Protein AF-0000000079404584 (afdb_homodimer)

Radius of gyration: 26.54 Å; Cα contacts (8 Å, |Δi|>4): 895; chains: 2; bounding box: 99×71×77 Å

Solvent-accessible surface area (backbone atoms only — not comparable to full-atom values): 25120 Å² total; per-residue (Å²): 112,71,68,56,49,53,52,46,50,52,48,43,52,50,45,48,49,45,48,58,60,36,59,77,76,47,52,65,82,64,33,48,66,31,25,34,40,34,31,28,26,47,46,71,70,29,32,52,49,47,40,54,44,8,59,41,24,14,26,39,31,34,26,26,72,48,56,71,42,36,53,52,45,41,53,51,20,49,73,50,40,23,73,43,72,47,70,48,73,42,55,46,71,40,88,64,37,30,47,53,52,42,52,50,38,36,68,74,61,72,42,37,35,33,43,36,45,53,46,72,58,90,69,73,84,39,66,83,80,61,56,52,66,57,42,51,49,41,35,31,28,47,32,50,29,52,47,35,35,46,46,60,38,44,65,41,21,50,72,58,48,13,36,40,36,37,58,44,49,38,55,33,79,42,58,42,65,26,30,24,63,59,19,13,30,41,16,19,44,50,20,24,50,50,7,46,40,49,40,34,54,76,67,66,44,59,47,46,68,45,80,43,68,39,58,86,62,76,40,73,74,54,44,66,62,52,57,68,72,66,59,79,77,63,78,76,72,77,68,75,78,70,74,82,68,128,113,71,68,58,50,54,52,46,49,54,47,45,52,49,44,47,50,45,48,57,58,35,62,78,74,48,50,65,82,64,33,48,66,30,26,34,41,35,32,27,24,47,45,71,69,28,31,52,49,47,42,53,45,8,59,41,23,14,25,40,31,35,25,26,72,49,55,71,42,36,52,52,46,43,53,52,20,50,74,50,41,22,74,42,71,47,72,47,72,43,54,47,70,42,87,64,38,28,46,54,53,42,52,49,40,35,68,73,61,72,41,35,34,33,43,36,43,53,47,72,57,92,69,73,83,40,66,83,81,62,57,51,67,58,42,52,48,40,36,32,29,47,31,51,29,52,47,35,35,46,47,60,38,44,66,41,21,48,73,59,47,14,35,39,37,38,59,44,49,39,55,31,79,40,59,43,66,28,30,24,62,59,19,13,30,40,16,19,45,50,20,25,48,51,7,46,41,49,40,34,54,76,66,67,45,58,48,46,67,44,76,42,67,40,59,85,63,75,40,73,75,54,44,65,63,52,56,69,72,63,59,78,81,60,79,74,67,78,68,78,77,72,73,82,66,126

InterPro domains:
  IPR002347 Short-chain dehydrogenase/reductase SDR [PF00106] (36-222)
  IPR002347 Short-chain dehydrogenase/reductase SDR [PR00081] (35-52)
  IPR002347 Short-chain dehydrogenase/reductase SDR [PR00081] (156-172)
  IPR002347 Short-chain dehydrogenase/reductase SDR [PR00081] (182-201)
  IPR020904 Short-chain dehydrogenase/reductase, conserved site [PS00061] (169-197)
  IPR036291 NAD(P)-binding domain superfamily [SSF51735] (28-221)
  IPR051253 11-beta-hydroxysteroid dehydrogenase [PTHR44279] (1-229)

Organism: Sphenodon punctatus (NCBI:txid8508)

Foldseek 3Di:
DVVVVLVVVLCVLLVVLCCVQCVVVPDLQVLAQAQEEFEPCLDDPNLVVLLVSLLSAHAYEYEEADPVSQVVSQVNSVVNHHVHYHYDYDDLLDLCGLLVSLVVSCVVSVFHAEYAADDFDDDWQAADPVPVVVLVSRLSRLPSSLVSNCVNRVVRNLVNLHEYEYEAECCLVPVDGRQNSVNVNRVNVVVVQVVVQVVCVVVVRSYYYHYRYRYPRVDVVNVVNVVPPPPDPPDPPPPPPPPPDD/DVVVVLVVVLCVLLVVLCCVVCVVPPDLQVLAQAQEEFEPCLDDPNLVVLLVSLLSAHAYEYEEADPVSQVVSQVNSVVNHHVHYHYDYDDLLDLCGLLVSLVVSCVVSVFHAEYAADDFDDDWQAADPVPVVVLVSRLSRLASSLVSNCVNRVVRNLVNLHEYEYEAECCLVPVDGRQNSVNVNRVNVVVVQVVVQVVCVVVVRSYYYHYRYRYPRVDVVNVVVVVVVPPDPPDPPPPPPPPPDD

Nearest PDB structures (foldseek):
  2bel-assembly1_A  TM=9.617E-01  e=1.724E-25  Homo sapiens
  3frj-assembly1_A  TM=9.766E-01  e=6.777E-25  Homo sapiens
  6nj7-assembly1_C-2  TM=9.777E-01  e=3.588E-24  Homo sapiens
  2i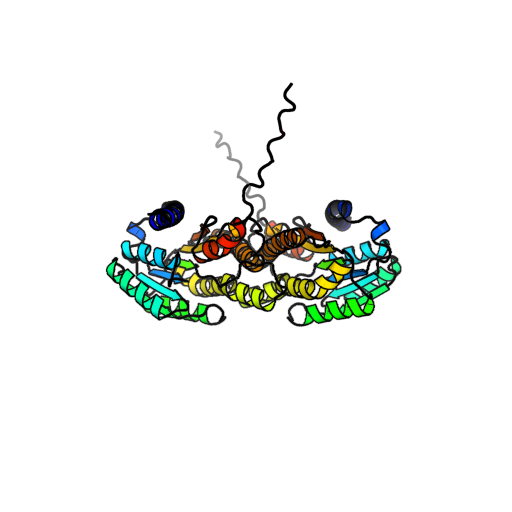lt-assembly1_A  TM=9.743E-01  e=4.041E-24  Homo sapiens
  3qqp-assembly1_B  TM=9.513E-01  e=1.469E-24  Homo sapiens

Sequence (492 aa):
MMLLGKVLCVLGVLAGLLAFFWRDTWNPESLSGARVLLTGASAGIGEEMAYHYSTFGAELVLTARREAALQRVKEKCMELGAKRVFYFMADMASPEEPQKVVQFALQKLGGLDYLVLNHIGWSPFEMWDRDVAHVQWLMQVNFLSYLGLVSAALPALEESKGSLVVVSSLVGRIATPFAAPYTATKFALEGFFASLRQELVMQQKEVSVTVCILGLIDTESALKKTRCVHGSIRRGACGRNRSYKSMMLLGKVLCVLGVLAGLLAFFWRDTWNPESLSGARVLLTGASAGIGEEMAYHYSTFGAELVLTARREAALQRVKEKCMELGAKRVFYFMADMASPEEPQKVVQFALQKLGGLDYLVLNHIGWSPFEMWDRDVAHVQWLMQVNFLSYLGLVSAALPALEESKGSLVVVSSLVGRIATPFAAPYTATKFALEGFFASLRQELVMQQKEVSVTVCILGLIDTESALKKTRCVHGSIRRGACGRNRSYKS

Structure (mmCIF, N/CA/C/O backbone):
data_AF-0000000079404584-model_v1
#
loop_
_entity.id
_entity.type
_entity.pdbx_description
1 polymer 'Hydroxysteroid 11-beta-dehydrogenase 1-like protein'
#
loop_
_atom_site.group_PDB
_atom_site.id
_atom_site.type_symbol
_atom_site.label_atom_id
_atom_site.label_alt_id
_atom_site.label_comp_id
_atom_site.label_asym_id
_atom_site.label_entity_id
_atom_site.label_seq_id
_atom_site.pdbx_PDB_ins_code
_atom_site.Cartn_x
_atom_site.Cartn_y
_atom_site.Cartn_z
_atom_site.occupancy
_atom_site.B_iso_or_equiv
_atom_site.auth_seq_id
_atom_site.auth_comp_id
_atom_site.auth_asym_id
_atom_site.auth_atom_id
_atom_site.pdbx_PDB_model_num
ATOM 1 N N . MET A 1 1 ? 27.562 29.453 -8.438 1 35.34 1 MET A N 1
ATOM 2 C CA . MET A 1 1 ? 26.578 30.078 -9.32 1 35.34 1 MET A CA 1
ATOM 3 C C . MET A 1 1 ? 25.625 29.031 -9.891 1 35.34 1 MET A C 1
ATOM 5 O O . MET A 1 1 ? 24.453 29.328 -10.164 1 35.34 1 MET A O 1
ATOM 9 N N . MET A 1 2 ? 26.156 27.781 -10.195 1 37.12 2 MET A N 1
ATOM 10 C CA . MET A 1 2 ? 25.375 26.703 -10.781 1 37.12 2 MET A CA 1
ATOM 11 C C . MET A 1 2 ? 24.5 26.031 -9.734 1 37.12 2 MET A C 1
ATOM 13 O O . MET A 1 2 ? 23.438 25.484 -10.055 1 37.12 2 MET A O 1
ATOM 17 N N . LEU A 1 3 ? 24.953 26.031 -8.461 1 37.81 3 LEU A N 1
ATOM 18 C CA . LEU A 1 3 ? 24.188 25.516 -7.332 1 37.81 3 LEU A CA 1
ATOM 19 C C . LEU A 1 3 ? 23 26.422 -7.023 1 37.81 3 LEU A C 1
ATOM 21 O O . LEU A 1 3 ? 21.922 25.938 -6.695 1 37.81 3 LEU A O 1
ATOM 25 N N . LEU A 1 4 ? 23.234 27.719 -7.234 1 41.5 4 LEU A N 1
ATOM 26 C CA . LEU A 1 4 ? 22.203 28.719 -7.012 1 41.5 4 LEU A CA 1
ATOM 27 C C . LEU A 1 4 ? 21.094 28.594 -8.047 1 41.5 4 LEU A C 1
ATOM 29 O O . LEU A 1 4 ? 19.906 28.734 -7.711 1 41.5 4 LEU A O 1
ATOM 33 N N . GLY A 1 5 ? 21.375 28.281 -9.258 1 38.84 5 GLY A N 1
ATOM 34 C CA . GLY A 1 5 ? 20.391 28.172 -10.312 1 38.84 5 GLY A CA 1
ATOM 35 C C . GLY A 1 5 ? 19.484 26.969 -10.164 1 38.84 5 GLY A C 1
ATOM 36 O O . GLY A 1 5 ? 18.281 27.047 -10.406 1 38.84 5 GLY A O 1
ATOM 37 N N . LYS A 1 6 ? 20.141 25.938 -9.797 1 39.97 6 LYS A N 1
ATOM 38 C CA . LYS A 1 6 ? 19.391 24.688 -9.68 1 39.97 6 LYS A CA 1
ATOM 39 C C . LYS A 1 6 ? 18.484 24.703 -8.453 1 39.97 6 LYS A C 1
ATOM 41 O O . LYS A 1 6 ? 17.375 24.188 -8.492 1 39.97 6 LYS A O 1
ATOM 46 N N . VAL A 1 7 ? 18.906 25.375 -7.402 1 40.5 7 VAL A N 1
ATOM 47 C CA . VAL A 1 7 ? 18.062 25.641 -6.238 1 40.5 7 VAL A CA 1
ATOM 48 C C . VAL A 1 7 ? 16.938 26.594 -6.625 1 40.5 7 VAL A C 1
ATOM 50 O O . VAL A 1 7 ? 15.797 26.422 -6.172 1 40.5 7 VAL A O 1
ATOM 53 N N . LEU A 1 8 ? 17.188 27.422 -7.527 1 43.78 8 LEU A N 1
ATOM 54 C CA . LEU A 1 8 ? 16.156 28.359 -7.973 1 43.78 8 LEU A CA 1
ATOM 55 C C . LEU A 1 8 ? 15.125 27.672 -8.844 1 43.78 8 LEU A C 1
ATOM 57 O O . LEU A 1 8 ? 13.93 27.969 -8.758 1 43.78 8 LEU A O 1
ATOM 61 N N . CYS A 1 9 ? 15.531 26.688 -9.594 1 41.84 9 CYS A N 1
ATOM 62 C CA . CYS A 1 9 ? 14.555 26.016 -10.438 1 41.84 9 CYS A CA 1
ATOM 63 C C . CYS A 1 9 ? 13.703 25.047 -9.617 1 41.84 9 CYS A C 1
ATOM 65 O O . CYS A 1 9 ? 12.492 24.953 -9.828 1 41.84 9 CYS A O 1
ATOM 67 N N . VAL A 1 10 ? 14.25 24.438 -8.594 1 43.06 10 VAL A N 1
ATOM 68 C CA . VAL A 1 10 ? 13.469 23.594 -7.695 1 43.06 10 VAL A CA 1
ATOM 69 C C . VAL A 1 10 ? 12.508 24.469 -6.887 1 43.06 10 VAL A C 1
ATOM 71 O O . VAL A 1 10 ? 11.328 24.125 -6.734 1 43.06 10 VAL A O 1
ATOM 74 N N . LEU A 1 11 ? 12.977 25.547 -6.457 1 44.84 11 LEU A N 1
ATOM 75 C CA . LEU A 1 11 ? 12.125 26.5 -5.766 1 44.84 11 LEU A CA 1
ATOM 76 C C . LEU A 1 11 ? 11.055 27.062 -6.703 1 44.84 11 LEU A C 1
ATOM 78 O O . LEU A 1 11 ? 9.914 27.281 -6.285 1 44.84 11 LEU A O 1
ATOM 82 N N . GLY A 1 12 ? 11.461 27.234 -7.883 1 43.75 12 GLY A N 1
ATOM 83 C CA . GLY A 1 12 ? 10.477 27.734 -8.82 1 43.75 12 GLY A CA 1
ATOM 84 C C . GLY A 1 12 ? 9.383 26.734 -9.141 1 43.75 12 GLY A C 1
ATOM 85 O O . GLY A 1 12 ? 8.203 27.078 -9.172 1 43.75 12 GLY A O 1
ATOM 86 N N . VAL A 1 13 ? 9.742 25.484 -9.398 1 44.66 13 VAL A N 1
ATOM 87 C CA . VAL A 1 13 ? 8.727 24.484 -9.719 1 44.66 13 VAL A CA 1
ATOM 88 C C . VAL A 1 13 ? 7.926 24.141 -8.461 1 44.66 13 VAL A C 1
ATOM 90 O O . VAL A 1 13 ? 6.699 24.047 -8.508 1 44.66 13 VAL A O 1
ATOM 93 N N . LEU A 1 14 ? 8.562 24.047 -7.309 1 46.06 14 LEU A N 1
ATOM 94 C CA . LEU A 1 14 ? 7.816 23.906 -6.066 1 46.06 14 LEU A CA 1
ATOM 95 C C . LEU A 1 14 ? 6.926 25.125 -5.832 1 46.06 14 LEU A C 1
ATOM 97 O O . LEU A 1 14 ? 5.766 24.984 -5.43 1 46.06 14 LEU A O 1
ATOM 101 N N . ALA A 1 15 ? 7.578 26.281 -6.051 1 47.34 15 ALA A N 1
ATOM 102 C CA . ALA A 1 15 ? 6.781 27.5 -5.926 1 47.34 15 ALA A CA 1
ATOM 103 C C . ALA A 1 15 ? 5.637 27.516 -6.934 1 47.34 15 ALA A C 1
ATOM 105 O O . ALA A 1 15 ? 4.516 27.906 -6.602 1 47.34 15 ALA A O 1
ATOM 106 N N . GLY A 1 16 ? 5.914 27.156 -8.109 1 44.56 16 GLY A N 1
ATOM 107 C CA . GLY A 1 16 ? 4.836 27.109 -9.078 1 44.56 16 GLY A CA 1
ATOM 108 C C . GLY A 1 16 ? 3.766 26.078 -8.734 1 44.56 16 GLY A C 1
ATOM 109 O O . GLY A 1 16 ? 2.572 26.375 -8.82 1 44.56 16 GLY A O 1
ATOM 110 N N . LEU A 1 17 ? 4.141 24.984 -8.359 1 45.19 17 LEU A N 1
ATOM 111 C CA . LEU A 1 17 ? 3.182 23.938 -7.996 1 45.19 17 LEU A CA 1
ATOM 112 C C . LEU A 1 17 ? 2.451 24.297 -6.707 1 45.19 17 LEU A C 1
ATOM 114 O O . LEU A 1 17 ? 1.234 24.141 -6.609 1 45.19 17 LEU A O 1
ATOM 118 N N . LEU A 1 18 ? 3.195 24.797 -5.723 1 47.62 18 LEU A N 1
ATOM 119 C CA . LEU A 1 18 ? 2.514 25.312 -4.543 1 47.62 18 LEU A CA 1
ATOM 120 C C . LEU A 1 18 ? 1.601 26.469 -4.91 1 47.62 18 LEU A C 1
ATOM 122 O O . LEU A 1 18 ? 0.478 26.578 -4.406 1 47.62 18 LEU A O 1
ATOM 126 N N . ALA A 1 19 ? 2.193 27.328 -5.734 1 46.19 19 ALA A N 1
ATOM 127 C CA . ALA A 1 19 ? 1.362 28.453 -6.184 1 46.19 19 ALA A CA 1
ATOM 128 C C . ALA A 1 19 ? 0.114 27.953 -6.902 1 46.19 19 ALA A C 1
ATOM 130 O O . ALA A 1 19 ? -0.976 28.5 -6.727 1 46.19 19 ALA A O 1
ATOM 131 N N . PHE A 1 20 ? 0.273 27.094 -7.766 1 43.19 20 PHE A N 1
ATOM 132 C CA . PHE A 1 20 ? -0.913 26.594 -8.453 1 43.19 20 PHE A CA 1
ATOM 133 C C . PHE A 1 20 ? -1.888 25.969 -7.465 1 43.19 20 PHE A C 1
ATOM 135 O O . PHE A 1 20 ? -3.094 26.203 -7.535 1 43.19 20 PHE A O 1
ATOM 142 N N . PHE A 1 21 ? -1.445 25.078 -6.668 1 46.62 21 PHE A N 1
ATOM 143 C CA . PHE A 1 21 ? -2.312 24.328 -5.762 1 46.62 21 PHE A CA 1
ATOM 144 C C . PHE A 1 21 ? -2.834 25.234 -4.652 1 46.62 21 PHE A C 1
ATOM 146 O O . PHE A 1 21 ? -3.98 25.109 -4.219 1 46.62 21 PHE A O 1
ATOM 153 N N . TRP A 1 22 ? -1.929 26.141 -4.121 1 43.59 22 TRP A N 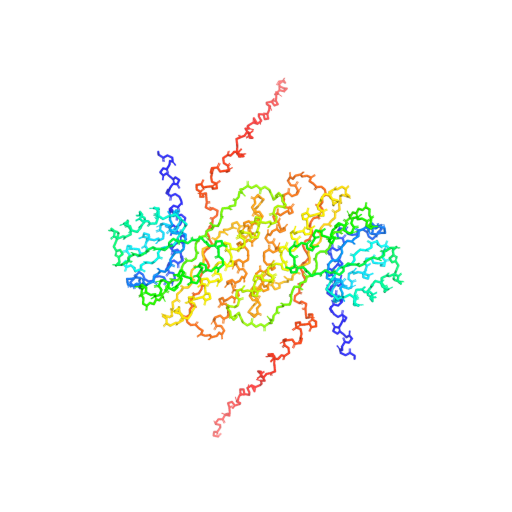1
ATOM 154 C CA . TRP A 1 22 ? -2.352 27.094 -3.113 1 43.59 22 TRP A CA 1
ATOM 155 C C . TRP A 1 22 ? -3.346 28.094 -3.699 1 43.59 22 TRP A C 1
ATOM 157 O O . TRP A 1 22 ? -4.211 28.609 -2.986 1 43.59 22 TRP A O 1
ATOM 167 N N . ARG A 1 23 ? -3.234 28.438 -4.863 1 42.69 23 ARG A N 1
ATOM 168 C CA . ARG A 1 23 ? -4.148 29.438 -5.41 1 42.69 23 ARG A CA 1
ATOM 169 C C . ARG A 1 23 ? -5.602 29.047 -5.164 1 42.69 23 ARG A C 1
ATOM 171 O O . ARG A 1 23 ? -6.449 29.906 -4.91 1 42.69 23 ARG A O 1
ATOM 178 N N . ASP A 1 24 ? -5.844 27.797 -5.398 1 43.72 24 ASP A N 1
ATOM 179 C CA . ASP A 1 24 ? -7.285 27.562 -5.336 1 43.72 24 ASP A CA 1
ATOM 180 C C . ASP A 1 24 ? -7.77 27.5 -3.889 1 43.72 24 ASP A C 1
ATOM 182 O O . ASP A 1 24 ? -8.93 27.781 -3.602 1 43.72 24 ASP A O 1
ATOM 186 N N . THR A 1 25 ? -6.961 26.953 -2.936 1 47.62 25 THR A N 1
ATOM 187 C CA . THR A 1 25 ? -7.531 26.781 -1.607 1 47.62 25 THR A CA 1
ATOM 188 C C . THR A 1 25 ? -6.969 27.797 -0.626 1 47.62 25 THR A C 1
ATOM 190 O O . THR A 1 25 ? -7.438 27.906 0.507 1 47.62 25 THR A O 1
ATOM 193 N N . TRP A 1 26 ? -5.844 28.547 -1.08 1 51.25 26 TRP A N 1
ATOM 194 C CA . TRP A 1 26 ? -5.184 29.297 -0.012 1 51.25 26 TRP A CA 1
ATOM 195 C C . TRP A 1 26 ? -5.414 30.797 -0.166 1 51.25 26 TRP A C 1
ATOM 197 O O . TRP A 1 26 ? -5.023 31.391 -1.173 1 51.25 26 TRP A O 1
ATOM 207 N N . ASN A 1 27 ? -6.418 31.25 0.305 1 53.44 27 ASN A N 1
ATOM 208 C CA . ASN A 1 27 ? -6.48 32.688 0.517 1 53.44 27 ASN A CA 1
ATOM 209 C C . ASN A 1 27 ? -5.488 33.156 1.582 1 53.44 27 ASN A C 1
ATOM 211 O O . ASN A 1 27 ? -5.609 32.781 2.75 1 53.44 27 ASN A O 1
ATOM 215 N N . PRO A 1 28 ? -4.383 33.719 1.125 1 54.69 28 PRO A N 1
ATOM 216 C CA . PRO A 1 28 ? -3.379 34.188 2.09 1 54.69 28 PRO A CA 1
ATOM 217 C C . PRO A 1 28 ? -4 34.75 3.361 1 54.69 28 PRO A C 1
ATOM 219 O O . PRO A 1 28 ? -3.502 34.5 4.461 1 54.69 28 PRO A O 1
ATOM 222 N N . GLU A 1 29 ? -4.98 35.594 3.186 1 61.06 29 GLU A N 1
ATOM 223 C CA . GLU A 1 29 ? -5.613 36.188 4.367 1 61.06 29 GLU A CA 1
ATOM 224 C C . GLU A 1 29 ? -6.199 35.094 5.27 1 61.06 29 GLU A C 1
ATOM 226 O O . GLU A 1 29 ? -6.316 35.281 6.48 1 61.06 29 GLU A O 1
ATOM 231 N N . SER A 1 30 ? -6.352 33.906 4.703 1 69.88 30 SER A N 1
ATOM 232 C CA . SER A 1 30 ? -6.984 32.812 5.441 1 69.88 30 SER A CA 1
ATOM 233 C C . SER A 1 30 ? -5.957 32 6.223 1 69.88 30 SER A C 1
ATOM 235 O O . SER A 1 30 ? -6.309 31.281 7.148 1 69.88 30 SER A O 1
ATOM 237 N N . LEU A 1 31 ? -4.688 32.406 6.098 1 81.38 31 LEU A N 1
ATOM 238 C CA . LEU A 1 31 ? -3.693 31.562 6.746 1 81.38 31 LEU A CA 1
ATOM 239 C C . LEU A 1 31 ? -3.225 32.188 8.055 1 81.38 31 LEU A C 1
ATOM 241 O O . LEU A 1 31 ? -2.633 31.5 8.898 1 81.38 31 LEU A O 1
ATOM 245 N N . SER A 1 32 ? -3.553 33.531 8.18 1 90.06 32 SER A N 1
ATOM 246 C CA . SER A 1 32 ? -3.186 34.125 9.453 1 90.06 32 SER A CA 1
ATOM 247 C C . SER A 1 32 ? -3.955 33.5 10.609 1 90.06 32 SER A C 1
ATOM 249 O O . SER A 1 32 ? -5.188 33.469 10.602 1 90.06 32 SER A O 1
ATOM 251 N N . GLY A 1 33 ? -3.201 32.906 11.531 1 94.19 33 GLY A N 1
ATOM 252 C CA . GLY A 1 33 ? -3.814 32.25 12.672 1 94.19 33 GLY A CA 1
ATOM 253 C C . GLY A 1 33 ? -4.281 30.828 12.367 1 94.19 33 GLY A C 1
ATOM 254 O O . GLY A 1 33 ? -4.824 30.156 13.242 1 94.19 33 GLY A O 1
ATOM 255 N N . ALA A 1 34 ? -4.043 30.5 11.125 1 95.44 34 ALA A N 1
ATOM 256 C CA . ALA A 1 34 ? -4.43 29.141 10.773 1 95.44 34 ALA A CA 1
ATOM 257 C C . ALA A 1 34 ? -3.609 28.125 11.555 1 95.44 34 ALA A C 1
ATOM 259 O O . ALA A 1 34 ? -2.398 28.281 11.719 1 95.44 34 ALA A O 1
ATOM 260 N N . ARG A 1 35 ? -4.25 27.141 12.133 1 98.25 35 ARG A N 1
ATOM 261 C CA . ARG A 1 35 ? -3.619 26.062 12.891 1 98.25 35 ARG A CA 1
ATOM 262 C C . ARG A 1 35 ? -3.219 24.906 11.977 1 98.25 35 ARG A C 1
ATOM 264 O O . ARG A 1 35 ? -4.078 24.234 11.406 1 98.25 35 ARG A O 1
ATOM 271 N N . VAL A 1 36 ? -1.868 24.641 11.828 1 97.69 36 VAL A N 1
ATOM 272 C CA . VAL A 1 36 ? -1.341 23.719 10.82 1 97.69 36 VAL A CA 1
ATOM 273 C C . VAL A 1 36 ? -0.487 22.641 11.484 1 97.69 36 VAL A C 1
ATOM 275 O O . VAL A 1 36 ? 0.414 22.953 12.266 1 97.69 36 VAL A O 1
ATOM 278 N N . LEU A 1 37 ? -0.79 21.422 11.297 1 98.81 37 LEU A N 1
ATOM 279 C CA . LEU A 1 37 ? 0.109 20.312 11.594 1 98.81 37 LEU A CA 1
ATOM 280 C C . LEU A 1 37 ? 0.84 19.859 10.328 1 98.81 37 LEU A C 1
ATOM 282 O O . LEU A 1 37 ? 0.208 19.453 9.352 1 98.81 37 LEU A O 1
ATOM 286 N N . LEU A 1 38 ? 2.148 19.969 10.312 1 98.38 38 LEU A N 1
ATOM 287 C CA . LEU A 1 38 ? 2.988 19.656 9.164 1 98.38 38 LEU A CA 1
ATOM 288 C C . LEU A 1 38 ? 3.961 18.531 9.492 1 98.38 38 LEU A C 1
ATOM 290 O O . LEU A 1 38 ? 4.785 18.672 10.398 1 98.38 38 LEU A O 1
ATOM 294 N N . THR A 1 39 ? 3.857 17.406 8.75 1 98.44 39 THR A N 1
ATOM 295 C CA . THR A 1 39 ? 4.781 16.297 8.961 1 98.44 39 THR A CA 1
ATOM 296 C C . THR A 1 39 ? 5.977 16.406 8.016 1 98.44 39 THR A C 1
ATOM 298 O O . THR A 1 39 ? 5.887 17.031 6.957 1 98.44 39 THR A O 1
ATOM 301 N N . GLY A 1 40 ? 7.086 15.773 8.438 1 96.94 40 GLY A N 1
ATOM 302 C CA . GLY A 1 40 ? 8.297 15.852 7.637 1 96.94 40 GLY A CA 1
ATOM 303 C C . GLY A 1 40 ? 8.867 17.25 7.543 1 96.94 40 GLY A C 1
ATOM 304 O O . GLY A 1 40 ? 9.32 17.672 6.477 1 96.94 40 GLY A O 1
ATOM 305 N N . ALA A 1 41 ? 8.836 17.938 8.594 1 96.88 41 ALA A N 1
ATOM 306 C CA . ALA A 1 41 ? 9.086 19.391 8.562 1 96.88 41 ALA A CA 1
ATOM 307 C C . ALA A 1 41 ? 10.555 19.703 8.797 1 96.88 41 ALA A C 1
ATOM 309 O O . ALA A 1 41 ? 10.961 20.859 8.805 1 96.88 41 ALA A O 1
ATOM 310 N N . SER A 1 42 ? 11.406 18.703 8.938 1 94.88 42 SER A N 1
ATOM 311 C CA . SER A 1 42 ? 12.773 18.938 9.391 1 94.88 42 SER A CA 1
ATOM 312 C C . SER A 1 42 ? 13.688 19.281 8.219 1 94.88 42 SER A C 1
ATOM 314 O O . SER A 1 42 ? 14.82 19.719 8.422 1 94.88 42 SER A O 1
ATOM 316 N N . ALA A 1 43 ? 13.25 19 6.996 1 89.31 43 ALA A N 1
ATOM 317 C CA . ALA A 1 43 ? 14.109 19.25 5.844 1 89.31 43 ALA A CA 1
ATOM 318 C C . ALA A 1 43 ? 13.289 19.328 4.555 1 89.31 43 ALA A C 1
ATOM 320 O O . ALA A 1 43 ? 12.086 19.078 4.562 1 89.31 43 ALA A O 1
ATOM 321 N N . GLY A 1 44 ? 13.945 19.844 3.549 1 86.44 44 GLY A N 1
ATOM 322 C CA . GLY A 1 44 ? 13.406 19.766 2.201 1 86.44 44 GLY A CA 1
ATOM 323 C C . GLY A 1 44 ? 12.117 20.547 2.025 1 86.44 44 GLY A C 1
ATOM 324 O O . GLY A 1 44 ? 12.047 21.719 2.414 1 86.44 44 GLY A O 1
ATOM 325 N N . ILE A 1 45 ? 11.211 19.906 1.385 1 81.81 45 ILE A N 1
ATOM 326 C CA . ILE A 1 45 ? 9.938 20.516 1.029 1 81.81 45 ILE A CA 1
ATOM 327 C C . ILE A 1 45 ? 9.164 20.875 2.297 1 81.81 45 ILE A C 1
ATOM 329 O O . ILE A 1 45 ? 8.555 21.938 2.385 1 81.81 45 ILE A O 1
ATOM 333 N N . GLY A 1 46 ? 9.219 20 3.262 1 90.62 46 GLY A N 1
ATOM 334 C CA . GLY A 1 46 ? 8.531 20.25 4.516 1 90.62 46 GLY A CA 1
ATOM 335 C C . GLY A 1 46 ? 9.023 21.484 5.23 1 90.62 46 GLY A C 1
ATOM 336 O O . GLY A 1 46 ? 8.227 22.281 5.742 1 90.62 46 GLY A O 1
ATOM 337 N N . GLU A 1 47 ? 10.281 21.625 5.207 1 94.5 47 GLU A N 1
ATOM 338 C CA . GLU A 1 47 ? 10.898 22.812 5.805 1 94.5 47 GLU A CA 1
ATOM 339 C C . GLU A 1 47 ? 10.453 24.078 5.098 1 94.5 47 GLU A C 1
ATOM 341 O O . GLU A 1 47 ? 10.062 25.062 5.746 1 94.5 47 GLU A O 1
ATOM 346 N N . GLU A 1 48 ? 10.453 24.031 3.857 1 88.25 48 GLU A N 1
ATOM 347 C CA . GLU A 1 48 ? 10.062 25.203 3.061 1 88.25 48 GLU A CA 1
ATOM 348 C C . GLU A 1 48 ? 8.586 25.516 3.254 1 88.25 48 GLU A C 1
ATOM 350 O O . GLU A 1 48 ? 8.203 26.688 3.301 1 88.25 48 GLU A O 1
ATOM 355 N N . MET A 1 49 ? 7.793 24.531 3.373 1 89.81 49 MET A N 1
ATOM 356 C CA . MET A 1 49 ? 6.371 24.75 3.623 1 89.81 49 MET A CA 1
ATOM 357 C C . MET A 1 49 ? 6.148 25.391 4.988 1 89.81 49 MET A C 1
ATOM 359 O O . MET A 1 49 ? 5.316 26.281 5.129 1 89.81 49 MET A O 1
ATOM 363 N N . ALA A 1 50 ? 6.906 24.938 5.906 1 96.5 50 ALA A N 1
ATOM 364 C CA . ALA A 1 50 ? 6.816 25.547 7.234 1 96.5 50 ALA A CA 1
ATOM 365 C C . ALA A 1 50 ? 7.121 27.031 7.184 1 96.5 50 ALA A C 1
ATOM 367 O O . ALA A 1 50 ? 6.398 27.844 7.777 1 96.5 50 ALA A O 1
ATOM 368 N N . TYR A 1 51 ? 8.125 27.375 6.457 1 94.5 51 TYR A N 1
ATOM 369 C CA . TYR A 1 51 ? 8.5 28.781 6.316 1 94.5 51 TYR A CA 1
ATOM 370 C C . TYR A 1 51 ? 7.406 29.578 5.617 1 94.5 51 TYR A C 1
ATOM 372 O O . TYR A 1 51 ? 7.059 30.672 6.047 1 94.5 51 TYR A O 1
ATOM 380 N N . HIS A 1 52 ? 6.895 28.953 4.66 1 89.12 52 HIS A N 1
ATOM 381 C CA . HIS A 1 52 ? 5.848 29.609 3.895 1 89.12 52 HIS A CA 1
ATOM 382 C C . HIS A 1 52 ? 4.621 29.875 4.762 1 89.12 52 HIS A C 1
ATOM 384 O O . HIS A 1 52 ? 4.102 31 4.781 1 89.12 52 HIS A O 1
ATOM 390 N N . TYR A 1 53 ? 4.145 28.938 5.492 1 92.62 53 TYR A N 1
ATOM 391 C CA . TYR A 1 53 ? 3.018 29.109 6.402 1 92.62 53 TYR A CA 1
ATOM 392 C C . TYR A 1 53 ? 3.32 30.188 7.441 1 92.62 53 TYR A C 1
ATOM 394 O O . TYR A 1 53 ? 2.438 30.969 7.812 1 92.62 53 TYR A O 1
ATOM 402 N N . SER A 1 54 ? 4.543 30.219 7.832 1 96.06 54 SER A N 1
ATOM 403 C CA . SER A 1 54 ? 4.965 31.156 8.859 1 96.06 54 SER A CA 1
ATOM 404 C C . SER A 1 54 ? 4.863 32.594 8.367 1 96.06 54 SER A C 1
ATOM 406 O O . SER A 1 54 ? 4.438 33.5 9.109 1 96.06 54 SER A O 1
ATOM 408 N N . THR A 1 55 ? 5.203 32.781 7.125 1 92.56 55 THR A N 1
ATOM 409 C CA . THR A 1 55 ? 5.188 34.125 6.559 1 92.56 55 THR A CA 1
ATOM 410 C C . THR A 1 55 ? 3.768 34.688 6.543 1 92.56 55 THR A C 1
ATOM 412 O O . THR A 1 55 ? 3.578 35.906 6.488 1 92.56 55 THR A O 1
ATOM 415 N N . PHE A 1 56 ? 2.826 33.875 6.652 1 90.12 56 PHE A N 1
ATOM 416 C CA . PHE A 1 56 ? 1.433 34.312 6.613 1 90.12 56 PHE A CA 1
ATOM 417 C C . PHE A 1 56 ? 0.839 34.344 8.016 1 90.12 56 PHE A C 1
ATOM 419 O O . PHE A 1 56 ? -0.362 34.562 8.18 1 90.12 56 PHE A O 1
ATOM 426 N N . GLY A 1 57 ? 1.652 34.062 8.977 1 95.75 57 GLY A N 1
ATOM 427 C CA . GLY A 1 57 ? 1.225 34.188 10.359 1 95.75 57 GLY A CA 1
ATOM 428 C C . GLY A 1 57 ? 0.49 32.969 10.875 1 95.75 57 GLY A C 1
ATOM 429 O O . GLY A 1 57 ? -0.405 33.094 11.719 1 95.75 57 GLY A O 1
ATOM 430 N N . ALA A 1 58 ? 0.8 31.812 10.438 1 95.88 58 ALA A N 1
ATOM 431 C CA . ALA A 1 58 ? 0.154 30.562 10.859 1 95.88 58 ALA A CA 1
ATOM 432 C C . ALA A 1 58 ? 0.66 30.125 12.227 1 95.88 58 ALA A C 1
ATOM 434 O O . ALA A 1 58 ? 1.679 30.625 12.711 1 95.88 58 ALA A O 1
ATOM 435 N N . GLU A 1 59 ? -0.145 29.328 12.906 1 98.44 59 GLU A N 1
ATOM 436 C CA . GLU A 1 59 ? 0.249 28.562 14.078 1 98.44 59 GLU A CA 1
ATOM 437 C C . GLU A 1 59 ? 0.629 27.125 13.703 1 98.44 59 GLU A C 1
ATOM 439 O O . GLU A 1 59 ? -0.161 26.422 13.078 1 98.44 59 GLU A O 1
ATOM 444 N N . LEU A 1 60 ? 1.845 26.734 14.141 1 98.62 60 LEU A N 1
ATOM 445 C CA . LEU A 1 60 ? 2.379 25.516 13.531 1 98.62 60 LEU A CA 1
ATOM 446 C C . LEU A 1 60 ? 2.717 24.484 14.602 1 98.62 60 LEU A C 1
ATOM 448 O O . LEU A 1 60 ? 3.221 24.828 15.672 1 98.62 60 LEU A O 1
ATOM 452 N N . VAL A 1 61 ? 2.438 23.25 14.336 1 98.88 61 VAL A N 1
ATOM 453 C CA . VAL A 1 61 ? 3.082 22.094 14.953 1 98.88 61 VAL A CA 1
ATOM 454 C C . VAL A 1 61 ? 3.871 21.328 13.898 1 98.88 61 VAL A C 1
ATOM 456 O O . VAL A 1 61 ? 3.314 20.906 12.883 1 98.88 61 VAL A O 1
ATOM 459 N N . LEU A 1 62 ? 5.164 21.219 14.125 1 98.81 62 LEU A N 1
ATOM 460 C CA . LEU A 1 62 ? 6.086 20.547 13.219 1 98.81 62 LEU A CA 1
ATOM 461 C C . LEU A 1 62 ? 6.488 19.172 13.766 1 98.81 62 LEU A C 1
ATOM 463 O O . LEU A 1 62 ? 6.75 19.031 14.961 1 98.81 62 LEU A O 1
ATOM 467 N N . THR A 1 63 ? 6.504 18.141 12.859 1 98.69 63 THR A N 1
ATOM 468 C CA . THR A 1 63 ? 6.953 16.844 13.336 1 98.69 63 THR A CA 1
ATOM 469 C C . THR A 1 63 ? 7.883 16.188 12.32 1 98.69 63 THR A C 1
ATOM 471 O O . THR A 1 63 ? 7.719 16.359 11.117 1 98.69 63 THR A O 1
ATOM 474 N N . ALA A 1 64 ? 8.852 15.516 12.758 1 98 64 ALA A N 1
ATOM 475 C CA . ALA A 1 64 ? 9.844 14.711 12.047 1 98 64 ALA A CA 1
ATOM 476 C C . ALA A 1 64 ? 10.656 13.859 13.023 1 98 64 ALA A C 1
ATOM 478 O O . ALA A 1 64 ? 10.32 13.773 14.211 1 98 64 ALA A O 1
ATOM 479 N N . ARG A 1 65 ? 11.68 13.227 12.492 1 96.06 65 ARG A N 1
ATOM 480 C CA . ARG A 1 65 ? 12.438 12.305 13.32 1 96.06 65 ARG A CA 1
ATOM 481 C C . ARG A 1 65 ? 13.625 13.008 13.984 1 96.06 65 ARG A C 1
ATOM 483 O O . ARG A 1 65 ? 14.164 12.523 14.977 1 96.06 65 ARG A O 1
ATOM 490 N N . ARG A 1 66 ? 14.094 14.117 13.445 1 94.94 66 ARG A N 1
ATOM 491 C CA . ARG A 1 66 ? 15.305 14.766 13.93 1 94.94 66 ARG A CA 1
ATOM 492 C C . ARG A 1 66 ? 14.977 16 14.758 1 94.94 66 ARG A C 1
ATOM 494 O O . ARG A 1 66 ? 14.648 17.062 14.211 1 94.94 66 ARG A O 1
ATOM 501 N N . GLU A 1 67 ? 15.242 15.898 16.031 1 96.12 67 GLU A N 1
ATOM 502 C CA . GLU A 1 67 ? 14.82 16.953 16.953 1 96.12 67 GLU A CA 1
ATOM 503 C C . GLU A 1 67 ? 15.617 18.234 16.734 1 96.12 67 GLU A C 1
ATOM 505 O O . GLU A 1 67 ? 15.047 19.328 16.688 1 96.12 67 GLU A O 1
ATOM 510 N N . ALA A 1 68 ? 16.875 18.094 16.547 1 97.56 68 ALA A N 1
ATOM 511 C CA . ALA A 1 68 ? 17.719 19.266 16.359 1 97.56 68 ALA A CA 1
ATOM 512 C C . ALA A 1 68 ? 17.297 20.047 15.117 1 97.56 68 ALA A C 1
ATOM 514 O O . ALA A 1 68 ? 17.266 21.281 15.133 1 97.56 68 ALA A O 1
ATOM 515 N N . ALA A 1 69 ? 17 19.359 14.086 1 97.44 69 ALA A N 1
ATOM 516 C CA . ALA A 1 69 ? 16.547 19.984 12.852 1 97.44 69 ALA A CA 1
ATOM 517 C C . ALA A 1 69 ? 15.195 20.672 13.047 1 97.44 69 ALA A C 1
ATOM 519 O O . ALA A 1 69 ? 14.969 21.781 12.547 1 97.44 69 ALA A O 1
ATOM 520 N N . LEU A 1 70 ? 14.352 20.031 13.836 1 98.31 70 LEU A N 1
ATOM 521 C CA . LEU A 1 70 ? 13.039 20.609 14.117 1 98.31 70 LEU A CA 1
ATOM 522 C C . LEU A 1 70 ? 13.18 21.922 14.898 1 98.31 70 LEU A C 1
ATOM 524 O O . LEU A 1 70 ? 12.461 22.891 14.625 1 98.31 70 LEU A O 1
ATOM 528 N N . GLN A 1 71 ? 14.055 21.922 15.805 1 98.06 71 GLN A N 1
ATOM 529 C CA . GLN A 1 71 ? 14.289 23.125 16.609 1 98.06 71 GLN A CA 1
ATOM 530 C C . GLN A 1 71 ? 14.781 24.281 15.742 1 98.06 71 GLN A C 1
ATOM 532 O O . GLN A 1 71 ? 14.344 25.406 15.906 1 98.06 71 GLN A O 1
ATOM 537 N N . ARG A 1 72 ? 15.656 23.953 14.844 1 98.31 72 ARG A N 1
ATOM 538 C CA . ARG A 1 72 ? 16.156 24.969 13.914 1 98.31 72 ARG A CA 1
ATOM 539 C C . ARG A 1 72 ? 15.023 25.516 13.055 1 98.31 72 ARG A C 1
ATOM 541 O O . ARG A 1 72 ? 14.922 26.734 12.875 1 98.31 72 ARG A O 1
ATOM 548 N N . VAL A 1 73 ? 14.219 24.656 12.531 1 98.25 73 VAL A N 1
ATOM 549 C CA . VAL A 1 73 ? 13.109 25.078 11.68 1 98.25 73 VAL A CA 1
ATOM 550 C C . VAL A 1 73 ? 12.117 25.906 12.5 1 98.25 73 VAL A C 1
ATOM 552 O O . VAL A 1 73 ? 11.609 26.922 12.023 1 98.25 73 VAL A O 1
ATOM 555 N N . LYS A 1 74 ? 11.883 25.484 13.727 1 98.56 74 LYS A N 1
ATOM 556 C CA . LYS A 1 74 ? 10.984 26.234 14.609 1 98.56 74 LYS A CA 1
ATOM 557 C C . LYS A 1 74 ? 11.469 27.672 14.805 1 98.56 74 LYS A C 1
ATOM 559 O O . LYS A 1 74 ? 10.68 28.609 14.695 1 98.56 74 LYS A O 1
ATOM 564 N N . GLU A 1 75 ? 12.703 27.844 15.078 1 98.44 75 GLU A N 1
ATOM 565 C CA . GLU A 1 75 ? 13.266 29.156 15.32 1 98.44 75 GLU A CA 1
ATOM 566 C C . GLU A 1 75 ? 13.141 30.047 14.086 1 98.44 75 GLU A C 1
ATOM 568 O O . GLU A 1 75 ? 12.75 31.219 14.195 1 98.44 75 GLU A O 1
ATOM 573 N N . LYS A 1 76 ? 13.461 29.438 12.961 1 98.44 76 LYS A N 1
ATOM 574 C CA . LYS A 1 76 ? 13.359 30.203 11.719 1 98.44 76 LYS A CA 1
ATOM 575 C C . LYS A 1 76 ? 11.906 30.562 11.422 1 98.44 76 LYS A C 1
ATOM 577 O O . LYS A 1 76 ? 11.625 31.672 10.938 1 98.44 76 LYS A O 1
ATOM 582 N N . CYS A 1 77 ? 11 29.656 11.703 1 98.25 77 CYS A N 1
ATOM 583 C CA . CYS A 1 77 ? 9.586 29.953 11.516 1 98.25 77 CYS A CA 1
ATOM 584 C C . CYS A 1 77 ? 9.141 31.125 12.375 1 98.25 77 CYS A C 1
ATOM 586 O O . CYS A 1 77 ? 8.398 32 11.906 1 98.25 77 CYS A O 1
ATOM 588 N N . MET A 1 78 ? 9.594 31.188 13.609 1 98.25 78 MET A N 1
ATOM 589 C CA . MET A 1 78 ? 9.266 32.281 14.508 1 98.25 78 MET A CA 1
ATOM 590 C C . MET A 1 78 ? 9.797 33.625 13.969 1 98.25 78 MET A C 1
ATOM 592 O O . MET A 1 78 ? 9.109 34.625 14.016 1 98.25 78 MET A O 1
ATOM 596 N N . GLU A 1 79 ? 10.938 33.562 13.414 1 98.25 79 GLU A N 1
ATOM 597 C CA . GLU A 1 79 ? 11.555 34.75 12.828 1 98.25 79 GLU A CA 1
ATOM 598 C C . GLU A 1 79 ? 10.758 35.25 11.625 1 98.25 79 GLU A C 1
ATOM 600 O O . GLU A 1 79 ? 10.688 36.438 11.375 1 98.25 79 GLU A O 1
ATOM 605 N N . LEU A 1 80 ? 10.164 34.312 10.898 1 96.5 80 LEU A N 1
ATOM 606 C CA . LEU A 1 80 ? 9.5 34.625 9.641 1 96.5 80 LEU A CA 1
ATOM 607 C C . LEU A 1 80 ? 8.094 35.156 9.883 1 96.5 80 LEU A C 1
ATOM 609 O O . LEU A 1 80 ? 7.461 35.719 8.977 1 96.5 80 LEU A O 1
ATOM 613 N N . GLY A 1 81 ? 7.543 34.938 11.156 1 96.75 81 GLY A N 1
ATOM 614 C CA . GLY A 1 81 ? 6.289 35.594 11.445 1 96.75 81 GLY A CA 1
ATOM 615 C C . GLY A 1 81 ? 5.211 34.656 11.953 1 96.75 81 GLY A C 1
ATOM 616 O O . GLY A 1 81 ? 4.055 35.062 12.109 1 96.75 81 GLY A O 1
ATOM 617 N N . ALA A 1 82 ? 5.562 33.406 12.18 1 97.44 82 ALA A N 1
ATOM 618 C CA . ALA A 1 82 ? 4.578 32.5 12.766 1 97.44 82 ALA A CA 1
ATOM 619 C C . ALA A 1 82 ? 4.102 33 14.125 1 97.44 82 ALA A C 1
ATOM 621 O O . ALA A 1 82 ? 4.891 33.562 14.898 1 97.44 82 ALA A O 1
ATOM 622 N N . LYS A 1 83 ? 2.816 32.844 14.398 1 97.44 83 LYS A N 1
ATOM 623 C CA . LYS A 1 83 ? 2.268 33.312 15.672 1 97.44 83 LYS A CA 1
ATOM 624 C C . LYS A 1 83 ? 2.736 32.406 16.812 1 97.44 83 LYS 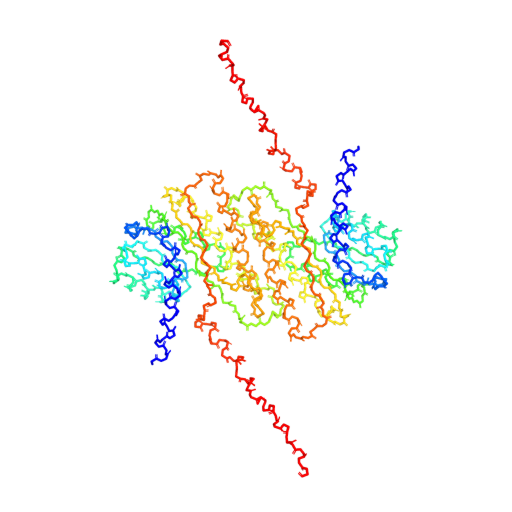A C 1
ATOM 626 O O . LYS A 1 83 ? 3.08 32.875 17.891 1 97.44 83 LYS A O 1
ATOM 631 N N . ARG A 1 84 ? 2.686 31.062 16.609 1 97.75 84 ARG A N 1
ATOM 632 C CA . ARG A 1 84 ? 3.17 30.016 17.5 1 97.75 84 ARG A CA 1
ATOM 633 C C . ARG A 1 84 ? 3.732 28.844 16.719 1 97.75 84 ARG A C 1
ATOM 635 O O . ARG A 1 84 ? 3.189 28.453 15.68 1 97.75 84 ARG A O 1
ATOM 642 N N . VAL A 1 85 ? 4.84 28.297 17.266 1 98.69 85 VAL A N 1
ATOM 643 C CA . VAL A 1 85 ? 5.418 27.109 16.641 1 98.69 85 VAL A CA 1
ATOM 644 C C . VAL A 1 85 ? 5.824 26.109 17.719 1 98.69 85 VAL A C 1
ATOM 646 O O . VAL A 1 85 ? 6.535 26.453 18.672 1 98.69 85 VAL A O 1
ATOM 649 N N . PHE A 1 86 ? 5.352 24.938 17.609 1 98.75 86 PHE A N 1
ATOM 650 C CA . PHE A 1 86 ? 5.75 23.797 18.422 1 98.75 86 PHE A CA 1
ATOM 651 C C . PHE A 1 86 ? 6.309 22.672 17.562 1 98.75 86 PHE A C 1
ATOM 653 O O . PHE A 1 86 ? 6.121 22.672 16.344 1 98.75 86 PHE A O 1
ATOM 660 N N . TYR A 1 87 ? 7.055 21.828 18.156 1 98.56 87 TYR A N 1
ATOM 661 C CA . TYR A 1 87 ? 7.504 20.641 17.438 1 98.56 87 TYR A CA 1
ATOM 662 C C . TYR A 1 87 ? 7.312 19.391 18.266 1 98.56 87 TYR A C 1
ATOM 664 O O . TYR A 1 87 ? 7.258 19.469 19.5 1 98.56 87 TYR A O 1
ATOM 672 N N . PHE A 1 88 ? 7.098 18.297 17.625 1 98.31 88 PHE A N 1
ATOM 673 C CA . PHE A 1 88 ? 6.949 16.969 18.219 1 98.31 88 PHE A CA 1
ATOM 674 C C . PHE A 1 88 ? 7.785 15.945 17.484 1 98.31 88 PHE A C 1
ATOM 676 O O . PHE A 1 88 ? 7.527 15.656 16.312 1 98.31 88 PHE A O 1
ATOM 683 N N . MET A 1 89 ? 8.844 15.469 18.125 1 98.06 89 MET A N 1
ATOM 684 C CA . MET A 1 89 ? 9.672 14.43 17.516 1 98.06 89 MET A CA 1
ATOM 685 C C . MET A 1 89 ? 8.93 13.102 17.469 1 98.06 89 MET A C 1
ATOM 687 O O . MET A 1 89 ? 8.453 12.609 18.484 1 98.06 89 MET A O 1
ATOM 691 N N . ALA A 1 90 ? 8.828 12.539 16.234 1 97.62 90 ALA A N 1
ATOM 692 C CA . ALA A 1 90 ? 8.094 11.281 16.078 1 97.62 90 ALA A CA 1
ATOM 693 C C . ALA A 1 90 ? 8.672 10.438 14.945 1 97.62 90 ALA A C 1
ATOM 695 O O . ALA A 1 90 ? 9.07 10.977 13.906 1 97.62 90 ALA A O 1
ATOM 696 N N . ASP A 1 91 ? 8.695 9.156 15.203 1 97.25 91 ASP A N 1
ATOM 697 C CA . ASP A 1 91 ? 9 8.164 14.172 1 97.25 91 ASP A CA 1
ATOM 698 C C . ASP A 1 91 ? 7.723 7.516 13.641 1 97.25 91 ASP A C 1
ATOM 700 O O . ASP A 1 91 ? 7.098 6.707 14.336 1 97.25 91 ASP A O 1
ATOM 704 N N . MET A 1 92 ? 7.422 7.793 12.398 1 97.12 92 MET A N 1
ATOM 705 C CA . MET A 1 92 ? 6.16 7.371 11.805 1 97.12 92 MET A CA 1
ATOM 706 C C . MET A 1 92 ? 6.184 5.883 11.469 1 97.12 92 MET A C 1
ATOM 708 O O . MET A 1 92 ? 5.176 5.324 11.031 1 97.12 92 MET A O 1
ATOM 712 N N . ALA A 1 93 ? 7.32 5.262 11.703 1 96.38 93 ALA A N 1
ATOM 713 C CA . ALA A 1 93 ? 7.375 3.803 11.602 1 96.38 93 ALA A CA 1
ATOM 714 C C . ALA A 1 93 ? 6.598 3.146 12.742 1 96.38 93 ALA A C 1
ATOM 716 O O . ALA A 1 93 ? 6.176 1.991 12.625 1 96.38 93 ALA A O 1
ATOM 717 N N . SER A 1 94 ? 6.48 3.902 13.797 1 96.44 94 SER A N 1
ATOM 718 C CA . SER A 1 94 ? 5.703 3.414 14.938 1 96.44 94 SER A CA 1
ATOM 719 C C . SER A 1 94 ? 4.211 3.654 14.727 1 96.44 94 SER A C 1
ATOM 721 O O . SER A 1 94 ? 3.781 4.793 14.523 1 96.44 94 SER A O 1
ATOM 723 N N . PRO A 1 95 ? 3.357 2.582 14.883 1 95.06 95 PRO A N 1
ATOM 724 C CA . PRO A 1 95 ? 1.927 2.723 14.602 1 95.06 95 PRO A CA 1
ATOM 725 C C . PRO A 1 95 ? 1.215 3.623 15.609 1 95.06 95 PRO A C 1
ATOM 727 O O . PRO A 1 95 ? 0.121 4.121 15.336 1 95.06 95 PRO A O 1
ATOM 730 N N . GLU A 1 96 ? 1.818 3.912 16.734 1 96.56 96 GLU A N 1
ATOM 731 C CA . GLU A 1 96 ? 1.153 4.684 17.781 1 96.56 96 GLU A CA 1
ATOM 732 C C . GLU A 1 96 ? 1.465 6.172 17.656 1 96.56 96 GLU A C 1
ATOM 734 O O . GLU A 1 96 ? 0.761 7.012 18.219 1 96.56 96 GLU A O 1
ATOM 739 N N . GLU A 1 97 ? 2.453 6.539 16.938 1 97.75 97 GLU A N 1
ATOM 740 C CA . GLU A 1 97 ? 2.967 7.902 16.922 1 97.75 97 GLU A CA 1
ATOM 741 C C . GLU A 1 97 ? 1.981 8.859 16.266 1 97.75 97 GLU A C 1
ATOM 743 O O . GLU A 1 97 ? 1.798 9.992 16.734 1 97.75 97 GLU A O 1
ATOM 748 N N . PRO A 1 98 ? 1.31 8.445 15.203 1 98.38 98 PRO A N 1
ATOM 749 C CA . PRO A 1 98 ? 0.388 9.383 14.562 1 98.38 98 PRO A CA 1
ATOM 750 C C . PRO A 1 98 ? -0.66 9.93 15.523 1 98.38 98 PRO A C 1
ATOM 752 O O . PRO A 1 98 ? -0.912 11.141 15.547 1 98.38 98 PRO A O 1
ATOM 755 N N . GLN A 1 99 ? -1.188 9.07 16.328 1 98.06 99 GLN A N 1
ATOM 756 C CA . GLN A 1 99 ? -2.199 9.523 17.281 1 98.06 99 GLN A CA 1
ATOM 757 C C . GLN A 1 99 ? -1.606 10.492 18.297 1 98.06 99 GLN A C 1
ATOM 759 O O . GLN A 1 99 ? -2.225 11.508 18.625 1 98.06 99 GLN A O 1
ATOM 764 N N . LYS A 1 100 ? -0.453 10.234 18.766 1 98.56 100 LYS A N 1
ATOM 765 C CA . LYS A 1 100 ? 0.212 11.102 19.734 1 98.56 100 LYS A CA 1
ATOM 766 C C . LYS A 1 100 ? 0.493 12.477 19.156 1 98.56 100 LYS A C 1
ATOM 768 O O . LYS A 1 100 ? 0.302 13.5 19.812 1 98.56 100 LYS A O 1
ATOM 773 N N . VAL A 1 101 ? 0.896 12.477 17.922 1 98.75 101 VAL A N 1
ATOM 774 C CA . VAL A 1 101 ? 1.236 13.727 17.25 1 98.75 101 VAL A CA 1
ATOM 775 C C . VAL A 1 101 ? -0.01 14.594 17.109 1 98.75 101 VAL A C 1
ATOM 777 O O . VAL A 1 101 ? 0.029 15.797 17.391 1 98.75 101 VAL A O 1
ATOM 780 N N . VAL A 1 102 ? -1.107 13.984 16.672 1 98.81 102 VAL A N 1
ATOM 781 C CA . VAL A 1 102 ? -2.338 14.742 16.469 1 98.81 102 VAL A CA 1
ATOM 782 C C . VAL A 1 102 ? -2.871 15.25 17.797 1 98.81 102 VAL A C 1
ATOM 784 O O . VAL A 1 102 ? -3.299 16.406 17.906 1 98.81 102 VAL A O 1
ATOM 787 N N . GLN A 1 103 ? -2.807 14.414 18.812 1 98.69 103 GLN A N 1
ATOM 788 C CA . GLN A 1 103 ? -3.26 14.836 20.141 1 98.69 103 GLN A CA 1
ATOM 789 C C . GLN A 1 103 ? -2.443 16.016 20.656 1 98.69 103 GLN A C 1
ATOM 791 O O . GLN A 1 103 ? -3 16.969 21.203 1 98.69 103 GLN A O 1
ATOM 796 N N . PHE A 1 104 ? -1.218 15.953 20.469 1 98.81 104 PHE A N 1
ATOM 797 C CA . PHE A 1 104 ? -0.34 17.047 20.859 1 98.81 104 PHE A CA 1
ATOM 798 C C . PHE A 1 104 ? -0.712 18.328 20.125 1 98.81 104 PHE A C 1
ATOM 800 O O . PHE A 1 104 ? -0.81 19.406 20.734 1 98.81 104 PHE A O 1
ATOM 807 N N . ALA A 1 105 ? -0.884 18.203 18.812 1 98.81 105 ALA A N 1
ATOM 808 C CA . ALA A 1 105 ? -1.237 19.359 18 1 98.81 105 ALA A CA 1
ATOM 809 C C . ALA A 1 105 ? -2.547 19.984 18.469 1 98.81 105 ALA A C 1
ATOM 811 O O . ALA A 1 105 ? -2.652 21.219 18.594 1 98.81 105 ALA A O 1
ATOM 812 N N . LEU A 1 106 ? -3.506 19.172 18.781 1 98.75 106 LEU A N 1
ATOM 813 C CA . LEU A 1 106 ? -4.809 19.656 19.219 1 98.75 106 LEU A CA 1
ATOM 814 C C . LEU A 1 106 ? -4.695 20.328 20.594 1 98.75 106 LEU A C 1
ATOM 816 O O . LEU A 1 106 ? -5.336 21.359 20.828 1 98.75 106 LEU A O 1
ATOM 820 N N . GLN A 1 107 ? -3.916 19.734 21.391 1 98.56 107 GLN A N 1
ATOM 821 C CA . GLN A 1 107 ? -3.715 20.312 22.719 1 98.56 107 GLN A CA 1
ATOM 822 C C . GLN A 1 107 ? -3.037 21.672 22.641 1 98.56 107 GLN A C 1
ATOM 824 O O . GLN A 1 107 ? -3.426 22.609 23.328 1 98.56 107 GLN A O 1
ATOM 829 N N . LYS A 1 108 ? -2.086 21.828 21.812 1 98.69 108 LYS A N 1
ATOM 830 C CA . LYS A 1 108 ? -1.284 23.047 21.75 1 98.69 108 LYS A CA 1
ATOM 831 C C . LYS A 1 108 ? -2.004 24.125 20.953 1 98.69 108 LYS A C 1
ATOM 833 O O . LYS A 1 108 ? -1.938 25.312 21.312 1 98.69 108 LYS A O 1
ATOM 838 N N . LEU A 1 109 ? -2.67 23.719 19.906 1 98.44 109 LEU A N 1
ATOM 839 C CA . LEU A 1 109 ? -3.236 24.703 18.984 1 98.44 109 LEU A CA 1
ATOM 840 C C . LEU A 1 109 ? -4.703 24.969 19.297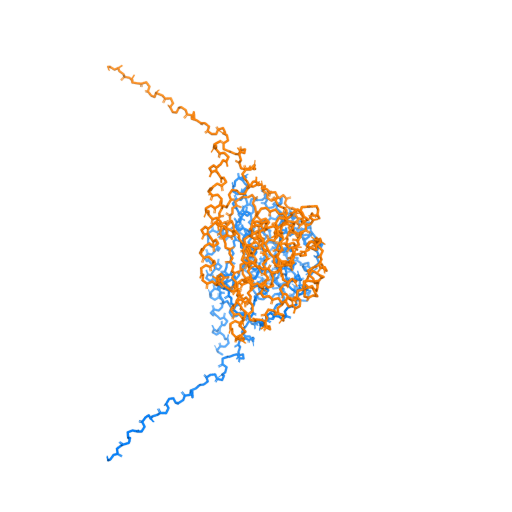 1 98.44 109 LEU A C 1
ATOM 842 O O . LEU A 1 109 ? -5.273 25.953 18.844 1 98.44 109 LEU A O 1
ATOM 846 N N . GLY A 1 110 ? -5.379 24.094 19.984 1 97.94 110 GLY A N 1
ATOM 847 C CA . GLY A 1 110 ? -6.785 24.234 20.328 1 97.94 110 GLY A CA 1
ATOM 848 C C . GLY A 1 110 ? -7.711 23.844 19.188 1 97.94 110 GLY A C 1
ATOM 849 O O . GLY A 1 110 ? -8.906 24.141 19.219 1 97.94 110 GLY A O 1
ATOM 850 N N . GLY A 1 111 ? -7.215 23.328 18.234 1 98.06 111 GLY A N 1
ATOM 851 C CA . GLY A 1 111 ? -7.902 22.906 17.031 1 98.06 111 GLY A CA 1
ATOM 852 C C . GLY A 1 111 ? -6.969 22.703 15.852 1 98.06 111 GLY A C 1
ATOM 853 O O . GLY A 1 111 ? -5.746 22.766 16 1 98.06 111 GLY A O 1
ATOM 854 N N . LEU A 1 112 ? -7.574 22.359 14.68 1 98.38 112 LEU A N 1
ATOM 855 C CA . LEU A 1 112 ? -6.773 22.094 13.484 1 98.38 112 LEU A CA 1
ATOM 856 C C . LEU A 1 112 ? -7.504 22.547 12.227 1 98.38 112 LEU A C 1
ATOM 858 O O . LEU A 1 112 ? -8.664 22.203 12.016 1 98.38 112 LEU A O 1
ATOM 862 N N . ASP A 1 113 ? 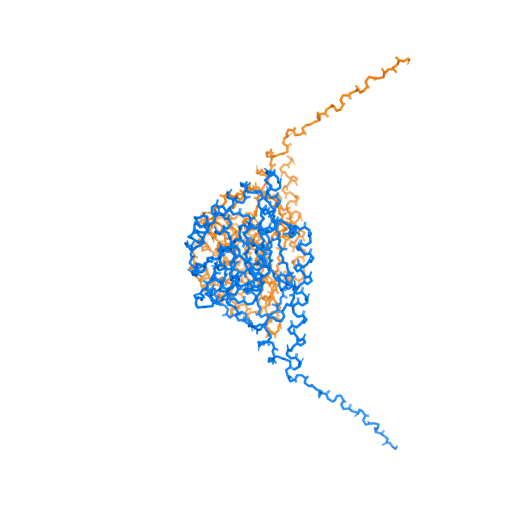-6.773 23.344 11.453 1 96.5 113 ASP A N 1
ATOM 863 C CA . ASP A 1 113 ? -7.344 23.828 10.203 1 96.5 113 ASP A CA 1
ATOM 864 C C . ASP A 1 113 ? -6.703 23.141 8.992 1 96.5 113 ASP A C 1
ATOM 866 O O . ASP A 1 113 ? -7.352 22.969 7.961 1 96.5 113 ASP A O 1
ATOM 870 N N . TYR A 1 114 ? -5.398 22.797 9.133 1 95.5 114 TYR A N 1
ATOM 871 C CA . TYR A 1 114 ? -4.664 22.141 8.055 1 95.5 114 TYR A CA 1
ATOM 872 C C . TYR A 1 114 ? -3.857 20.953 8.586 1 95.5 114 TYR A C 1
ATOM 874 O O . TYR A 1 114 ? -3.127 21.094 9.57 1 95.5 114 TYR A O 1
ATOM 882 N N . LEU A 1 115 ? -4.035 19.859 8 1 98.12 115 LEU A N 1
ATOM 883 C CA . LEU A 1 115 ? -3.135 18.719 8.125 1 98.12 115 LEU A CA 1
ATOM 884 C C . LEU A 1 115 ? -2.346 18.5 6.84 1 98.12 115 LEU A C 1
ATOM 886 O O . LEU A 1 115 ? -2.93 18.219 5.789 1 98.12 115 LEU A O 1
ATOM 890 N N . VAL A 1 116 ? -1.035 18.719 6.906 1 95.19 116 VAL A N 1
ATOM 891 C CA . VAL A 1 116 ? -0.168 18.578 5.742 1 95.19 116 VAL A CA 1
ATOM 892 C C . VAL A 1 116 ? 0.714 17.344 5.898 1 95.19 116 VAL A C 1
ATOM 894 O O . VAL A 1 116 ? 1.624 17.328 6.73 1 95.19 116 VAL A O 1
ATOM 897 N N . LEU A 1 117 ? 0.453 16.359 5.137 1 96.94 117 LEU A N 1
ATOM 898 C CA . LEU A 1 117 ? 1.184 15.094 5.148 1 96.94 117 LEU A CA 1
ATOM 899 C C . LEU A 1 117 ? 2.297 15.102 4.105 1 96.94 117 LEU A C 1
ATOM 901 O O . LEU A 1 117 ? 2.025 15.117 2.902 1 96.94 117 LEU A O 1
ATOM 905 N N . ASN A 1 118 ? 3.545 15.047 4.582 1 92.31 118 ASN A N 1
ATOM 906 C CA . ASN A 1 118 ? 4.656 15.266 3.664 1 92.31 118 ASN A CA 1
ATOM 907 C C . ASN A 1 118 ? 5.832 14.344 3.973 1 92.31 118 ASN A C 1
ATOM 909 O O . ASN A 1 118 ? 6.727 14.172 3.143 1 92.31 118 ASN A O 1
ATOM 913 N N . HIS A 1 119 ? 5.805 13.68 5.105 1 94.62 119 HIS A N 1
ATOM 914 C CA . HIS A 1 119 ? 6.953 12.867 5.488 1 94.62 119 HIS A CA 1
ATOM 915 C C . HIS A 1 119 ? 7.086 11.641 4.594 1 94.62 119 HIS A C 1
ATOM 917 O O . HIS A 1 119 ? 6.086 11.141 4.066 1 94.62 119 HIS A O 1
ATOM 923 N N . ILE A 1 120 ? 8.312 11.172 4.43 1 89.5 120 ILE A N 1
ATOM 924 C CA . ILE A 1 120 ? 8.555 9.969 3.646 1 89.5 120 ILE A CA 1
ATOM 925 C C . ILE A 1 120 ? 9.688 9.164 4.281 1 89.5 120 ILE A C 1
ATOM 927 O O . ILE A 1 120 ? 10.609 9.727 4.867 1 89.5 120 ILE A O 1
ATOM 931 N N . GLY A 1 121 ? 9.547 7.883 4.133 1 90.06 121 GLY A N 1
ATOM 932 C CA . GLY A 1 121 ? 10.641 7.012 4.52 1 90.06 121 GLY A CA 1
ATOM 933 C C . GLY A 1 121 ? 11.719 6.898 3.459 1 90.06 121 GLY A C 1
ATOM 934 O O . GLY A 1 121 ? 11.438 7.008 2.264 1 90.06 121 GLY A O 1
ATOM 935 N N . TRP A 1 122 ? 12.891 6.598 3.961 1 81.62 122 TRP A N 1
ATOM 936 C CA . TRP A 1 122 ? 14.016 6.438 3.039 1 81.62 122 TRP A CA 1
ATOM 937 C C . TRP A 1 122 ? 13.859 5.168 2.209 1 81.62 122 TRP A C 1
ATOM 939 O O . TRP A 1 122 ? 13.508 4.109 2.738 1 81.62 122 TRP A O 1
ATOM 949 N N . SER A 1 123 ? 14.008 5.293 0.947 1 79.56 123 SER A N 1
ATOM 950 C CA . SER A 1 123 ? 14.047 4.16 0.025 1 79.56 123 SER A CA 1
ATOM 951 C C . SER A 1 123 ? 15.172 4.32 -0.991 1 79.56 123 SER A C 1
ATOM 953 O O . SER A 1 123 ? 15.273 5.352 -1.662 1 79.56 123 SER A O 1
ATOM 955 N N . PRO A 1 124 ? 16.016 3.312 -1.046 1 76 124 PRO A N 1
ATOM 956 C CA . PRO A 1 124 ? 17.109 3.418 -2.018 1 76 124 PRO A CA 1
ATOM 957 C C . PRO A 1 124 ? 16.609 3.354 -3.463 1 76 124 PRO A C 1
ATOM 959 O O . PRO A 1 124 ? 15.602 2.711 -3.748 1 76 124 PRO A O 1
ATOM 962 N N . PHE A 1 125 ? 17.344 4.074 -4.293 1 78.19 125 PHE A N 1
ATOM 963 C CA . PHE A 1 125 ? 17.094 3.969 -5.727 1 78.19 125 PHE A CA 1
ATOM 964 C C . PHE A 1 125 ? 17.797 2.742 -6.305 1 78.19 125 PHE A C 1
ATOM 966 O O . PHE A 1 125 ? 18.922 2.836 -6.801 1 78.19 125 PHE A O 1
ATOM 973 N N . GLU A 1 126 ? 17.219 1.666 -6.137 1 85 126 GLU A N 1
ATOM 974 C CA . GLU A 1 126 ? 17.75 0.384 -6.586 1 85 126 GLU A CA 1
ATOM 975 C C . GLU A 1 126 ? 16.625 -0.575 -6.969 1 85 126 GLU A C 1
ATOM 977 O O . GLU A 1 126 ? 15.477 -0.37 -6.59 1 85 126 GLU A O 1
ATOM 982 N N . MET A 1 127 ? 17.047 -1.501 -7.785 1 87.5 127 MET A N 1
ATOM 983 C CA . MET A 1 127 ? 16.094 -2.564 -8.102 1 87.5 127 MET A CA 1
ATOM 984 C C . MET A 1 127 ? 15.695 -3.324 -6.84 1 87.5 127 MET A C 1
ATOM 986 O O . MET A 1 127 ? 16.5 -3.473 -5.918 1 87.5 127 MET A O 1
ATOM 990 N N . TRP A 1 128 ? 14.492 -3.764 -6.891 1 91.75 128 TRP A N 1
ATOM 991 C CA . TRP A 1 128 ? 13.977 -4.449 -5.711 1 91.75 128 TRP A CA 1
ATOM 992 C C . TRP A 1 128 ? 14.781 -5.719 -5.426 1 91.75 128 TRP A C 1
ATOM 994 O O . TRP A 1 128 ? 14.945 -6.562 -6.309 1 91.75 128 TRP A O 1
ATOM 1004 N N . ASP A 1 129 ? 15.258 -5.84 -4.219 1 90.75 129 ASP A N 1
ATOM 1005 C CA . ASP A 1 129 ? 16.109 -6.957 -3.848 1 90.75 129 ASP A CA 1
ATOM 1006 C C . ASP A 1 129 ? 15.32 -8.039 -3.107 1 90.75 129 ASP A C 1
ATOM 1008 O O . ASP A 1 129 ? 15.891 -8.82 -2.344 1 90.75 129 ASP A O 1
ATOM 1012 N N . ARG A 1 130 ? 14.023 -7.977 -3.221 1 91 130 ARG A N 1
ATOM 1013 C CA . ARG A 1 130 ? 13.141 -9 -2.662 1 91 130 ARG A CA 1
ATOM 1014 C C . ARG A 1 130 ? 13.008 -8.836 -1.15 1 91 130 ARG A C 1
ATOM 1016 O O . ARG A 1 130 ? 12.68 -9.797 -0.446 1 91 130 ARG A O 1
ATOM 1023 N N . ASP A 1 131 ? 13.375 -7.641 -0.661 1 93.31 131 ASP A N 1
ATOM 1024 C CA . ASP A 1 131 ? 13.242 -7.344 0.762 1 93.31 131 ASP A CA 1
ATOM 1025 C C . ASP A 1 131 ? 11.812 -6.914 1.103 1 93.31 131 ASP A C 1
ATOM 1027 O O . ASP A 1 131 ? 11.5 -5.723 1.076 1 93.31 131 ASP A O 1
ATOM 1031 N N . VAL A 1 132 ? 11.039 -7.867 1.571 1 95.69 132 VAL A N 1
ATOM 1032 C CA . VAL A 1 132 ? 9.633 -7.613 1.878 1 95.69 132 VAL A CA 1
ATOM 1033 C C . VAL A 1 132 ? 9.531 -6.773 3.148 1 95.69 132 VAL A C 1
ATOM 1035 O O . VAL A 1 132 ? 8.641 -5.93 3.27 1 95.69 132 VAL A O 1
ATOM 1038 N N . ALA A 1 133 ? 10.383 -7.004 4.027 1 95 133 ALA A N 1
ATOM 1039 C CA . ALA A 1 133 ? 10.359 -6.289 5.301 1 95 133 ALA A CA 1
ATOM 1040 C C . ALA A 1 133 ? 10.547 -4.789 5.09 1 95 133 ALA A C 1
ATOM 1042 O O . ALA A 1 133 ? 9.898 -3.977 5.746 1 95 133 ALA A O 1
ATOM 1043 N N . HIS A 1 134 ? 11.391 -4.48 4.199 1 94.62 134 HIS A N 1
ATOM 1044 C CA . HIS A 1 134 ? 11.609 -3.066 3.91 1 94.62 134 HIS A CA 1
ATOM 1045 C C . HIS A 1 134 ? 10.359 -2.438 3.293 1 94.62 134 HIS A C 1
ATOM 1047 O O . HIS A 1 134 ? 10.016 -1.295 3.607 1 94.62 134 HIS A O 1
ATOM 1053 N N . VAL A 1 135 ? 9.75 -3.123 2.373 1 96.25 135 VAL A N 1
ATOM 1054 C CA . VAL A 1 135 ? 8.531 -2.615 1.753 1 96.25 135 VAL A CA 1
ATOM 1055 C C . VAL A 1 135 ? 7.457 -2.416 2.818 1 96.25 135 VAL A C 1
ATOM 1057 O O . VAL A 1 135 ? 6.727 -1.42 2.795 1 96.25 135 VAL A O 1
ATOM 1060 N N . GLN A 1 136 ? 7.379 -3.377 3.678 1 96.81 136 GLN A N 1
ATOM 1061 C CA . GLN A 1 136 ? 6.434 -3.266 4.781 1 96.81 136 GLN A CA 1
ATOM 1062 C C . GLN A 1 136 ? 6.703 -2.014 5.613 1 96.81 136 GLN A C 1
ATOM 1064 O O . GLN A 1 136 ? 5.773 -1.289 5.973 1 96.81 136 GLN A O 1
ATOM 1069 N N . TRP A 1 137 ? 7.902 -1.808 5.98 1 96.25 137 TRP A N 1
ATOM 1070 C CA . TRP A 1 137 ? 8.305 -0.622 6.73 1 96.25 137 TRP A CA 1
ATOM 1071 C C . TRP A 1 137 ? 7.938 0.651 5.977 1 96.25 137 TRP A C 1
ATOM 1073 O O . TRP A 1 137 ? 7.383 1.587 6.559 1 96.25 137 TRP A O 1
ATOM 1083 N N . LEU A 1 138 ? 8.234 0.666 4.691 1 95.31 138 LEU A N 1
ATOM 1084 C CA . LEU A 1 138 ? 7.941 1.837 3.871 1 95.31 138 LEU A CA 1
ATOM 1085 C C . LEU A 1 138 ? 6.438 2.096 3.809 1 95.31 138 LEU A C 1
ATOM 1087 O O . LEU A 1 138 ? 6 3.246 3.842 1 95.31 138 LEU A O 1
ATOM 1091 N N . MET A 1 139 ? 5.684 1.044 3.672 1 96.62 139 MET A N 1
ATOM 1092 C CA . MET A 1 139 ? 4.23 1.164 3.654 1 96.62 139 MET A CA 1
ATOM 1093 C C . MET A 1 139 ? 3.715 1.729 4.977 1 96.62 139 MET A C 1
ATOM 1095 O O . MET A 1 139 ? 2.756 2.502 4.992 1 96.62 139 MET A O 1
ATOM 1099 N N . GLN A 1 140 ? 4.328 1.331 6.047 1 97.56 140 GLN A N 1
ATOM 1100 C CA . GLN A 1 140 ? 3.957 1.875 7.348 1 97.56 140 GLN A CA 1
ATOM 1101 C C . GLN A 1 140 ? 4.23 3.375 7.414 1 97.56 140 GLN A C 1
ATOM 1103 O O . GLN A 1 140 ? 3.367 4.148 7.836 1 97.56 140 GLN A O 1
ATOM 1108 N N . VAL A 1 141 ? 5.348 3.764 6.988 1 97.44 141 VAL A N 1
ATOM 1109 C CA . VAL A 1 141 ? 5.781 5.152 7.125 1 97.44 141 VAL A CA 1
ATOM 1110 C C . VAL A 1 141 ? 5.031 6.023 6.121 1 97.44 141 VAL A C 1
ATOM 1112 O O . VAL A 1 141 ? 4.414 7.023 6.5 1 97.44 141 VAL A O 1
ATOM 1115 N N . ASN A 1 142 ? 4.965 5.625 4.875 1 95.31 142 ASN A N 1
ATOM 1116 C CA . ASN A 1 142 ? 4.523 6.488 3.781 1 95.31 142 ASN A CA 1
ATOM 1117 C C . ASN A 1 142 ? 3.008 6.449 3.613 1 95.31 142 ASN A C 1
ATOM 1119 O O . ASN A 1 142 ? 2.428 7.336 2.982 1 95.31 142 ASN A O 1
ATOM 1123 N N . PHE A 1 143 ? 2.422 5.426 4.094 1 97.06 143 PHE A N 1
ATOM 1124 C CA . PHE A 1 143 ? 1.008 5.266 3.775 1 97.06 143 PHE A CA 1
ATOM 1125 C C . PHE A 1 143 ? 0.182 5.09 5.043 1 97.06 143 PHE A C 1
ATOM 1127 O O . PHE A 1 143 ? -0.62 5.961 5.395 1 97.06 143 PHE A O 1
ATOM 1134 N N . LEU A 1 144 ? 0.429 4.066 5.863 1 98.31 144 LEU A N 1
ATOM 1135 C CA . LEU A 1 144 ? -0.4 3.773 7.023 1 98.31 144 LEU A CA 1
ATOM 1136 C C . LEU A 1 144 ? -0.309 4.895 8.055 1 98.31 144 LEU A C 1
ATOM 1138 O O . LEU A 1 144 ? -1.289 5.195 8.742 1 98.31 144 LEU A O 1
ATOM 1142 N N . SER A 1 145 ? 0.858 5.445 8.211 1 98.44 145 SER A N 1
ATOM 1143 C CA . SER A 1 145 ? 0.99 6.562 9.141 1 98.44 145 SER A CA 1
ATOM 1144 C C . SER A 1 145 ? 0.105 7.734 8.727 1 98.44 145 SER A C 1
ATOM 1146 O O . SER A 1 145 ? -0.443 8.438 9.578 1 98.44 145 SER A O 1
ATOM 1148 N N . TYR A 1 146 ? -0.011 7.988 7.375 1 98.19 146 TYR A N 1
ATOM 1149 C CA . TYR A 1 146 ? -0.917 9.023 6.883 1 98.19 146 TYR A CA 1
ATOM 1150 C C . TYR A 1 146 ? -2.348 8.75 7.328 1 98.19 146 TYR A C 1
ATOM 1152 O O . TYR A 1 146 ? -3.049 9.656 7.781 1 98.19 146 TYR A O 1
ATOM 1160 N N . LEU A 1 147 ? -2.711 7.484 7.223 1 98.19 147 LEU A N 1
ATOM 1161 C CA . LEU A 1 147 ? -4.066 7.113 7.609 1 98.19 147 LEU A CA 1
ATOM 1162 C C . LEU A 1 147 ? -4.285 7.336 9.102 1 98.19 147 LEU A C 1
ATOM 1164 O O . LEU A 1 147 ? -5.355 7.785 9.523 1 98.19 147 LEU A O 1
ATOM 1168 N N . GLY A 1 148 ? -3.281 7.008 9.898 1 98.44 148 GLY A N 1
ATOM 1169 C CA . GLY A 1 148 ? -3.375 7.254 11.328 1 98.44 148 GLY A CA 1
ATOM 1170 C C . GLY A 1 148 ? -3.547 8.719 11.672 1 98.44 148 GLY A C 1
ATOM 1171 O O . GLY A 1 148 ? -4.355 9.078 12.531 1 98.44 148 GLY A O 1
ATOM 1172 N N . LEU A 1 149 ? -2.787 9.516 11.008 1 98.75 149 LEU A N 1
ATOM 1173 C CA . LEU A 1 149 ? -2.879 10.961 11.219 1 98.75 149 LEU A CA 1
ATOM 1174 C C . LEU A 1 149 ? -4.258 11.477 10.82 1 98.75 149 LEU A C 1
ATOM 1176 O O . LEU A 1 149 ? -4.875 12.242 11.57 1 98.75 149 LEU A O 1
ATOM 1180 N N . VAL A 1 150 ? -4.723 11.031 9.672 1 98.31 150 VAL A N 1
ATOM 1181 C CA . VAL A 1 150 ? -6.012 11.484 9.156 1 98.31 150 VAL A CA 1
ATOM 1182 C C . VAL A 1 150 ? -7.129 11.016 10.086 1 98.31 150 VAL A C 1
ATOM 1184 O O . VAL A 1 150 ? -8.031 11.789 10.43 1 98.31 150 VAL A O 1
ATOM 1187 N N . SER A 1 151 ? -7.027 9.766 10.477 1 97.88 151 SER A N 1
ATOM 1188 C CA . SER A 1 151 ? -8.047 9.211 11.367 1 97.88 151 SER A CA 1
ATOM 1189 C C . SER A 1 151 ? -8.164 10.016 12.648 1 97.88 151 SER A C 1
ATOM 1191 O O . SER A 1 151 ? -9.273 10.297 13.109 1 97.88 151 SER A O 1
ATOM 1193 N N . ALA A 1 152 ? -7.082 10.414 13.188 1 98.38 152 ALA A N 1
ATOM 1194 C CA . ALA A 1 152 ? -7.059 11.148 14.453 1 98.38 152 ALA A CA 1
ATOM 1195 C C . ALA A 1 152 ? -7.449 12.609 14.242 1 98.38 152 ALA A C 1
ATOM 1197 O O . ALA A 1 152 ? -8.055 13.227 15.125 1 98.38 152 ALA A O 1
ATOM 1198 N N . ALA A 1 153 ? -7.188 13.141 13.102 1 98.62 153 ALA A N 1
ATOM 1199 C CA . ALA A 1 153 ? -7.301 14.586 12.891 1 98.62 153 ALA A CA 1
ATOM 1200 C C . ALA A 1 153 ? -8.648 14.945 12.273 1 98.62 153 ALA A C 1
ATOM 1202 O O . ALA A 1 153 ? -9.07 16.109 12.32 1 98.62 153 ALA A O 1
ATOM 1203 N N . LEU A 1 154 ? -9.328 13.977 11.68 1 97.56 154 LEU A N 1
ATOM 1204 C CA . LEU A 1 154 ? -10.484 14.242 10.828 1 97.56 154 LEU A CA 1
ATOM 1205 C C . LEU A 1 154 ? -11.578 14.961 11.609 1 97.56 154 LEU A C 1
ATOM 1207 O O . LEU A 1 154 ? -12.164 15.938 11.117 1 97.56 154 LEU A O 1
ATOM 1211 N N . PRO A 1 155 ? -11.867 14.594 12.867 1 97.31 155 PRO A N 1
ATOM 1212 C CA . PRO A 1 155 ? -12.906 15.328 13.602 1 97.31 155 PRO A CA 1
ATOM 1213 C C . PRO A 1 155 ? -12.586 16.812 13.758 1 97.31 155 PRO A C 1
ATOM 1215 O O . PRO A 1 155 ? -13.469 17.656 13.594 1 97.31 155 PRO A O 1
ATOM 1218 N N . ALA A 1 156 ? -11.391 17.125 14.039 1 98.25 156 ALA A N 1
ATOM 1219 C CA . ALA A 1 156 ? -10.992 18.516 14.195 1 98.25 156 ALA A CA 1
ATOM 1220 C C . ALA A 1 156 ? -11.055 19.266 12.859 1 98.25 156 ALA A C 1
ATOM 1222 O O . ALA A 1 156 ? -11.438 20.422 12.812 1 98.25 156 ALA A O 1
ATOM 1223 N N . LEU A 1 157 ? -10.68 18.562 11.789 1 97.12 157 LEU A N 1
ATOM 1224 C CA . LEU A 1 157 ? -10.75 19.172 10.461 1 97.12 157 LEU A CA 1
ATOM 1225 C C . LEU A 1 157 ? -12.203 19.422 10.062 1 97.12 157 LEU A C 1
ATOM 1227 O O . LEU A 1 157 ? -12.5 20.422 9.406 1 97.12 157 LEU A O 1
ATOM 1231 N N . GLU A 1 158 ? -13.031 18.5 10.43 1 95.81 158 GLU A N 1
ATOM 1232 C CA . GLU A 1 158 ? -14.453 18.688 10.148 1 95.81 158 GLU A CA 1
ATOM 1233 C C . GLU A 1 158 ? -15.008 19.891 10.891 1 95.81 158 GLU A C 1
ATOM 1235 O O . GLU A 1 158 ? -15.789 20.672 10.336 1 95.81 158 GLU A O 1
ATOM 1240 N N . GLU A 1 159 ? -14.625 20.031 12.117 1 96.88 159 GLU A N 1
ATOM 1241 C CA . GLU A 1 159 ? -15.086 21.141 12.938 1 96.88 159 GLU A CA 1
ATOM 1242 C C . GLU A 1 159 ? -14.648 22.484 12.359 1 96.88 159 GLU A C 1
ATOM 1244 O O . GLU A 1 159 ? -15.422 23.438 12.352 1 96.88 159 GLU A O 1
ATOM 1249 N N . SER A 1 160 ? -13.508 22.562 11.844 1 96.44 160 SER A N 1
ATOM 1250 C CA . SER A 1 160 ? -12.953 23.812 11.352 1 96.44 160 SER A CA 1
ATOM 1251 C C . SER A 1 160 ? -13.281 24.016 9.875 1 96.44 160 SER A C 1
ATOM 1253 O O . SER A 1 160 ? -12.984 25.078 9.312 1 96.44 160 SER A O 1
ATOM 1255 N N . LYS A 1 161 ? -13.875 23 9.297 1 94.44 161 LYS A N 1
ATOM 1256 C CA . LYS A 1 161 ? -14.008 23 7.844 1 94.44 161 LYS A CA 1
ATOM 1257 C C . LYS A 1 161 ? -12.648 23.188 7.168 1 94.44 161 LYS A C 1
ATOM 1259 O O . LYS A 1 161 ? -12.508 24.031 6.277 1 94.44 161 LYS A O 1
ATOM 1264 N N . GLY A 1 162 ? -11.75 22.391 7.676 1 94.94 162 GLY A N 1
ATOM 1265 C CA . GLY A 1 162 ? -10.352 22.547 7.316 1 94.94 162 GLY A CA 1
ATOM 1266 C C . GLY A 1 162 ? -9.953 21.75 6.086 1 94.94 162 GLY A C 1
ATOM 1267 O O . GLY A 1 162 ? -10.805 21.406 5.262 1 94.94 162 GLY A O 1
ATOM 1268 N N . SER A 1 163 ? -8.547 21.609 5.918 1 91.81 163 SER A N 1
ATOM 1269 C CA . SER A 1 163 ? -8.008 21 4.703 1 91.81 163 SER A CA 1
ATOM 1270 C C . SER A 1 163 ? -6.961 19.938 5.027 1 91.81 163 SER A C 1
ATOM 1272 O O . SER A 1 163 ? -6.145 20.125 5.93 1 91.81 163 SER A O 1
ATOM 1274 N N . LEU A 1 164 ? -7.129 18.875 4.324 1 95.12 164 LEU A N 1
ATOM 1275 C CA . LEU A 1 164 ? -6.129 17.812 4.293 1 95.12 164 LEU A CA 1
ATOM 1276 C C . LEU A 1 164 ? -5.277 17.906 3.031 1 95.12 164 LEU A C 1
ATOM 1278 O O . LEU A 1 164 ? -5.797 17.844 1.917 1 95.12 164 LEU A O 1
ATOM 1282 N N . VAL A 1 165 ? -3.961 18.156 3.225 1 90.5 165 VAL A N 1
ATOM 1283 C CA . VAL A 1 165 ? -3.031 18.25 2.104 1 90.5 165 VAL A CA 1
ATOM 1284 C C . VAL A 1 165 ? -2.078 17.062 2.117 1 90.5 165 VAL A C 1
ATOM 1286 O O . VAL A 1 165 ? -1.362 16.844 3.096 1 90.5 165 VAL A O 1
ATOM 1289 N N . VAL A 1 166 ? -2.117 16.266 1.037 1 91.75 166 VAL A N 1
ATOM 1290 C CA . VAL A 1 166 ? -1.252 15.109 0.886 1 91.75 166 VAL A CA 1
ATOM 1291 C C . VAL A 1 166 ? -0.209 15.375 -0.197 1 91.75 166 VAL A C 1
ATOM 1293 O O . VAL A 1 166 ? -0.556 15.602 -1.358 1 91.75 166 VAL A O 1
ATOM 1296 N N . VAL A 1 167 ? 1.04 15.391 0.223 1 85.62 167 VAL A N 1
ATOM 1297 C CA . VAL A 1 167 ? 2.119 15.617 -0.734 1 85.62 167 VAL A CA 1
ATOM 1298 C C . VAL A 1 167 ? 2.555 14.281 -1.34 1 85.62 167 VAL A C 1
ATOM 1300 O O . VAL A 1 167 ? 2.918 13.352 -0.616 1 85.62 167 VAL A O 1
ATOM 1303 N N . SER A 1 168 ? 2.395 14.125 -2.664 1 79.94 168 SER A N 1
ATOM 1304 C CA . SER A 1 168 ? 2.779 12.938 -3.422 1 79.94 168 SER A CA 1
ATOM 1305 C C . SER A 1 168 ? 3.721 13.297 -4.566 1 79.94 168 SER A C 1
ATOM 1307 O O . SER A 1 168 ? 4.148 14.445 -4.691 1 79.94 168 SER A O 1
ATOM 1309 N N . SER A 1 169 ? 4.449 12.391 -5.215 1 64.56 169 SER A N 1
ATOM 1310 C CA . SER A 1 169 ? 5.355 12.656 -6.324 1 64.56 169 SER A CA 1
ATOM 1311 C C . SER A 1 169 ? 4.934 11.898 -7.578 1 64.56 169 SER A C 1
ATOM 1313 O O . SER A 1 169 ? 4.16 10.945 -7.5 1 64.56 169 SER A O 1
ATOM 1315 N N . LEU A 1 170 ? 5.355 12.508 -8.789 1 51.03 170 LEU A N 1
ATOM 1316 C CA . LEU A 1 170 ? 5.047 11.93 -10.094 1 51.03 170 LEU A CA 1
ATOM 1317 C C . LEU A 1 170 ? 5.559 10.492 -10.18 1 51.03 170 LEU A C 1
ATOM 1319 O O . LEU A 1 170 ? 5.031 9.688 -10.953 1 51.03 170 LEU A O 1
ATOM 1323 N N . VAL A 1 171 ? 6.73 10.203 -9.617 1 48.72 171 VAL A N 1
ATOM 1324 C CA . VAL A 1 171 ? 7.129 8.812 -9.781 1 48.72 171 VAL A CA 1
ATOM 1325 C C . VAL A 1 171 ? 5.965 7.895 -9.406 1 48.72 171 VAL A C 1
ATOM 1327 O O . VAL A 1 171 ? 5.953 6.715 -9.773 1 48.72 171 VAL A O 1
ATOM 1330 N N . GLY A 1 172 ? 4.938 8.383 -8.844 1 44.97 172 GLY A N 1
ATOM 1331 C CA . GLY A 1 172 ? 3.773 7.586 -8.484 1 44.97 172 GLY A CA 1
ATOM 1332 C C . GLY A 1 172 ? 2.908 7.227 -9.68 1 44.97 172 GLY A C 1
ATOM 1333 O O . GLY A 1 172 ? 2.088 6.309 -9.609 1 44.97 172 GLY A O 1
ATOM 1334 N N . ARG A 1 173 ? 3.039 8.094 -10.789 1 49.06 173 ARG A N 1
ATOM 1335 C CA . ARG A 1 173 ? 2.164 7.855 -11.93 1 49.06 173 ARG A CA 1
ATOM 1336 C C . ARG A 1 173 ? 2.902 7.129 -13.047 1 49.06 173 ARG A C 1
ATOM 1338 O O . ARG A 1 173 ? 2.279 6.598 -13.969 1 49.06 173 ARG A O 1
ATOM 1345 N N . ILE A 1 174 ? 4.262 7.199 -12.93 1 47.88 174 ILE A N 1
ATOM 1346 C CA . ILE A 1 174 ? 5.043 6.465 -13.922 1 47.88 174 ILE A CA 1
ATOM 1347 C C . ILE A 1 174 ? 5.922 5.43 -13.211 1 47.88 174 ILE A C 1
ATOM 1349 O O . ILE A 1 174 ? 6.672 5.77 -12.297 1 47.88 174 ILE A O 1
ATOM 1353 N N . ALA A 1 175 ? 5.469 4.195 -13.305 1 54.47 175 ALA A N 1
ATOM 1354 C CA . ALA A 1 175 ? 6.32 3.129 -12.781 1 54.47 175 ALA A CA 1
ATOM 1355 C C . ALA A 1 175 ? 7.773 3.336 -13.195 1 54.47 175 ALA A C 1
ATOM 1357 O O . ALA A 1 175 ? 8.086 3.402 -14.391 1 54.47 175 ALA A O 1
ATOM 1358 N N . THR A 1 176 ? 8.609 4.016 -12.289 1 58.16 176 THR A N 1
ATOM 1359 C CA . THR A 1 176 ? 10.031 4.199 -12.578 1 58.16 176 THR A CA 1
ATOM 1360 C C . THR A 1 176 ? 10.844 3.018 -12.062 1 58.16 176 THR A C 1
ATOM 1362 O O . THR A 1 176 ? 10.672 2.59 -10.922 1 58.16 176 THR A O 1
ATOM 1365 N N . PRO A 1 177 ? 11.641 2.424 -13.023 1 66.75 177 PRO A N 1
ATOM 1366 C CA . PRO A 1 177 ? 12.578 1.416 -12.516 1 66.75 177 PRO A CA 1
ATOM 1367 C C . PRO A 1 177 ? 13.422 1.93 -11.352 1 66.75 177 PRO A C 1
ATOM 1369 O O . PRO A 1 177 ? 13.609 3.141 -11.203 1 66.75 177 PRO A O 1
ATOM 1372 N N . PHE A 1 178 ? 13.688 1.164 -10.219 1 71.94 178 PHE A N 1
ATOM 1373 C CA . PHE A 1 178 ? 14.602 1.39 -9.109 1 71.94 178 PHE A CA 1
ATOM 1374 C C . PHE A 1 178 ? 13.875 1.983 -7.91 1 71.94 178 PHE A C 1
ATOM 1376 O O . PHE A 1 178 ? 14.508 2.51 -6.992 1 71.94 178 PHE A O 1
ATOM 1383 N N . ALA A 1 179 ? 12.547 2.014 -8.094 1 81.19 179 ALA A N 1
ATOM 1384 C CA . ALA A 1 179 ? 11.82 2.561 -6.945 1 81.19 179 ALA A CA 1
ATOM 1385 C C . ALA A 1 179 ? 10.5 1.827 -6.73 1 81.19 179 ALA A C 1
ATOM 1387 O O . ALA A 1 179 ? 9.5 2.436 -6.336 1 81.19 179 ALA A O 1
ATOM 1388 N N . ALA A 1 180 ? 10.5 0.577 -6.934 1 88.44 180 ALA A N 1
ATOM 1389 C CA . ALA A 1 180 ? 9.258 -0.186 -6.902 1 88.44 180 ALA A CA 1
ATOM 1390 C C . ALA A 1 180 ? 8.57 -0.057 -5.551 1 88.44 180 ALA A C 1
ATOM 1392 O O . ALA A 1 180 ? 7.375 0.252 -5.48 1 88.44 180 ALA A O 1
ATOM 1393 N N . PRO A 1 181 ? 9.344 -0.229 -4.402 1 90.31 181 PRO A N 1
ATOM 1394 C CA . PRO A 1 181 ? 8.68 -0.079 -3.107 1 90.31 181 PRO A CA 1
ATOM 1395 C C . PRO A 1 181 ? 8.125 1.328 -2.887 1 90.31 181 PRO A C 1
ATOM 1397 O O . PRO A 1 181 ? 6.98 1.487 -2.459 1 90.31 181 PRO A O 1
ATOM 1400 N N . TYR A 1 182 ? 8.891 2.283 -3.25 1 88.31 182 TYR A N 1
ATOM 1401 C CA . TYR A 1 182 ? 8.469 3.672 -3.096 1 88.31 182 TYR A CA 1
ATOM 1402 C C . TYR A 1 182 ? 7.262 3.979 -3.975 1 88.31 182 TYR A C 1
ATOM 1404 O O . TYR A 1 182 ? 6.289 4.578 -3.514 1 88.31 182 TYR A O 1
ATOM 1412 N N . THR A 1 183 ? 7.293 3.562 -5.203 1 85.44 183 THR A N 1
ATOM 1413 C CA . THR A 1 183 ? 6.211 3.777 -6.156 1 85.44 183 THR A CA 1
ATOM 1414 C C . THR A 1 183 ? 4.914 3.146 -5.656 1 85.44 183 THR A C 1
ATOM 1416 O O . THR A 1 183 ? 3.842 3.748 -5.762 1 85.44 183 THR A O 1
ATOM 1419 N N . ALA A 1 184 ? 5.031 2.035 -5.094 1 91.44 184 ALA A N 1
ATOM 1420 C CA . ALA A 1 184 ? 3.857 1.353 -4.559 1 91.44 184 ALA A CA 1
ATOM 1421 C C . ALA A 1 184 ? 3.178 2.193 -3.48 1 91.44 184 ALA A C 1
ATOM 1423 O O . ALA A 1 184 ? 1.948 2.279 -3.436 1 91.44 184 ALA A O 1
ATOM 1424 N N . THR A 1 185 ? 3.928 2.805 -2.596 1 92.75 185 THR A N 1
ATOM 1425 C CA . THR A 1 185 ? 3.35 3.602 -1.519 1 92.75 185 THR A CA 1
ATOM 1426 C C . THR A 1 185 ? 2.643 4.832 -2.076 1 92.75 185 THR A C 1
ATOM 1428 O O . THR A 1 185 ? 1.572 5.211 -1.596 1 92.75 185 THR A O 1
ATOM 1431 N N . LYS A 1 186 ? 3.209 5.43 -3.062 1 86.31 186 LYS A N 1
ATOM 1432 C CA . LYS A 1 186 ? 2.607 6.621 -3.656 1 86.31 186 LYS A CA 1
ATOM 1433 C C . LYS A 1 186 ? 1.313 6.277 -4.387 1 86.31 186 LYS A C 1
ATOM 1435 O O . LYS A 1 186 ? 0.358 7.055 -4.371 1 86.31 186 LYS A O 1
ATOM 1440 N N . PHE A 1 187 ? 1.335 5.152 -5.055 1 86 187 PHE A N 1
ATOM 1441 C CA . PHE A 1 187 ? 0.112 4.691 -5.703 1 86 187 PHE A CA 1
ATOM 1442 C C . PHE A 1 187 ? -0.975 4.41 -4.672 1 86 187 PHE A C 1
ATOM 1444 O O . PHE A 1 187 ? -2.141 4.754 -4.883 1 86 187 PHE A O 1
ATOM 1451 N N . ALA A 1 188 ? -0.544 3.814 -3.627 1 92.06 188 ALA A N 1
ATOM 1452 C CA . ALA A 1 188 ? -1.503 3.553 -2.557 1 92.06 188 ALA A CA 1
ATOM 1453 C C . ALA A 1 188 ? -2.121 4.852 -2.045 1 92.06 188 ALA A C 1
ATOM 1455 O O . ALA A 1 188 ? -3.332 4.922 -1.82 1 92.06 188 ALA A O 1
ATOM 1456 N N . LEU A 1 189 ? -1.287 5.863 -1.885 1 91.12 189 LEU A N 1
ATOM 1457 C CA . LEU A 1 189 ? -1.768 7.168 -1.445 1 91.12 189 LEU A CA 1
ATOM 1458 C C . LEU A 1 189 ? -2.805 7.723 -2.418 1 91.12 189 LEU A C 1
ATOM 1460 O O . LEU A 1 189 ? -3.869 8.18 -2.002 1 91.12 189 LEU A O 1
ATOM 1464 N N . GLU A 1 190 ? -2.451 7.629 -3.645 1 84.25 190 GLU A N 1
ATOM 1465 C CA . GLU A 1 190 ? -3.342 8.164 -4.668 1 84.25 190 GLU A CA 1
ATOM 1466 C C . GLU A 1 190 ? -4.691 7.457 -4.656 1 84.25 190 GLU A C 1
ATOM 1468 O O . GLU A 1 190 ? -5.738 8.102 -4.66 1 84.25 190 GLU A O 1
ATOM 1473 N N . GLY A 1 191 ? -4.66 6.199 -4.637 1 85.88 191 GLY A N 1
ATOM 1474 C CA . GLY A 1 191 ? -5.898 5.434 -4.613 1 85.88 191 GLY A CA 1
ATOM 1475 C C . GLY A 1 191 ? -6.75 5.719 -3.391 1 85.88 191 GLY A C 1
ATOM 1476 O O . GLY A 1 191 ? -7.961 5.91 -3.504 1 85.88 191 GLY A O 1
ATOM 1477 N N . PHE A 1 192 ? -6.109 5.785 -2.254 1 92.88 192 PHE A N 1
ATOM 1478 C CA . PHE A 1 192 ? -6.852 5.977 -1.013 1 92.88 192 PHE A CA 1
ATOM 1479 C C . PHE A 1 192 ? -7.445 7.375 -0.947 1 92.88 192 PHE A C 1
ATOM 1481 O O . PHE A 1 192 ? -8.641 7.539 -0.693 1 92.88 192 PHE A O 1
ATOM 1488 N N . PHE A 1 193 ? -6.664 8.312 -1.181 1 90.62 193 PHE A N 1
ATOM 1489 C CA . PHE A 1 193 ? -7.102 9.68 -0.916 1 90.62 193 PHE A CA 1
ATOM 1490 C C . PHE A 1 193 ? -8.031 10.172 -2.016 1 90.62 193 PHE A C 1
ATOM 1492 O O . PHE A 1 193 ? -8.906 11.008 -1.771 1 90.62 193 PHE A O 1
ATOM 1499 N N . ALA A 1 194 ? -7.812 9.672 -3.189 1 84.06 194 ALA A N 1
ATOM 1500 C CA . ALA A 1 194 ? -8.82 9.945 -4.207 1 84.06 194 ALA A CA 1
ATOM 1501 C C . ALA A 1 194 ? -10.195 9.43 -3.77 1 84.06 194 ALA A C 1
ATOM 1503 O O . ALA A 1 194 ? -11.203 10.109 -3.934 1 84.06 194 ALA A O 1
ATOM 1504 N N . SER A 1 195 ? -10.219 8.25 -3.236 1 87.5 195 SER A N 1
ATOM 1505 C CA . SER A 1 195 ? -11.453 7.648 -2.748 1 87.5 195 SER A CA 1
ATOM 1506 C C . SER A 1 195 ? -11.992 8.398 -1.533 1 87.5 195 SER A C 1
ATOM 1508 O O . SER A 1 195 ? -13.195 8.664 -1.44 1 87.5 195 SER A O 1
ATOM 1510 N N . LEU A 1 196 ? -11.141 8.75 -0.633 1 91.44 196 LEU A N 1
ATOM 1511 C CA . LEU A 1 196 ? -11.547 9.469 0.568 1 91.44 196 LEU A CA 1
ATOM 1512 C C . LEU A 1 196 ? -12.18 10.812 0.21 1 91.44 196 LEU A C 1
ATOM 1514 O O . LEU A 1 196 ? -13.188 11.203 0.799 1 91.44 196 LEU A O 1
ATOM 1518 N N . ARG A 1 197 ? -11.555 11.516 -0.697 1 88 197 ARG A N 1
ATOM 1519 C CA . ARG A 1 197 ? -12.094 12.797 -1.149 1 88 197 ARG A CA 1
ATOM 1520 C C . ARG A 1 197 ? -13.539 12.641 -1.615 1 88 197 ARG A C 1
ATOM 1522 O O . ARG A 1 197 ? -14.406 13.43 -1.229 1 88 197 ARG A O 1
ATOM 1529 N N . GLN A 1 198 ? -13.742 11.602 -2.406 1 85.75 198 GLN A N 1
ATOM 1530 C CA . GLN A 1 198 ? -15.078 11.352 -2.92 1 85.75 198 GLN A CA 1
ATOM 1531 C C . GLN A 1 198 ? -16.047 11.016 -1.79 1 85.75 198 GLN A C 1
ATOM 1533 O O . GLN A 1 198 ? -17.203 11.469 -1.793 1 85.75 198 GLN A O 1
ATOM 1538 N N . GLU A 1 199 ? -15.633 10.305 -0.856 1 89.25 199 GLU A N 1
ATOM 1539 C CA . GLU A 1 199 ? -16.484 9.914 0.269 1 89.25 199 GLU A CA 1
ATOM 1540 C C . GLU A 1 199 ? -16.859 11.125 1.12 1 89.25 199 GLU A C 1
ATOM 1542 O O . GLU A 1 199 ? -18 11.242 1.566 1 89.25 199 GLU A O 1
ATOM 1547 N N . LEU A 1 200 ? -15.906 11.938 1.345 1 90.12 200 LEU A N 1
ATOM 1548 C CA . LEU A 1 200 ? -16.188 13.125 2.146 1 90.12 200 LEU A CA 1
ATOM 1549 C C . LEU A 1 200 ? -17.188 14.023 1.451 1 90.12 200 LEU A C 1
ATOM 1551 O O . LEU A 1 200 ? -18.078 14.586 2.1 1 90.12 200 LEU A O 1
ATOM 1555 N N . VAL A 1 201 ? -17.047 14.133 0.197 1 85.19 201 VAL A N 1
ATOM 1556 C CA . VAL A 1 201 ? -18 14.922 -0.585 1 85.19 201 VAL A CA 1
ATOM 1557 C C . VAL A 1 201 ? -19.391 14.305 -0.473 1 85.19 201 VAL A C 1
ATOM 1559 O O . VAL A 1 201 ? -20.375 15.008 -0.253 1 85.19 201 VAL A O 1
ATOM 1562 N N . MET A 1 202 ? -19.5 12.969 -0.581 1 87.56 202 MET A N 1
ATOM 1563 C CA . MET A 1 202 ? -20.766 12.258 -0.509 1 87.56 202 MET A CA 1
ATOM 1564 C C . MET A 1 202 ? -21.406 12.422 0.865 1 87.56 202 MET A C 1
ATOM 1566 O O . MET A 1 202 ? -22.641 12.43 0.985 1 87.56 202 MET A O 1
ATOM 1570 N N . GLN A 1 203 ? -20.562 12.641 1.855 1 91.31 203 GLN A N 1
ATOM 1571 C CA . GLN A 1 203 ? -21.062 12.805 3.221 1 91.31 203 GLN A CA 1
ATOM 1572 C C . GLN A 1 203 ? -21.312 14.281 3.533 1 91.31 203 GLN A C 1
ATOM 1574 O O . GLN A 1 203 ? -21.641 14.633 4.668 1 91.31 203 GLN A O 1
ATOM 1579 N N . GLN A 1 204 ? -21.031 15.117 2.549 1 90.94 204 GLN A N 1
ATOM 1580 C CA . GLN A 1 204 ? -21.219 16.562 2.682 1 90.94 204 GLN A CA 1
ATOM 1581 C C . GLN A 1 204 ? -20.375 17.125 3.814 1 90.94 204 GLN A C 1
ATOM 1583 O O . GLN A 1 204 ? -20.828 17.984 4.574 1 90.94 204 GLN A O 1
ATOM 1588 N N . LYS A 1 205 ? -19.297 16.438 3.977 1 89.62 205 LYS A N 1
ATOM 1589 C CA . LYS A 1 205 ? -18.328 17 4.914 1 89.62 205 LYS A CA 1
ATOM 1590 C C . LYS A 1 205 ? -17.547 18.141 4.281 1 89.62 205 LYS A C 1
ATOM 1592 O O . LYS A 1 205 ? -17.172 18.078 3.113 1 89.62 205 LYS A O 1
ATOM 1597 N N . GLU A 1 206 ? -17.422 19.234 5.047 1 90.38 206 GLU A N 1
ATOM 1598 C CA . GLU A 1 206 ? -16.75 20.406 4.527 1 90.38 206 GLU A CA 1
ATOM 1599 C C . GLU A 1 206 ? -15.25 20.359 4.809 1 90.38 206 GLU A C 1
ATOM 1601 O O . GLU A 1 206 ? -14.68 21.297 5.379 1 90.38 206 GLU A O 1
ATOM 1606 N N . VAL A 1 207 ? -14.656 19.25 4.613 1 92.56 207 VAL A N 1
ATOM 1607 C CA . VAL A 1 207 ? -13.203 19.078 4.664 1 92.56 207 VAL A CA 1
ATOM 1608 C C . VAL A 1 207 ? -12.648 18.922 3.25 1 92.56 207 VAL A C 1
ATOM 1610 O O . VAL A 1 207 ? -13.117 18.078 2.479 1 92.56 207 VAL A O 1
ATOM 1613 N N . SER A 1 208 ? -11.727 19.781 2.883 1 89.38 208 SER A N 1
ATOM 1614 C CA . SER A 1 208 ? -11.094 19.672 1.572 1 89.38 208 SER A CA 1
ATOM 1615 C C . SER A 1 208 ? -9.914 18.703 1.6 1 89.38 208 SER A C 1
ATOM 1617 O O . SER A 1 208 ? -9.156 18.672 2.568 1 89.38 208 SER A O 1
ATOM 1619 N N . VAL A 1 209 ? -9.883 17.859 0.602 1 91.06 209 VAL A N 1
ATOM 1620 C CA . VAL A 1 209 ? -8.75 16.953 0.429 1 91.06 209 VAL A CA 1
ATOM 1621 C C . VAL A 1 209 ? -8.016 17.297 -0.863 1 91.06 209 VAL A C 1
ATOM 1623 O O . VAL A 1 209 ? -8.594 17.25 -1.948 1 91.06 209 VAL A O 1
ATOM 1626 N N . THR A 1 210 ? -6.711 17.641 -0.68 1 82.75 210 THR A N 1
ATOM 1627 C CA . THR A 1 210 ? -5.887 17.969 -1.834 1 82.75 210 THR A CA 1
ATOM 1628 C C . THR A 1 210 ? -4.656 17.078 -1.899 1 82.75 210 THR A C 1
ATOM 1630 O O . THR A 1 210 ? -3.934 16.938 -0.91 1 82.75 210 THR A O 1
ATOM 1633 N N . VAL A 1 211 ? -4.523 16.422 -3 1 82.19 211 VAL A N 1
ATOM 1634 C CA . VAL A 1 211 ? -3.312 15.648 -3.264 1 82.19 211 VAL A CA 1
ATOM 1635 C C . VAL A 1 211 ? -2.371 16.453 -4.16 1 82.19 211 VAL A C 1
ATOM 1637 O O . VAL A 1 211 ? -2.721 16.781 -5.293 1 82.19 211 VAL A O 1
ATOM 1640 N N . CYS A 1 212 ? -1.177 16.781 -3.604 1 74.69 212 CYS A N 1
ATOM 1641 C CA . CYS A 1 212 ? -0.176 17.547 -4.336 1 74.69 212 CYS A CA 1
ATOM 1642 C C . CYS A 1 212 ? 0.863 16.625 -4.969 1 74.69 212 CYS A C 1
ATOM 1644 O O . CYS A 1 212 ? 1.581 15.922 -4.262 1 74.69 212 CYS A O 1
ATOM 1646 N N . ILE A 1 213 ? 0.879 16.531 -6.27 1 65.44 213 ILE A N 1
ATOM 1647 C CA . ILE A 1 213 ? 1.846 15.711 -6.98 1 65.44 213 ILE A CA 1
ATOM 1648 C C . ILE A 1 213 ? 3.047 16.562 -7.395 1 65.44 213 ILE A C 1
ATOM 1650 O O . ILE A 1 213 ? 2.91 17.484 -8.188 1 65.44 213 ILE A O 1
ATOM 1654 N N . LEU A 1 214 ? 4.18 16.266 -6.754 1 60.91 214 LEU A N 1
ATOM 1655 C CA . LEU A 1 214 ? 5.402 17 -7.051 1 60.91 214 LEU A CA 1
ATOM 1656 C C . LEU A 1 214 ? 6.121 16.406 -8.258 1 60.91 214 LEU A C 1
ATOM 1658 O O . LEU A 1 214 ? 6.148 15.18 -8.422 1 60.91 214 LEU A O 1
ATOM 1662 N N . GLY A 1 215 ? 6.059 17.031 -9.328 1 45.28 215 GLY A N 1
ATOM 1663 C CA . GLY A 1 215 ? 6.82 16.562 -10.469 1 45.28 215 GLY A CA 1
ATOM 1664 C C . GLY A 1 215 ? 8.227 16.109 -10.109 1 45.28 215 GLY A C 1
ATOM 1665 O O . GLY A 1 215 ? 8.664 16.281 -8.977 1 45.28 215 GLY A O 1
ATOM 1666 N N . LEU A 1 216 ? 8.914 15.109 -10.891 1 39.06 216 LEU A N 1
ATOM 1667 C CA . LEU A 1 216 ? 10.273 14.633 -10.672 1 39.06 216 LEU A CA 1
ATOM 1668 C C . LEU A 1 216 ? 11.141 15.734 -10.07 1 39.06 216 LEU A C 1
ATOM 1670 O O . LEU A 1 216 ? 11.312 16.797 -10.672 1 39.06 216 LEU A O 1
ATOM 1674 N N . ILE A 1 217 ? 10.969 15.844 -8.891 1 37.59 217 ILE A N 1
ATOM 1675 C CA . ILE A 1 217 ? 11.797 16.859 -8.234 1 37.59 217 ILE A CA 1
ATOM 1676 C C . ILE A 1 217 ? 13.18 16.281 -7.941 1 37.59 217 ILE A C 1
ATOM 1678 O O . ILE A 1 217 ? 13.297 15.133 -7.5 1 37.59 217 ILE A O 1
ATOM 1682 N N . ASP A 1 218 ? 14.312 16.562 -8.609 1 31.08 218 ASP A N 1
ATOM 1683 C CA . ASP A 1 218 ? 15.68 16.312 -8.164 1 31.08 218 ASP A CA 1
ATOM 1684 C C . ASP A 1 218 ? 15.836 16.625 -6.672 1 31.08 218 ASP A C 1
ATOM 1686 O O . ASP A 1 218 ? 16.078 17.766 -6.293 1 31.08 218 ASP A O 1
ATOM 1690 N N . THR A 1 219 ? 15.18 16.094 -5.883 1 37.5 219 THR A N 1
ATOM 1691 C CA . THR A 1 219 ? 15.508 16.406 -4.492 1 37.5 219 THR A CA 1
ATOM 1692 C C . THR A 1 219 ? 16.938 16.031 -4.172 1 37.5 219 THR A C 1
ATOM 1694 O O . THR A 1 219 ? 17.547 15.203 -4.867 1 37.5 219 THR A O 1
ATOM 1697 N N . GLU A 1 220 ? 17.672 16.625 -3.377 1 34.34 220 GLU A N 1
ATOM 1698 C CA . GLU A 1 220 ? 19.047 16.297 -2.977 1 34.34 220 GLU A CA 1
ATOM 1699 C C . GLU A 1 220 ? 19.219 14.781 -2.82 1 34.34 220 GLU A C 1
ATOM 1701 O O . GLU A 1 220 ? 20.25 14.227 -3.201 1 34.34 220 GLU A O 1
ATOM 1706 N N . SER A 1 221 ? 18.391 14.133 -2.291 1 35.94 221 SER A N 1
ATOM 1707 C CA . SER A 1 221 ? 18.562 12.695 -2.119 1 35.94 221 SER A CA 1
ATOM 1708 C C . SER A 1 221 ? 18.359 11.945 -3.436 1 35.94 221 SER A C 1
ATOM 1710 O O . SER A 1 221 ? 18.984 10.914 -3.678 1 35.94 221 SER A O 1
ATOM 1712 N N . ALA A 1 222 ? 17.531 12.32 -4.281 1 34.31 222 ALA A N 1
ATOM 1713 C CA . ALA A 1 222 ? 17.375 11.727 -5.609 1 34.31 222 ALA A CA 1
ATOM 1714 C C . ALA A 1 222 ? 18.5 12.172 -6.539 1 34.31 222 ALA A C 1
ATOM 1716 O O . ALA A 1 222 ? 18.969 11.383 -7.359 1 34.31 222 ALA A O 1
ATOM 1717 N N . LEU A 1 223 ? 18.969 13.391 -6.598 1 30.94 223 LEU A N 1
ATOM 1718 C CA . LEU A 1 223 ? 20.094 13.883 -7.391 1 30.94 223 LEU A CA 1
ATOM 1719 C C . LEU A 1 223 ? 21.391 13.188 -6.984 1 30.94 223 LEU A C 1
ATOM 1721 O O . LEU A 1 223 ? 22.25 12.922 -7.832 1 30.94 223 LEU A O 1
ATOM 1725 N N . LYS A 1 224 ? 21.688 13 -5.781 1 35.47 224 LYS A N 1
ATOM 1726 C CA . LYS A 1 224 ? 22.938 12.297 -5.461 1 35.47 224 LYS A CA 1
ATOM 1727 C C . LYS A 1 224 ? 22.922 10.875 -6.008 1 35.47 224 LYS A C 1
ATOM 1729 O O . LYS A 1 224 ? 23.969 10.32 -6.352 1 35.47 224 LYS A O 1
ATOM 1734 N N . LYS A 1 225 ? 21.781 10.297 -6.055 1 33 225 LYS A N 1
ATOM 1735 C CA . LYS A 1 225 ? 21.828 8.898 -6.477 1 33 225 LYS A CA 1
ATOM 1736 C C . LYS A 1 225 ? 21.719 8.781 -7.996 1 33 225 LYS A C 1
ATOM 1738 O O . LYS A 1 225 ? 22.188 7.805 -8.578 1 33 225 LYS A O 1
ATOM 1743 N N . THR A 1 226 ? 21.141 9.695 -8.695 1 29.98 226 THR A N 1
ATOM 1744 C CA . THR A 1 226 ? 21.125 9.594 -10.148 1 29.98 226 THR A CA 1
ATOM 1745 C C . THR A 1 226 ? 22.438 10.07 -10.75 1 29.98 226 THR A C 1
ATOM 1747 O O . THR A 1 226 ? 22.656 9.969 -11.961 1 29.98 226 THR A O 1
ATOM 1750 N N . ARG A 1 227 ? 23.312 10.789 -10.117 1 30.08 227 ARG A N 1
ATOM 1751 C CA . ARG A 1 227 ? 24.578 11.102 -10.781 1 30.08 227 ARG A CA 1
ATOM 1752 C C . ARG A 1 227 ? 25.266 9.836 -11.281 1 30.08 227 ARG A C 1
ATOM 1754 O O . ARG A 1 227 ? 26.062 9.883 -12.219 1 30.08 227 ARG A O 1
ATOM 1761 N N . CYS A 1 228 ? 25.125 8.719 -10.602 1 27.27 228 CYS A N 1
ATOM 1762 C CA . CYS A 1 228 ? 26.031 7.699 -11.109 1 27.27 228 CYS A CA 1
ATOM 1763 C C . CYS A 1 228 ? 25.547 7.141 -12.438 1 27.27 228 CYS A C 1
ATOM 1765 O O . CYS A 1 228 ? 26.297 6.445 -13.133 1 27.27 228 CYS A O 1
ATOM 1767 N N . VAL A 1 229 ? 24.328 7.238 -12.789 1 27.86 229 VAL A N 1
ATOM 1768 C CA . VAL A 1 229 ? 24.109 6.453 -14 1 27.86 229 VAL A CA 1
ATOM 1769 C C . VAL A 1 229 ? 24.391 7.309 -15.234 1 27.86 229 VAL A C 1
ATOM 1771 O O . VAL A 1 229 ? 24.406 6.809 -16.359 1 27.86 229 VAL A O 1
ATOM 1774 N N . HIS A 1 230 ? 24.484 8.625 -15.156 1 27.06 230 HIS A N 1
ATOM 1775 C CA . HIS A 1 230 ? 24.734 9.305 -16.422 1 27.06 230 HIS A CA 1
ATOM 1776 C C . HIS A 1 230 ? 26.188 9.172 -16.844 1 27.06 230 HIS A C 1
ATOM 1778 O O . HIS A 1 230 ? 26.578 9.648 -17.922 1 27.06 230 HIS A O 1
ATOM 1784 N N . GLY A 1 231 ? 27.203 8.781 -16.031 1 25.44 231 GLY A N 1
ATOM 1785 C CA . GLY A 1 231 ? 28.5 9.023 -16.641 1 25.44 231 GLY A CA 1
ATOM 1786 C C . GLY A 1 231 ? 28.688 8.289 -17.953 1 25.44 231 GLY A C 1
ATOM 1787 O O . GLY A 1 231 ? 29.203 8.859 -18.922 1 25.44 231 GLY A O 1
ATOM 1788 N N . SER A 1 232 ? 28.844 7.004 -18 1 25.3 232 SER A N 1
ATOM 1789 C CA . SER A 1 232 ? 29.703 6.414 -19.016 1 25.3 232 SER A CA 1
ATOM 1790 C C . SER A 1 232 ? 29 6.312 -20.359 1 25.3 232 SER A C 1
ATOM 1792 O O . SER A 1 232 ? 29.453 5.605 -21.266 1 25.3 232 SER A O 1
ATOM 1794 N N . ILE A 1 233 ? 27.75 6.641 -20.531 1 23.72 233 ILE A N 1
ATOM 1795 C CA . ILE A 1 233 ? 27.422 6.41 -21.938 1 23.72 233 ILE A CA 1
ATOM 1796 C C . ILE A 1 233 ? 28.031 7.52 -22.797 1 23.72 233 ILE A C 1
ATOM 1798 O O . ILE A 1 233 ? 27.484 8.625 -22.859 1 23.72 233 ILE A O 1
ATOM 1802 N N . ARG A 1 234 ? 29.266 7.965 -22.5 1 23.2 234 ARG A N 1
ATOM 1803 C CA . ARG A 1 234 ? 29.906 8.781 -23.531 1 23.2 234 ARG A CA 1
ATOM 1804 C C . ARG A 1 234 ? 29.609 8.234 -24.922 1 23.2 234 ARG A C 1
ATOM 1806 O O . ARG A 1 234 ? 29.203 7.078 -25.078 1 23.2 234 ARG A O 1
ATOM 1813 N N . ARG A 1 235 ? 30.328 8.836 -25.938 1 22.78 235 ARG A N 1
ATOM 1814 C CA . ARG A 1 235 ? 30.484 9.055 -27.375 1 22.78 235 ARG A CA 1
ATOM 1815 C C . ARG A 1 235 ? 30.875 7.766 -28.094 1 22.78 235 ARG A C 1
ATOM 1817 O O . ARG A 1 235 ? 32.031 7.305 -27.969 1 22.78 235 ARG A O 1
ATOM 1824 N N . GLY A 1 236 ? 30.344 6.613 -27.906 1 19.67 236 GLY A N 1
ATOM 1825 C CA . GLY A 1 236 ? 30.859 5.746 -28.953 1 19.67 236 GLY A CA 1
ATOM 1826 C C . GLY A 1 236 ? 30.781 6.367 -30.328 1 19.67 236 GLY A C 1
ATOM 1827 O O . GLY A 1 236 ? 29.766 6.969 -30.688 1 19.67 236 GLY A O 1
ATOM 1828 N N . ALA A 1 237 ? 31.922 6.988 -30.781 1 21.58 237 ALA A N 1
ATOM 1829 C CA . ALA A 1 237 ? 32.406 7.398 -32.094 1 21.58 237 ALA A CA 1
ATOM 1830 C C . ALA A 1 237 ? 31.922 6.445 -33.188 1 21.58 237 ALA A C 1
ATOM 1832 O O . ALA A 1 237 ? 32.219 5.246 -33.156 1 21.58 237 ALA A O 1
ATOM 1833 N N . CYS A 1 238 ? 30.594 6.555 -33.531 1 19.88 238 CYS A N 1
ATOM 1834 C CA . CYS A 1 238 ? 30.312 6.074 -34.875 1 19.88 238 CYS A CA 1
ATOM 1835 C C . CYS A 1 238 ? 31.438 6.453 -35.844 1 19.88 238 CYS A C 1
ATOM 1837 O O . CYS A 1 238 ? 31.812 7.629 -35.938 1 19.88 238 CYS A O 1
ATOM 1839 N N . GLY A 1 239 ? 32.531 5.645 -35.75 1 21.53 239 GLY A N 1
ATOM 1840 C CA . GLY A 1 239 ? 33.625 5.625 -36.719 1 21.53 239 GLY A CA 1
ATOM 1841 C C . GLY A 1 239 ? 33.188 6.027 -38.125 1 21.53 239 GLY A C 1
ATOM 1842 O O . GLY A 1 239 ? 32 5.883 -38.469 1 21.53 239 GLY A O 1
ATOM 1843 N N . ARG A 1 240 ? 33.719 7.215 -38.594 1 21.33 240 ARG A N 1
ATOM 1844 C CA . ARG A 1 240 ? 33.812 7.652 -39.969 1 21.33 240 ARG A CA 1
ATOM 1845 C C . ARG A 1 240 ? 34.031 6.465 -40.906 1 21.33 240 ARG A C 1
ATOM 1847 O O . ARG A 1 240 ? 34.844 5.586 -40.625 1 21.33 240 ARG A O 1
ATOM 1854 N N . ASN A 1 241 ? 32.844 5.938 -41.406 1 18.98 241 ASN A N 1
ATOM 1855 C CA . ASN A 1 241 ? 33 5.203 -42.656 1 18.98 241 ASN A CA 1
ATOM 1856 C C . ASN A 1 241 ? 34.031 5.859 -43.562 1 18.98 241 ASN A C 1
ATOM 1858 O O . ASN A 1 241 ? 33.875 7.027 -43.938 1 18.98 241 ASN A O 1
ATOM 1862 N N . ARG A 1 242 ? 35.375 5.68 -43.281 1 20.42 242 ARG A N 1
ATOM 1863 C CA . ARG A 1 242 ? 36.406 5.879 -44.281 1 20.42 242 ARG A CA 1
ATOM 1864 C C . ARG A 1 242 ? 35.938 5.352 -45.625 1 20.42 242 ARG A C 1
ATOM 1866 O O . ARG A 1 242 ? 35.375 4.262 -45.719 1 20.42 242 ARG A O 1
ATOM 1873 N N . SER A 1 243 ? 35.531 6.332 -46.5 1 21.84 243 SER A N 1
ATOM 1874 C CA . SER A 1 243 ? 35.594 6.184 -47.938 1 21.84 243 SER A CA 1
ATOM 1875 C C . SER A 1 243 ? 36.812 5.383 -48.375 1 21.84 243 SER A C 1
ATOM 1877 O O . SER A 1 243 ? 37.938 5.672 -47.969 1 21.84 243 SER A O 1
ATOM 1879 N N . TYR A 1 244 ? 36.75 4.07 -48.312 1 18.95 244 TYR A N 1
ATOM 1880 C CA . TYR A 1 244 ? 37.688 3.324 -49.156 1 18.95 244 TYR A CA 1
ATOM 1881 C C . TYR A 1 244 ? 37.812 3.971 -50.531 1 18.95 244 TYR A C 1
ATOM 1883 O O . TYR A 1 244 ? 36.906 3.877 -51.344 1 18.95 244 TYR A O 1
ATOM 1891 N N . LYS A 1 245 ? 38.188 5.316 -50.594 1 18.45 245 LYS A N 1
ATOM 1892 C CA . LYS A 1 245 ? 38.781 5.805 -51.844 1 18.45 245 LYS A CA 1
ATOM 1893 C C . LYS A 1 245 ? 39.938 4.887 -52.281 1 18.45 245 LYS A C 1
ATOM 1895 O O . LYS A 1 245 ? 40.75 4.461 -51.469 1 18.45 245 LYS A O 1
ATOM 1900 N N . SER A 1 246 ? 39.75 4.391 -53.531 1 19.02 246 SER A N 1
ATOM 1901 C CA . SER A 1 246 ? 40.688 4.551 -54.625 1 19.02 246 SER A CA 1
ATOM 1902 C C . SER A 1 246 ? 41.062 6.016 -54.812 1 19.02 246 SER A C 1
ATOM 1904 O O . SER A 1 246 ? 40.25 6.91 -54.594 1 19.02 246 SER A O 1
ATOM 1906 N N . MET B 1 1 ? -33.469 -18.359 -15.406 1 35.56 1 MET B N 1
ATOM 1907 C CA . MET B 1 1 ? -33.062 -17.844 -16.703 1 35.56 1 MET B CA 1
ATOM 1908 C C . MET B 1 1 ? -32.156 -16.609 -16.547 1 35.56 1 MET B C 1
ATOM 1910 O O . MET B 1 1 ? -31.297 -16.359 -17.375 1 35.56 1 MET B O 1
ATOM 1914 N N . MET B 1 2 ? -32.5 -15.75 -15.5 1 37.41 2 MET B N 1
ATOM 1915 C CA . MET B 1 2 ? -31.75 -14.516 -15.234 1 37.41 2 MET B CA 1
ATOM 1916 C C . MET B 1 2 ? -30.422 -14.812 -14.555 1 37.41 2 MET B C 1
ATOM 1918 O O . MET B 1 2 ? -29.469 -14.047 -14.695 1 37.41 2 MET B O 1
ATOM 1922 N N . LEU B 1 3 ? -30.344 -15.906 -13.766 1 37.88 3 LEU B N 1
ATOM 1923 C CA . LEU B 1 3 ? -29.125 -16.391 -13.133 1 37.88 3 LEU B CA 1
ATOM 1924 C C . LEU B 1 3 ? -28.156 -16.922 -14.172 1 37.88 3 LEU B C 1
ATOM 1926 O O . LEU B 1 3 ? -26.938 -16.719 -14.062 1 37.88 3 LEU B O 1
ATOM 1930 N N . LEU B 1 4 ? -28.719 -17.531 -15.219 1 41.47 4 LEU B N 1
ATOM 1931 C CA . LEU B 1 4 ? -27.922 -18.078 -16.312 1 41.47 4 LEU B CA 1
ATOM 1932 C C . LEU B 1 4 ? -27.281 -16.969 -17.125 1 41.47 4 LEU B C 1
ATOM 1934 O O . LEU B 1 4 ? -26.125 -17.094 -17.547 1 41.47 4 LEU B O 1
ATOM 1938 N N . GLY B 1 5 ? -27.906 -15.891 -17.328 1 39.22 5 GLY B N 1
ATOM 1939 C CA . GLY B 1 5 ? -27.391 -14.797 -18.125 1 39.22 5 GLY B CA 1
ATOM 1940 C C . GLY B 1 5 ? -26.266 -14.047 -17.453 1 39.22 5 GLY B C 1
ATOM 1941 O O . GLY B 1 5 ? -25.281 -13.664 -18.094 1 39.22 5 GLY B O 1
ATOM 1942 N N . LYS B 1 6 ? -26.469 -13.883 -16.203 1 40.53 6 LYS B N 1
ATOM 1943 C CA . LYS B 1 6 ? -25.469 -13.133 -15.43 1 40.53 6 LYS B CA 1
ATOM 1944 C C . LYS B 1 6 ? -24.203 -13.953 -15.234 1 40.53 6 LYS B C 1
ATOM 1946 O O . LYS B 1 6 ? -23.094 -13.406 -15.281 1 40.53 6 LYS B O 1
ATOM 1951 N N . VAL B 1 7 ? -24.297 -15.234 -15.094 1 40.66 7 VAL B N 1
ATOM 1952 C CA . VAL B 1 7 ? -23.188 -16.172 -15.109 1 40.66 7 VAL B CA 1
ATOM 1953 C C . VAL B 1 7 ? -22.531 -16.172 -16.484 1 40.66 7 VAL B C 1
ATOM 1955 O O . VAL B 1 7 ? -21.297 -16.234 -16.594 1 40.66 7 VAL B O 1
ATOM 1958 N N . LEU B 1 8 ? -23.281 -15.945 -17.453 1 43.81 8 LEU B N 1
ATOM 1959 C CA . LEU B 1 8 ? -22.734 -15.938 -18.812 1 43.81 8 LEU B CA 1
ATOM 1960 C C . LEU B 1 8 ? -21.969 -14.648 -19.078 1 43.81 8 LEU B C 1
ATOM 1962 O O . LEU B 1 8 ? -20.938 -14.672 -19.75 1 43.81 8 LEU B O 1
ATOM 1966 N N . CYS B 1 9 ? -22.375 -13.555 -18.484 1 41.97 9 CYS B N 1
ATOM 1967 C CA . CYS B 1 9 ? -21.656 -12.312 -18.734 1 41.97 9 CYS B CA 1
ATOM 1968 C C . CYS B 1 9 ? -20.375 -12.266 -17.922 1 41.97 9 CYS B C 1
ATOM 1970 O O . CYS B 1 9 ? -19.328 -11.82 -18.422 1 41.97 9 CYS B O 1
ATOM 1972 N N . VAL B 1 10 ? -20.328 -12.82 -16.719 1 43.44 10 VAL B N 1
ATOM 1973 C CA . VAL B 1 10 ? -19.094 -12.938 -15.961 1 43.44 10 VAL B CA 1
ATOM 1974 C C . VAL B 1 10 ? -18.141 -13.914 -16.672 1 43.44 10 VAL B C 1
ATOM 1976 O O . VAL B 1 10 ? -16.953 -13.641 -16.812 1 43.44 10 VAL B O 1
ATOM 1979 N N . LEU B 1 11 ? -18.688 -14.93 -17.141 1 45.06 11 LEU B N 1
ATOM 1980 C CA . LEU B 1 11 ? -17.906 -15.883 -17.922 1 45.06 11 LEU B CA 1
ATOM 1981 C C . LEU B 1 11 ? -17.406 -15.25 -19.219 1 45.06 11 LEU B C 1
ATOM 1983 O O . LEU B 1 11 ? -16.297 -15.516 -19.656 1 45.06 11 LEU B O 1
ATOM 1987 N N . GLY B 1 12 ? -18.25 -14.453 -19.75 1 44.12 12 GLY B N 1
ATOM 1988 C CA . GLY B 1 12 ? -17.812 -13.82 -20.984 1 44.12 12 GLY B CA 1
ATOM 1989 C C . GLY B 1 12 ? -16.719 -12.797 -20.766 1 44.12 12 GLY B C 1
ATOM 1990 O O . GLY B 1 12 ? -15.742 -12.758 -21.516 1 44.12 12 GLY B O 1
ATOM 1991 N N . VAL B 1 13 ? -16.828 -11.945 -19.766 1 44.84 13 VAL B N 1
ATOM 1992 C CA . VAL B 1 13 ? -15.797 -10.945 -19.531 1 44.84 13 VAL B CA 1
ATOM 1993 C C . VAL B 1 13 ? -14.539 -11.625 -18.984 1 44.84 13 VAL B C 1
ATOM 1995 O O . VAL B 1 13 ? -13.422 -11.32 -19.406 1 44.84 13 VAL B O 1
ATOM 1998 N N . LEU B 1 14 ? -14.68 -12.602 -18.109 1 46.38 14 LEU B N 1
ATOM 1999 C CA . LEU B 1 14 ? -13.523 -13.406 -17.703 1 46.38 14 LEU B CA 1
ATOM 2000 C C . LEU B 1 14 ? -12.93 -14.125 -18.922 1 46.38 14 LEU B C 1
ATOM 2002 O O . LEU B 1 14 ? -11.703 -14.18 -19.062 1 46.38 14 LEU B O 1
ATOM 2006 N N . ALA B 1 15 ? -13.883 -14.695 -19.688 1 47.31 15 ALA B N 1
ATOM 2007 C CA . ALA B 1 15 ? -13.406 -15.352 -20.891 1 47.31 15 ALA B CA 1
ATOM 2008 C C . ALA B 1 15 ? -12.719 -14.352 -21.828 1 47.31 15 ALA B C 1
ATOM 2010 O O . ALA B 1 15 ? -11.672 -14.648 -22.406 1 47.31 15 ALA B O 1
ATOM 2011 N N . GLY B 1 16 ? -13.289 -13.227 -21.984 1 44.75 16 GLY B N 1
ATOM 2012 C CA . GLY B 1 16 ? -12.625 -12.227 -22.797 1 44.75 16 GLY B CA 1
ATOM 2013 C C . GLY B 1 16 ? -11.297 -11.766 -22.219 1 44.75 16 GLY B C 1
ATOM 2014 O O . GLY B 1 16 ? -10.305 -11.656 -22.953 1 44.75 16 GLY B O 1
ATOM 2015 N N . LEU B 1 17 ? -11.25 -11.523 -21.016 1 46.09 17 LEU B N 1
ATOM 2016 C CA . LEU B 1 17 ? -10.023 -11.102 -20.359 1 46.09 17 LEU B CA 1
ATOM 2017 C C . LEU B 1 17 ? -8.992 -12.234 -20.359 1 46.09 17 LEU B C 1
ATOM 2019 O O . LEU B 1 17 ? -7.812 -12 -20.641 1 46.09 17 LEU B O 1
ATOM 2023 N N . LEU B 1 18 ? -9.461 -13.43 -20.016 1 47.53 18 LEU B N 1
ATOM 2024 C CA . LEU B 1 18 ? -8.555 -14.57 -20.141 1 47.53 18 LEU B CA 1
ATOM 2025 C C . LEU B 1 18 ? -8.109 -14.75 -21.594 1 47.53 18 LEU B C 1
ATOM 2027 O O . LEU B 1 18 ? -6.934 -15.023 -21.859 1 47.53 18 LEU B O 1
ATOM 2031 N N . ALA B 1 19 ? -9.117 -14.633 -22.438 1 46.16 19 ALA B N 1
ATOM 2032 C CA . ALA B 1 19 ? -8.758 -14.75 -23.844 1 46.16 19 ALA B CA 1
ATOM 2033 C C . ALA B 1 19 ? -7.742 -13.688 -24.25 1 46.16 19 ALA B C 1
ATOM 2035 O O . ALA B 1 19 ? -6.809 -13.961 -25 1 46.16 19 ALA B O 1
ATOM 2036 N N . PHE B 1 20 ? -7.977 -12.531 -23.906 1 43.38 20 PHE B N 1
ATOM 2037 C CA . PHE B 1 20 ? -7.008 -11.508 -24.266 1 43.38 20 PHE B CA 1
ATOM 2038 C C . PHE B 1 20 ? -5.652 -11.797 -23.641 1 43.38 20 PHE B C 1
ATOM 2040 O O . PHE B 1 20 ? -4.617 -11.688 -24.297 1 43.38 20 PHE B O 1
ATOM 2047 N N . PHE B 1 21 ? -5.605 -12 -22.375 1 47.03 21 PHE B N 1
ATOM 2048 C CA . PHE B 1 21 ? -4.359 -12.211 -21.641 1 47.03 21 PHE B CA 1
ATOM 2049 C C . PHE B 1 21 ? -3.695 -13.508 -22.078 1 47.03 21 PHE B C 1
ATOM 2051 O O . PHE B 1 21 ? -2.469 -13.586 -22.172 1 47.03 21 PHE B O 1
ATOM 2058 N N . TRP B 1 22 ? -4.527 -14.602 -22.203 1 43.59 22 TRP B N 1
ATOM 2059 C CA . TRP B 1 22 ? -4.008 -15.891 -22.641 1 43.59 22 TRP B CA 1
ATOM 2060 C C . TRP B 1 22 ? -3.504 -15.82 -24.078 1 43.59 22 TRP B C 1
ATOM 2062 O O . TRP B 1 22 ? -2.568 -16.531 -24.438 1 43.59 22 TRP B O 1
ATOM 2072 N N . ARG B 1 23 ? -4.09 -15.117 -24.859 1 42.59 23 ARG B N 1
ATOM 2073 C CA . ARG B 1 23 ? -3.643 -15.117 -26.25 1 42.59 23 ARG B CA 1
ATOM 2074 C C . ARG B 1 23 ? -2.158 -14.789 -26.344 1 42.59 23 ARG B C 1
ATOM 2076 O O . ARG B 1 23 ? -1.444 -15.344 -27.188 1 42.59 23 ARG B O 1
ATOM 2083 N N . ASP B 1 24 ? -1.763 -13.797 -25.594 1 43.78 24 ASP B N 1
ATOM 2084 C CA . ASP B 1 24 ? -0.394 -13.406 -25.922 1 43.78 24 ASP B CA 1
ATOM 2085 C C . ASP B 1 24 ? 0.615 -14.328 -25.234 1 43.78 24 ASP B C 1
ATOM 2087 O O . ASP B 1 24 ? 1.73 -14.508 -25.734 1 43.78 24 ASP B O 1
ATOM 2091 N N . THR B 1 25 ? 0.34 -14.859 -24 1 47.66 25 THR B N 1
ATOM 2092 C CA . THR B 1 25 ? 1.417 -15.578 -23.344 1 47.66 25 THR B CA 1
ATOM 2093 C C . THR B 1 25 ? 1.122 -17.078 -23.297 1 47.66 25 THR B C 1
ATOM 2095 O O . THR B 1 25 ? 1.985 -17.875 -22.938 1 47.66 25 THR B O 1
ATOM 2098 N N . TRP B 1 26 ? -0.212 -17.469 -23.641 1 50.94 26 TRP B N 1
ATOM 2099 C CA . TRP B 1 26 ? -0.487 -18.859 -23.297 1 50.94 26 TRP B CA 1
ATOM 2100 C C . TRP B 1 26 ? -0.63 -19.703 -24.547 1 50.94 26 TRP B C 1
ATOM 2102 O O . TRP B 1 26 ? -1.511 -19.469 -25.375 1 50.94 26 TRP B O 1
ATOM 2112 N N . ASN B 1 27 ? 0.376 -20.156 -25.016 1 53.59 27 ASN B N 1
ATOM 2113 C CA . ASN B 1 27 ? 0.25 -21.266 -25.953 1 53.59 27 ASN B CA 1
ATOM 2114 C C . ASN B 1 27 ? -0.292 -22.516 -25.266 1 53.59 27 ASN B C 1
ATOM 2116 O O . ASN B 1 27 ? 0.368 -23.094 -24.391 1 53.59 27 ASN B O 1
ATOM 2120 N N . PRO B 1 28 ? -1.57 -22.781 -25.516 1 54.69 28 PRO B N 1
ATOM 2121 C CA . PRO B 1 28 ? -2.162 -23.969 -24.891 1 54.69 28 PRO B CA 1
ATOM 2122 C C . PRO B 1 28 ? -1.193 -25.141 -24.812 1 54.69 28 PRO B C 1
ATOM 2124 O O . PRO B 1 28 ? -1.154 -25.859 -23.797 1 54.69 28 PRO B O 1
ATOM 2127 N N . GLU B 1 29 ? -0.526 -25.391 -25.891 1 61.28 29 GLU B N 1
ATOM 2128 C CA . GLU B 1 29 ? 0.417 -26.516 -25.875 1 61.28 29 GLU B CA 1
ATOM 2129 C C . GLU B 1 29 ? 1.494 -26.312 -24.812 1 61.28 29 GLU B C 1
ATOM 2131 O O . GLU B 1 29 ? 2.053 -27.281 -24.297 1 61.28 29 GLU B O 1
ATOM 2136 N N . SER B 1 30 ? 1.609 -25.078 -24.359 1 69.62 30 SER B N 1
ATOM 2137 C CA . SER B 1 30 ? 2.66 -24.75 -23.406 1 69.62 30 SER B CA 1
ATOM 2138 C C . SER B 1 30 ? 2.186 -24.953 -21.969 1 69.62 30 SER B C 1
ATOM 2140 O O . SER B 1 30 ? 3 -25.062 -21.047 1 69.62 30 SER B O 1
ATOM 2142 N N . LEU B 1 31 ? 0.926 -25.359 -21.828 1 81.38 31 LEU B N 1
ATOM 2143 C CA . LEU B 1 31 ? 0.435 -25.438 -20.453 1 81.38 31 LEU B CA 1
ATOM 2144 C C . LEU B 1 31 ? 0.418 -26.891 -19.969 1 81.38 31 LEU B C 1
ATOM 2146 O O . LEU B 1 31 ? 0.336 -27.141 -18.766 1 81.38 31 LEU B O 1
ATOM 2150 N N . SER B 1 32 ? 0.521 -27.812 -21 1 89.94 32 SER B N 1
ATOM 2151 C CA . SER B 1 32 ? 0.586 -29.203 -20.578 1 89.94 32 SER B CA 1
ATOM 2152 C C . SER B 1 32 ? 1.849 -29.469 -19.75 1 89.94 32 SER B C 1
ATOM 2154 O O . SER B 1 32 ? 2.961 -29.219 -20.234 1 89.94 32 SER B O 1
ATOM 2156 N N . GLY B 1 33 ? 1.635 -29.891 -18.516 1 94.19 33 GLY B N 1
ATOM 2157 C CA . GLY B 1 33 ? 2.758 -30.156 -17.625 1 94.19 33 GLY B CA 1
ATOM 2158 C C . GLY B 1 33 ? 3.314 -28.906 -16.969 1 94.19 33 GLY B C 1
ATOM 2159 O O . GLY B 1 33 ? 4.273 -28.984 -16.188 1 94.19 33 GLY B O 1
ATOM 2160 N N . ALA B 1 34 ? 2.668 -27.828 -17.344 1 95.44 34 ALA B N 1
ATOM 2161 C CA . ALA B 1 34 ? 3.127 -26.594 -16.719 1 95.44 34 ALA B CA 1
ATOM 2162 C C . ALA B 1 34 ? 2.887 -26.625 -15.211 1 95.44 34 ALA B C 1
ATOM 2164 O O . ALA B 1 34 ? 1.831 -27.078 -14.75 1 95.44 34 ALA B O 1
ATOM 2165 N N . ARG B 1 35 ? 3.873 -26.281 -14.438 1 98.25 35 ARG B N 1
ATOM 2166 C CA . ARG B 1 35 ? 3.803 -26.219 -12.977 1 98.25 35 ARG B CA 1
ATOM 2167 C C . ARG B 1 35 ? 3.291 -24.859 -12.508 1 98.25 35 ARG B C 1
ATOM 2169 O O . ARG B 1 35 ? 3.961 -23.844 -12.688 1 98.25 35 ARG B O 1
ATOM 2176 N N . VAL B 1 36 ? 2.064 -24.797 -11.859 1 97.69 36 VAL B N 1
ATOM 2177 C CA . VAL B 1 36 ? 1.357 -23.562 -11.57 1 97.69 36 VAL B CA 1
ATOM 2178 C C . VAL B 1 36 ? 1.05 -23.469 -10.078 1 97.69 36 VAL B C 1
ATOM 2180 O O . VAL B 1 36 ? 0.491 -24.406 -9.5 1 97.69 36 VAL B O 1
ATOM 2183 N N . LEU B 1 37 ? 1.473 -22.469 -9.438 1 98.81 37 LEU B N 1
ATOM 2184 C CA . LEU B 1 37 ? 0.986 -22.094 -8.109 1 98.81 37 LEU B CA 1
ATOM 2185 C C . LEU B 1 37 ? -0.088 -21.016 -8.211 1 98.81 37 LEU B C 1
ATOM 2187 O O . LEU B 1 37 ? 0.165 -19.938 -8.727 1 98.81 37 LEU B O 1
ATOM 2191 N N . LEU B 1 38 ? -1.287 -21.328 -7.773 1 98.38 38 LEU B N 1
ATOM 2192 C CA . LEU B 1 38 ? -2.441 -20.438 -7.871 1 98.38 38 LEU B CA 1
ATOM 2193 C C . LEU B 1 38 ? -2.982 -20.094 -6.484 1 98.38 38 LEU B C 1
ATOM 2195 O O . LEU B 1 38 ? -3.383 -20.984 -5.734 1 98.38 38 LEU B O 1
ATOM 2199 N N . THR B 1 39 ? -2.977 -18.797 -6.148 1 98.38 39 THR B N 1
ATOM 2200 C CA . THR B 1 39 ? -3.521 -18.359 -4.863 1 98.38 39 THR B CA 1
ATOM 2201 C C . THR B 1 39 ? -4.988 -17.969 -5.004 1 98.38 39 THR B C 1
ATOM 2203 O O . THR B 1 39 ? -5.441 -17.625 -6.094 1 98.38 39 THR B O 1
ATOM 2206 N N . GLY B 1 40 ? -5.699 -18.047 -3.861 1 96.94 40 GLY B N 1
ATOM 2207 C CA . GLY B 1 40 ? -7.121 -17.734 -3.889 1 96.94 40 GLY B CA 1
ATOM 2208 C C . GLY B 1 40 ? -7.93 -18.703 -4.727 1 96.94 40 GLY B C 1
ATOM 2209 O O . GLY B 1 40 ? -8.828 -18.297 -5.465 1 96.94 40 GLY B O 1
ATOM 2210 N N . ALA B 1 41 ? -7.617 -19.922 -4.633 1 96.88 41 ALA B N 1
ATOM 2211 C CA . ALA B 1 41 ? -8.109 -20.906 -5.59 1 96.88 41 ALA B CA 1
ATOM 2212 C C . ALA B 1 41 ? -9.398 -21.562 -5.09 1 96.88 41 ALA B C 1
ATOM 2214 O O . ALA B 1 41 ? -9.961 -22.422 -5.762 1 96.88 41 ALA B O 1
ATOM 2215 N N . SER B 1 42 ? -9.922 -21.156 -3.959 1 94.88 42 SER B N 1
ATOM 2216 C CA . SER B 1 42 ? -11.016 -21.891 -3.336 1 94.88 42 SER B CA 1
ATOM 2217 C C . SER B 1 42 ? -12.367 -21.438 -3.883 1 94.88 42 SER B C 1
ATOM 2219 O O . SER B 1 42 ? -13.391 -22.094 -3.639 1 94.88 42 SER B O 1
ATOM 2221 N N . ALA B 1 43 ? -12.414 -20.297 -4.559 1 89.44 43 ALA B N 1
ATOM 2222 C CA . ALA B 1 43 ? -13.688 -19.781 -5.059 1 89.44 43 ALA B CA 1
ATOM 2223 C C . ALA B 1 43 ? -13.477 -18.766 -6.172 1 89.44 43 ALA B C 1
ATOM 2225 O O . ALA B 1 43 ? -12.344 -18.375 -6.461 1 89.44 43 ALA B O 1
ATOM 2226 N N . GLY B 1 44 ? -14.555 -18.484 -6.852 1 86.44 44 GLY B N 1
ATOM 2227 C CA . GLY B 1 44 ? -14.594 -17.375 -7.781 1 86.44 44 GLY B CA 1
ATOM 2228 C C . GLY B 1 44 ? -13.648 -17.531 -8.961 1 86.44 44 GLY B C 1
ATOM 2229 O O . GLY B 1 44 ? -13.641 -18.594 -9.602 1 86.44 44 GLY B O 1
ATOM 2230 N N . ILE B 1 45 ? -12.969 -16.484 -9.211 1 81.75 45 ILE B N 1
ATOM 2231 C CA . ILE B 1 45 ? -12.078 -16.406 -10.359 1 81.75 45 ILE B CA 1
ATOM 2232 C C . ILE B 1 45 ? -10.945 -17.422 -10.203 1 81.75 45 ILE B C 1
ATOM 2234 O O . ILE B 1 45 ? -10.562 -18.094 -11.164 1 81.75 45 ILE B O 1
ATOM 2238 N N . GLY B 1 46 ? -10.453 -17.547 -8.992 1 90.62 46 GLY B N 1
ATOM 2239 C CA . GLY B 1 46 ? -9.383 -18.484 -8.742 1 90.62 46 GLY B CA 1
ATOM 2240 C C . GLY B 1 46 ? -9.773 -19.922 -9.031 1 90.62 46 GLY B C 1
ATOM 2241 O O . GLY B 1 46 ? -8.992 -20.672 -9.633 1 90.62 46 GLY B O 1
ATOM 2242 N N . GLU B 1 47 ? -10.922 -20.219 -8.656 1 94.62 47 GLU B N 1
ATOM 2243 C CA . GLU B 1 47 ? -11.461 -21.562 -8.922 1 94.62 47 GLU B CA 1
ATOM 2244 C C . GLU B 1 47 ? -11.57 -21.812 -10.414 1 94.62 47 GLU B C 1
ATOM 2246 O O . GLU B 1 47 ? -11.141 -22.859 -10.906 1 94.62 47 GLU B O 1
ATOM 2251 N N . GLU B 1 48 ? -12.062 -20.906 -11.086 1 88.25 48 GLU B N 1
ATOM 2252 C CA . GLU B 1 48 ? -12.234 -21.031 -12.531 1 88.25 48 GLU B CA 1
ATOM 2253 C C . GLU B 1 48 ? -10.883 -21.125 -13.242 1 88.25 48 GLU B C 1
ATOM 2255 O O . GLU B 1 48 ? -10.742 -21.875 -14.203 1 88.25 48 GLU B O 1
ATOM 2260 N N . MET B 1 49 ? -9.945 -20.391 -12.766 1 89.81 49 MET B N 1
ATOM 2261 C CA . MET B 1 49 ? -8.609 -20.453 -13.344 1 89.81 49 MET B CA 1
ATOM 2262 C C . MET B 1 49 ? -7.988 -21.828 -13.125 1 89.81 49 MET B C 1
ATOM 2264 O O . MET B 1 49 ? -7.348 -22.391 -14.016 1 89.81 49 MET B O 1
ATOM 2268 N N . ALA B 1 50 ? -8.219 -22.328 -11.977 1 96.56 50 ALA B N 1
ATOM 2269 C CA . ALA B 1 50 ? -7.723 -23.672 -11.688 1 96.56 50 ALA B CA 1
ATOM 2270 C C . ALA B 1 50 ? -8.289 -24.688 -12.672 1 96.56 50 ALA B C 1
ATOM 2272 O O . ALA B 1 50 ? -7.555 -25.531 -13.203 1 96.56 50 ALA B O 1
ATOM 2273 N N . TYR B 1 51 ? -9.539 -24.578 -12.93 1 94.56 51 TYR B N 1
ATOM 2274 C CA . TYR B 1 51 ? -10.195 -25.484 -13.867 1 94.56 51 TYR B CA 1
ATOM 2275 C C . TYR B 1 51 ? -9.625 -25.312 -15.273 1 94.56 51 TYR B C 1
ATOM 2277 O O . TYR B 1 51 ? -9.344 -26.297 -15.961 1 94.56 51 TYR B O 1
ATOM 2285 N N . HIS B 1 52 ? -9.438 -24.125 -15.562 1 89.19 52 HIS B N 1
ATOM 2286 C CA . HIS B 1 52 ? -8.922 -23.828 -16.891 1 89.19 52 HIS B CA 1
ATOM 2287 C C . HIS B 1 52 ? -7.52 -24.406 -17.078 1 89.19 52 HIS B C 1
ATOM 2289 O O . HIS B 1 52 ? -7.25 -25.078 -18.078 1 89.19 52 HIS B O 1
ATOM 2295 N N . TYR B 1 53 ? -6.637 -24.219 -16.188 1 92.69 53 TYR B N 1
ATOM 2296 C CA . TYR B 1 53 ? -5.297 -24.781 -16.234 1 92.69 53 TYR B CA 1
ATOM 2297 C C . TYR B 1 53 ? -5.355 -26.312 -16.297 1 92.69 53 TYR B C 1
ATOM 2299 O O . TYR B 1 53 ? -4.559 -26.938 -17 1 92.69 53 TYR B O 1
ATOM 2307 N N . SER B 1 54 ? -6.297 -26.828 -15.617 1 96.12 54 SER B N 1
ATOM 2308 C CA . SER B 1 54 ? -6.441 -28.281 -15.539 1 96.12 54 SER B CA 1
ATOM 2309 C C . SER B 1 54 ? -6.809 -28.875 -16.891 1 96.12 54 SER B C 1
ATOM 2311 O O . SER B 1 54 ? -6.293 -29.922 -17.281 1 96.12 54 SER B O 1
ATOM 2313 N N . THR B 1 55 ? -7.645 -28.156 -17.609 1 92.75 55 THR B N 1
ATOM 2314 C CA . THR B 1 55 ? -8.094 -28.656 -18.906 1 92.75 55 THR B CA 1
ATOM 2315 C C . THR B 1 55 ? -6.926 -28.766 -19.875 1 92.75 55 THR B C 1
ATOM 2317 O O . THR B 1 55 ? -6.996 -29.5 -20.859 1 92.75 55 THR B O 1
ATOM 2320 N N . PHE B 1 56 ? -5.887 -28.109 -19.594 1 90.12 56 PHE B N 1
ATOM 2321 C CA . PHE B 1 56 ? -4.723 -28.125 -20.469 1 90.12 56 PHE B CA 1
ATOM 2322 C C . PHE B 1 56 ? -3.643 -29.047 -19.938 1 90.12 56 PHE B C 1
ATOM 2324 O O . PHE B 1 56 ? -2.533 -29.094 -20.469 1 90.12 56 PHE B O 1
ATOM 2331 N N . GLY B 1 57 ? -3.949 -29.703 -18.859 1 95.75 57 GLY B N 1
ATOM 2332 C CA . GLY B 1 57 ? -3.041 -30.719 -18.328 1 95.75 57 GLY B CA 1
ATOM 2333 C C . GLY B 1 57 ? -1.955 -30.125 -17.453 1 95.75 57 GLY B C 1
ATOM 2334 O O . GLY B 1 57 ? -0.838 -30.656 -17.406 1 95.75 57 GLY B O 1
ATOM 2335 N N . ALA B 1 58 ? -2.207 -29.094 -16.75 1 95.94 58 ALA B N 1
ATOM 2336 C CA . ALA B 1 58 ? -1.231 -28.453 -15.875 1 95.94 58 ALA B CA 1
ATOM 2337 C C . ALA B 1 58 ? -1.063 -29.234 -14.578 1 95.94 58 ALA B C 1
ATOM 2339 O O . ALA B 1 58 ? -1.884 -30.094 -14.25 1 95.94 58 ALA B O 1
ATOM 2340 N N . GLU B 1 59 ? 0.082 -29.031 -13.945 1 98.44 59 GLU B N 1
ATOM 2341 C CA . GLU B 1 59 ? 0.334 -29.438 -12.562 1 98.44 59 GLU B CA 1
ATOM 2342 C C . GLU B 1 59 ? 0.106 -28.281 -11.602 1 98.44 59 GLU B C 1
ATOM 2344 O O . GLU B 1 59 ? 0.701 -27.203 -11.758 1 98.44 59 GLU B O 1
ATOM 2349 N N . LEU B 1 60 ? -0.744 -28.547 -10.578 1 98.62 60 LEU B N 1
ATOM 2350 C CA . LEU B 1 60 ? -1.242 -27.391 -9.836 1 98.62 60 LEU B CA 1
ATOM 2351 C C . LEU B 1 60 ? -0.936 -27.531 -8.352 1 98.62 60 LEU B C 1
ATOM 2353 O O . LEU B 1 60 ? -1.032 -28.609 -7.789 1 98.62 60 LEU B O 1
ATOM 2357 N N . VAL B 1 61 ? -0.553 -26.469 -7.734 1 98.88 61 VAL B N 1
ATOM 2358 C CA . VAL B 1 61 ? -0.679 -26.25 -6.297 1 98.88 61 VAL B CA 1
ATOM 2359 C C . VAL B 1 61 ? -1.668 -25.125 -6.027 1 98.88 61 VAL B C 1
ATOM 2361 O O . VAL B 1 61 ? -1.492 -24 -6.523 1 98.88 61 VAL B O 1
ATOM 2364 N N . LEU B 1 62 ? -2.717 -25.438 -5.297 1 98.81 62 LEU B N 1
ATOM 2365 C CA . LEU B 1 62 ? -3.783 -24.5 -4.965 1 98.81 62 LEU B CA 1
ATOM 2366 C C . LEU B 1 62 ? -3.682 -24.047 -3.512 1 98.81 62 LEU B C 1
ATOM 2368 O O . LEU B 1 62 ? -3.426 -24.875 -2.623 1 98.81 62 LEU B O 1
ATOM 2372 N N . THR B 1 63 ? -3.855 -22.719 -3.277 1 98.69 63 THR B N 1
ATOM 2373 C CA . THR B 1 63 ? -3.836 -22.266 -1.89 1 98.69 63 THR B CA 1
ATOM 2374 C C . THR B 1 63 ? -4.957 -21.266 -1.628 1 98.69 63 THR B C 1
ATOM 2376 O O . THR B 1 63 ? -5.32 -20.484 -2.514 1 98.69 63 THR B O 1
ATOM 2379 N N . ALA B 1 64 ? -5.535 -21.312 -0.52 1 98 64 ALA B N 1
ATOM 2380 C CA . ALA B 1 64 ? -6.562 -20.438 0.051 1 98 64 ALA B CA 1
ATOM 2381 C C . ALA B 1 64 ? -6.746 -20.719 1.54 1 98 64 ALA B C 1
ATOM 2383 O O . ALA B 1 64 ? -5.961 -21.453 2.145 1 98 64 ALA B O 1
ATOM 2384 N N . ARG B 1 65 ? -7.754 -20.078 2.102 1 96 65 ARG B N 1
ATOM 2385 C CA . ARG B 1 65 ? -7.934 -20.203 3.543 1 96 65 ARG B CA 1
ATOM 2386 C C . ARG B 1 65 ? -8.859 -21.375 3.883 1 96 65 ARG B C 1
ATOM 2388 O O . ARG B 1 65 ? -8.852 -21.875 5.008 1 96 65 ARG B O 1
ATOM 2395 N N . ARG B 1 66 ? -9.711 -21.812 2.963 1 94.81 66 ARG B N 1
ATOM 2396 C CA . ARG B 1 66 ? -10.727 -22.812 3.258 1 94.81 66 ARG B CA 1
ATOM 2397 C C . ARG B 1 66 ? -10.328 -24.172 2.711 1 94.81 66 ARG B C 1
ATOM 2399 O O . ARG B 1 66 ? -10.445 -24.422 1.509 1 94.81 66 ARG B O 1
ATOM 2406 N N . GLU B 1 67 ? -10.062 -25.062 3.611 1 96.12 67 GLU B N 1
ATOM 2407 C CA . GLU B 1 67 ? -9.508 -26.359 3.219 1 96.12 67 GLU B CA 1
ATOM 2408 C C . GLU B 1 67 ? -10.547 -27.203 2.484 1 96.12 67 GLU B C 1
ATOM 2410 O O . GLU B 1 67 ? -10.25 -27.797 1.446 1 96.12 67 GLU B O 1
ATOM 2415 N N . ALA B 1 68 ? -11.727 -27.203 2.982 1 97.5 68 ALA B N 1
ATOM 2416 C CA . ALA B 1 68 ? -12.773 -28 2.359 1 97.5 68 ALA B CA 1
ATOM 2417 C C . ALA B 1 68 ? -13.023 -27.562 0.921 1 97.5 68 ALA B C 1
ATOM 2419 O O . ALA B 1 68 ? -13.211 -28.391 0.03 1 97.5 68 ALA B O 1
ATOM 2420 N N . ALA B 1 69 ? -13.031 -26.297 0.72 1 97.38 69 ALA B N 1
ATOM 2421 C CA . ALA B 1 69 ? -13.234 -25.75 -0.619 1 97.38 69 ALA B CA 1
ATOM 2422 C C . ALA B 1 69 ? -12.062 -26.109 -1.535 1 97.38 69 ALA B C 1
ATOM 2424 O O . ALA B 1 69 ? -12.266 -26.453 -2.703 1 97.38 69 ALA B O 1
ATOM 2425 N N . LEU B 1 70 ? -10.875 -26.109 -0.976 1 98.31 70 LEU B N 1
ATOM 2426 C CA . LEU B 1 70 ? -9.688 -26.453 -1.751 1 98.31 70 LEU B CA 1
ATOM 2427 C C . LEU B 1 70 ? -9.742 -27.922 -2.195 1 98.31 70 LEU B C 1
ATOM 2429 O O . LEU B 1 70 ? -9.383 -28.234 -3.33 1 98.31 70 LEU B O 1
ATOM 2433 N N . GLN B 1 71 ? -10.172 -28.719 -1.327 1 98.06 71 GLN B N 1
ATOM 2434 C CA . GLN B 1 71 ? -10.281 -30.141 -1.639 1 98.06 71 GLN B CA 1
ATOM 2435 C C . GLN B 1 71 ? -11.281 -30.375 -2.768 1 98.06 71 GLN B C 1
ATOM 2437 O O . GLN B 1 71 ? -11.023 -31.188 -3.668 1 98.06 71 GLN B O 1
ATOM 2442 N N . ARG B 1 72 ? -12.359 -29.672 -2.699 1 98.31 72 ARG B N 1
ATOM 2443 C CA . ARG B 1 72 ? -13.359 -29.781 -3.756 1 98.31 72 ARG B CA 1
ATOM 2444 C C . ARG B 1 72 ? -12.789 -29.328 -5.098 1 98.31 72 ARG B C 1
ATOM 2446 O O . ARG B 1 72 ? -12.984 -30 -6.117 1 98.31 72 ARG B O 1
ATOM 2453 N N . VAL B 1 73 ? -12.109 -28.219 -5.094 1 98.25 73 VAL B N 1
ATOM 2454 C CA . VAL B 1 73 ? -11.531 -27.703 -6.32 1 98.25 73 VAL B CA 1
ATOM 2455 C C . VAL B 1 73 ? -10.469 -28.656 -6.848 1 98.25 73 VAL B C 1
ATOM 2457 O O . VAL B 1 73 ? -10.383 -28.906 -8.055 1 98.25 73 VAL B O 1
ATOM 2460 N N . LYS B 1 74 ? -9.695 -29.234 -5.938 1 98.56 74 LYS B N 1
ATOM 2461 C CA . LYS B 1 74 ? -8.672 -30.203 -6.324 1 98.56 74 LYS B CA 1
ATOM 2462 C C . LYS B 1 74 ? -9.297 -31.391 -7.055 1 98.56 74 LYS B C 1
ATOM 2464 O O . LYS B 1 74 ? -8.805 -31.797 -8.109 1 98.56 74 LYS B O 1
ATOM 2469 N N . GLU B 1 75 ? -10.32 -31.906 -6.527 1 98.44 75 GLU B N 1
ATOM 2470 C CA . GLU B 1 75 ? -10.969 -33.062 -7.117 1 98.44 75 GLU B CA 1
ATOM 2471 C C . GLU B 1 75 ? -11.508 -32.75 -8.508 1 98.44 75 GLU B C 1
ATOM 2473 O O . GLU B 1 75 ? -11.328 -33.531 -9.445 1 98.44 75 GLU B O 1
ATOM 2478 N N . LYS B 1 76 ? -12.133 -31.609 -8.57 1 98.44 76 LYS B N 1
ATOM 2479 C CA . LYS B 1 76 ? -12.672 -31.188 -9.867 1 98.44 76 LYS B CA 1
ATOM 2480 C C . LYS B 1 76 ? -11.555 -30.969 -10.883 1 98.44 76 LYS B C 1
ATOM 2482 O O . LYS B 1 76 ? -11.695 -31.312 -12.055 1 98.44 76 LYS B O 1
ATOM 2487 N N . CYS B 1 77 ? -10.469 -30.406 -10.438 1 98.25 77 CYS B N 1
ATOM 2488 C CA . CYS B 1 77 ? -9.32 -30.203 -11.312 1 98.25 77 CYS B CA 1
ATOM 2489 C C . CYS B 1 77 ? -8.805 -31.531 -11.844 1 98.25 77 CYS B C 1
ATOM 2491 O O . CYS B 1 77 ? -8.477 -31.641 -13.031 1 98.25 77 CYS B O 1
ATOM 2493 N N . MET B 1 78 ? -8.727 -32.531 -11 1 98.25 78 MET B N 1
ATOM 2494 C CA . MET B 1 78 ? -8.273 -33.875 -11.414 1 98.25 78 MET B CA 1
ATOM 2495 C C . MET B 1 78 ? -9.211 -34.469 -12.453 1 98.25 78 MET B C 1
ATOM 2497 O O . MET B 1 78 ? -8.758 -35.062 -13.438 1 98.25 78 MET B O 1
ATOM 2501 N N . GLU B 1 79 ? -10.445 -34.219 -12.281 1 98.25 79 GLU B N 1
ATOM 2502 C CA . GLU B 1 79 ? -11.445 -34.719 -13.227 1 98.25 79 GLU B CA 1
ATOM 2503 C C . GLU B 1 79 ? -11.297 -34.031 -14.586 1 98.25 79 GLU B C 1
ATOM 2505 O O . GLU B 1 79 ? -11.562 -34.656 -15.617 1 98.25 79 GLU B O 1
ATOM 2510 N N . LEU B 1 80 ? -10.883 -32.781 -14.562 1 96.62 80 LEU B N 1
ATOM 2511 C CA . LEU B 1 80 ? -10.852 -31.984 -15.781 1 96.62 80 LEU B CA 1
ATOM 2512 C C . LEU B 1 80 ? -9.578 -32.25 -16.578 1 96.62 80 LEU B C 1
ATOM 2514 O O . LEU B 1 80 ? -9.484 -31.859 -17.75 1 96.62 80 LEU B O 1
ATOM 2518 N N . GLY B 1 81 ? -8.555 -32.906 -15.914 1 96.75 81 GLY B N 1
ATOM 2519 C CA . GLY B 1 81 ? -7.434 -33.344 -16.734 1 96.75 81 GLY B CA 1
ATOM 2520 C C . GLY B 1 81 ? -6.094 -32.906 -16.203 1 96.75 81 GLY B C 1
ATOM 2521 O O . GLY B 1 81 ? -5.062 -33.062 -16.859 1 96.75 81 GLY B O 1
ATOM 2522 N N . ALA B 1 82 ? -6.082 -32.281 -15.016 1 97.44 82 ALA B N 1
ATOM 2523 C CA . ALA B 1 82 ? -4.797 -31.922 -14.422 1 97.44 82 ALA B CA 1
ATOM 2524 C C . ALA B 1 82 ? -3.924 -33.156 -14.203 1 97.44 82 ALA B C 1
ATOM 2526 O O . ALA B 1 82 ? -4.426 -34.219 -13.836 1 97.44 82 ALA B O 1
ATOM 2527 N N . LYS B 1 83 ? -2.635 -33 -14.453 1 97.44 83 LYS B N 1
ATOM 2528 C CA . LYS B 1 83 ? -1.717 -34.125 -14.258 1 97.44 83 LYS B CA 1
ATOM 2529 C C . LYS B 1 83 ? -1.52 -34.438 -12.781 1 97.44 83 LYS B C 1
ATOM 2531 O O . LYS B 1 83 ? -1.496 -35.594 -12.375 1 97.44 83 LYS B O 1
ATOM 2536 N N . ARG B 1 84 ? -1.315 -33.375 -11.953 1 97.81 84 ARG B N 1
ATOM 2537 C CA . ARG B 1 84 ? -1.2 -33.406 -10.5 1 97.81 84 ARG B CA 1
ATOM 2538 C C . ARG B 1 84 ? -1.802 -32.156 -9.875 1 97.81 84 ARG B C 1
ATOM 2540 O O . ARG B 1 84 ? -1.66 -31.047 -10.414 1 97.81 84 ARG B O 1
ATOM 2547 N N . VAL B 1 85 ? -2.477 -32.406 -8.734 1 98.69 85 VAL B N 1
ATOM 2548 C CA . VAL B 1 85 ? -3.025 -31.25 -8.008 1 98.69 85 VAL B CA 1
ATOM 2549 C C . VAL B 1 85 ? -2.783 -31.422 -6.512 1 98.69 85 VAL B C 1
ATOM 2551 O O . VAL B 1 85 ? -3.109 -32.469 -5.941 1 98.69 85 VAL B O 1
ATOM 2554 N N . PHE B 1 86 ? -2.184 -30.469 -5.922 1 98.75 86 PHE B N 1
ATOM 2555 C CA . PHE B 1 86 ? -2.006 -30.375 -4.477 1 98.75 86 PHE B CA 1
ATOM 2556 C C . PHE B 1 86 ? -2.645 -29.109 -3.932 1 98.75 86 PHE B C 1
ATOM 2558 O O . PHE B 1 86 ? -2.963 -28.188 -4.691 1 98.75 86 PHE B O 1
ATOM 2565 N N . TYR B 1 87 ? -2.932 -29.094 -2.697 1 98.56 87 TYR B N 1
ATOM 2566 C CA . TYR B 1 87 ? -3.406 -27.859 -2.08 1 98.56 87 TYR B CA 1
ATOM 2567 C C . TYR B 1 87 ? -2.672 -27.594 -0.772 1 98.56 87 TYR B C 1
ATOM 2569 O O . TYR B 1 87 ? -2.146 -28.516 -0.143 1 98.56 87 TYR B O 1
ATOM 2577 N N . PHE B 1 88 ? -2.533 -26.359 -0.433 1 98.31 88 PHE B N 1
ATOM 2578 C CA . PHE B 1 88 ? -1.921 -25.875 0.8 1 98.31 88 PHE B CA 1
ATOM 2579 C C . PHE B 1 88 ? -2.781 -24.797 1.448 1 98.31 88 PHE B C 1
ATOM 2581 O O . PHE B 1 88 ? -2.967 -23.719 0.881 1 98.31 88 PHE B O 1
ATOM 2588 N N . MET B 1 89 ? -3.389 -25.156 2.578 1 98.06 89 MET B N 1
ATOM 2589 C CA . MET B 1 89 ? -4.188 -24.172 3.305 1 98.06 89 MET B CA 1
ATOM 2590 C C . MET B 1 89 ? -3.297 -23.094 3.936 1 98.06 89 MET B C 1
ATOM 2592 O O . MET B 1 89 ? -2.369 -23.422 4.68 1 98.06 89 MET B O 1
ATOM 2596 N N . ALA B 1 90 ? -3.59 -21.812 3.6 1 97.62 90 ALA B N 1
ATOM 2597 C CA . ALA B 1 90 ? -2.76 -20.734 4.129 1 97.62 90 ALA B CA 1
ATOM 2598 C C . ALA B 1 90 ? -3.574 -19.453 4.32 1 97.62 90 ALA B C 1
ATOM 2600 O O . ALA B 1 90 ? -4.449 -19.141 3.51 1 97.62 90 ALA B O 1
ATOM 2601 N N . ASP B 1 91 ? -3.252 -18.781 5.395 1 97.19 91 ASP B N 1
ATOM 2602 C CA . ASP B 1 91 ? -3.754 -17.438 5.645 1 97.19 91 ASP B CA 1
ATOM 2603 C C . ASP B 1 91 ? -2.697 -16.391 5.305 1 97.19 91 ASP B C 1
ATOM 2605 O O . ASP B 1 91 ? -1.714 -16.234 6.035 1 97.19 91 ASP B O 1
ATOM 2609 N N . MET B 1 92 ? -2.977 -15.617 4.281 1 97.06 92 MET B N 1
ATOM 2610 C CA . MET B 1 92 ? -1.998 -14.68 3.744 1 97.06 92 MET B CA 1
ATOM 2611 C C . MET B 1 92 ? -1.88 -13.445 4.637 1 97.06 92 MET B C 1
ATOM 2613 O O . MET B 1 92 ? -1.04 -12.578 4.395 1 97.06 92 MET B O 1
ATOM 2617 N N . ALA B 1 93 ? -2.691 -13.398 5.668 1 96.31 93 ALA B N 1
ATOM 2618 C CA . ALA B 1 93 ? -2.514 -12.359 6.68 1 96.31 93 ALA B CA 1
ATOM 2619 C C . ALA B 1 93 ? -1.242 -12.594 7.488 1 96.31 93 ALA B C 1
ATOM 2621 O O . ALA B 1 93 ? -0.697 -11.664 8.086 1 96.31 93 ALA B O 1
ATOM 2622 N N . SER B 1 94 ? -0.858 -13.844 7.512 1 96.44 94 SER B N 1
ATOM 2623 C CA . SER B 1 94 ? 0.38 -14.195 8.203 1 96.44 94 SER B CA 1
ATOM 2624 C C . SER B 1 94 ? 1.596 -13.938 7.316 1 96.44 94 SER B C 1
ATOM 2626 O O . SER B 1 94 ? 1.689 -14.484 6.211 1 96.44 94 SER B O 1
ATOM 2628 N N . PRO B 1 95 ? 2.625 -13.18 7.828 1 95 95 PRO B N 1
ATOM 2629 C CA . PRO B 1 95 ? 3.775 -12.82 7 1 95 95 PRO B CA 1
ATOM 2630 C C . PRO B 1 95 ? 4.648 -14.023 6.641 1 95 95 PRO B C 1
ATOM 2632 O O . PRO B 1 95 ? 5.43 -13.961 5.688 1 95 95 PRO B O 1
ATOM 2635 N N . GLU B 1 96 ? 4.496 -15.133 7.316 1 96.56 96 GLU B N 1
ATOM 2636 C CA . GLU B 1 96 ? 5.367 -16.281 7.094 1 96.56 96 GLU B CA 1
ATOM 2637 C C . GLU B 1 96 ? 4.762 -17.25 6.074 1 96.56 96 GLU B C 1
ATOM 2639 O O . GLU B 1 96 ? 5.465 -18.094 5.512 1 96.56 96 GLU B O 1
ATOM 2644 N N . GLU B 1 97 ? 3.518 -17.156 5.789 1 97.75 97 GLU B N 1
ATOM 2645 C CA . GLU B 1 97 ? 2.803 -18.156 5.008 1 97.75 97 GLU B CA 1
ATOM 2646 C C . GLU B 1 97 ? 3.254 -18.141 3.549 1 97.75 97 GLU B C 1
ATOM 2648 O O . GLU B 1 97 ? 3.396 -19.203 2.93 1 97.75 97 GLU B O 1
ATOM 2653 N N . PRO B 1 98 ? 3.525 -16.969 2.984 1 98.38 98 PRO B N 1
ATOM 2654 C CA . PRO B 1 98 ? 3.93 -16.953 1.576 1 98.38 98 PRO B CA 1
ATOM 2655 C C . PRO B 1 98 ? 5.152 -17.828 1.311 1 98.38 98 PRO B C 1
ATOM 2657 O O . PRO B 1 98 ? 5.164 -18.609 0.352 1 98.38 98 PRO B O 1
ATOM 2660 N N . GLN B 1 99 ? 6.098 -17.734 2.172 1 98.06 99 GLN B N 1
ATOM 2661 C CA . GLN B 1 99 ? 7.301 -18.547 1.988 1 98.06 99 GLN B CA 1
ATOM 2662 C C . GLN B 1 99 ? 6.992 -20.031 2.098 1 98.06 99 GLN B C 1
ATOM 2664 O O . GLN B 1 99 ? 7.492 -20.844 1.308 1 98.06 99 GLN B O 1
ATOM 2669 N N . LYS B 1 100 ? 6.191 -20.422 3.01 1 98.56 100 LYS B N 1
ATOM 2670 C CA . LYS B 1 100 ? 5.816 -21.812 3.203 1 98.56 100 LYS B CA 1
ATOM 2671 C C . LYS B 1 100 ? 5.078 -22.359 1.985 1 98.56 100 LYS B C 1
ATOM 2673 O O . LYS B 1 100 ? 5.328 -23.484 1.556 1 98.56 100 LYS B O 1
ATOM 2678 N N . VAL B 1 101 ? 4.23 -21.547 1.452 1 98.75 101 VAL B N 1
ATOM 2679 C CA . VAL B 1 101 ? 3.426 -21.953 0.303 1 98.75 101 VAL B CA 1
ATOM 2680 C C . VAL B 1 101 ? 4.336 -22.219 -0.897 1 98.75 101 VAL B C 1
ATOM 2682 O O . VAL B 1 101 ? 4.195 -23.234 -1.586 1 98.75 101 VAL B O 1
ATOM 2685 N N . VAL B 1 102 ? 5.262 -21.297 -1.135 1 98.81 102 VAL B N 1
ATOM 2686 C CA . VAL B 1 102 ? 6.148 -21.422 -2.289 1 98.81 102 VAL B CA 1
ATOM 2687 C C . VAL B 1 102 ? 7.062 -22.641 -2.107 1 98.81 102 VAL B C 1
ATOM 2689 O O . VAL B 1 102 ? 7.277 -23.406 -3.047 1 98.81 102 VAL B O 1
ATOM 2692 N N . GLN B 1 103 ? 7.559 -22.812 -0.901 1 98.69 103 GLN B N 1
ATOM 2693 C CA . GLN B 1 103 ? 8.414 -23.969 -0.629 1 98.69 103 GLN B CA 1
ATOM 2694 C C . GLN B 1 103 ? 7.664 -25.266 -0.868 1 98.69 103 GLN B C 1
ATOM 2696 O O . GLN B 1 103 ? 8.211 -26.203 -1.46 1 98.69 103 GLN B O 1
ATOM 2701 N N . PHE B 1 104 ? 6.5 -25.328 -0.439 1 98.81 104 PHE B N 1
ATOM 2702 C CA . PHE B 1 104 ? 5.66 -26.5 -0.66 1 98.81 104 PHE B CA 1
ATOM 2703 C C . PHE B 1 104 ? 5.469 -26.75 -2.15 1 98.81 104 PHE B C 1
ATOM 2705 O O . PHE B 1 104 ? 5.605 -27.891 -2.613 1 98.81 104 PHE B O 1
ATOM 2712 N N . ALA B 1 105 ? 5.133 -25.703 -2.875 1 98.81 105 ALA B N 1
ATOM 2713 C CA . ALA B 1 105 ? 4.914 -25.828 -4.312 1 98.81 105 ALA B CA 1
ATOM 2714 C C . ALA B 1 105 ? 6.168 -26.344 -5.012 1 98.81 105 ALA B C 1
ATOM 2716 O O . ALA B 1 105 ? 6.086 -27.234 -5.867 1 98.81 105 ALA B O 1
ATOM 2717 N N . LEU B 1 106 ? 7.293 -25.844 -4.629 1 98.75 106 LEU B N 1
ATOM 2718 C CA . LEU B 1 106 ? 8.547 -26.266 -5.242 1 98.75 106 LEU B CA 1
ATOM 2719 C C . LEU B 1 106 ? 8.867 -27.719 -4.91 1 98.75 106 LEU B C 1
ATOM 2721 O O . LEU B 1 106 ? 9.344 -28.469 -5.766 1 98.75 106 LEU B O 1
ATOM 2725 N N . GLN B 1 107 ? 8.594 -28.031 -3.711 1 98.56 107 GLN B N 1
ATOM 2726 C CA . GLN B 1 107 ? 8.836 -29.422 -3.289 1 98.56 107 GLN B CA 1
ATOM 2727 C C . GLN B 1 107 ? 7.941 -30.391 -4.051 1 98.56 107 GLN B C 1
ATOM 2729 O O . GLN B 1 107 ? 8.391 -31.453 -4.48 1 98.5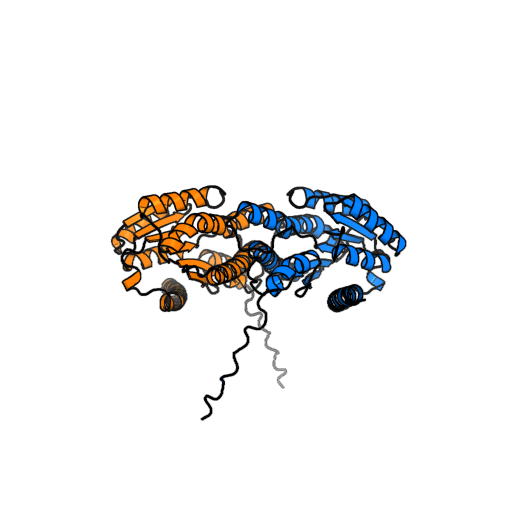6 107 GLN B O 1
ATOM 2734 N N . LYS B 1 108 ? 6.738 -30.078 -4.238 1 98.69 108 LYS B N 1
ATOM 2735 C CA . LYS B 1 108 ? 5.766 -30.984 -4.836 1 98.69 108 LYS B CA 1
ATOM 2736 C C . LYS B 1 108 ? 5.898 -31.016 -6.355 1 98.69 108 LYS B C 1
ATOM 2738 O O . LYS B 1 108 ? 5.762 -32.062 -6.977 1 98.69 108 LYS B O 1
ATOM 2743 N N . LEU B 1 109 ? 6.152 -29.859 -6.926 1 98.44 109 LEU B N 1
ATOM 2744 C CA . LEU B 1 109 ? 6.113 -29.75 -8.375 1 98.44 109 LEU B CA 1
ATOM 2745 C C . LEU B 1 109 ? 7.512 -29.891 -8.969 1 98.44 109 LEU B C 1
ATOM 2747 O O . LEU B 1 109 ? 7.66 -30.125 -10.172 1 98.44 109 LEU B O 1
ATOM 2751 N N . GLY B 1 110 ? 8.555 -29.688 -8.211 1 97.94 110 GLY B N 1
ATOM 2752 C CA . GLY B 1 110 ? 9.93 -29.766 -8.688 1 97.94 110 GLY B CA 1
ATOM 2753 C C . GLY B 1 110 ? 10.383 -28.516 -9.414 1 97.94 110 GLY B C 1
ATOM 2754 O O . GLY B 1 110 ? 11.414 -28.531 -10.086 1 97.94 110 GLY B O 1
ATOM 2755 N N . GLY B 1 111 ? 9.656 -27.594 -9.383 1 98.06 111 GLY B N 1
ATOM 2756 C CA . GLY B 1 111 ? 9.875 -26.312 -10.039 1 98.06 111 GLY B CA 1
ATOM 2757 C C . GLY B 1 111 ? 8.609 -25.484 -10.195 1 98.06 111 GLY B C 1
ATOM 2758 O O . GLY B 1 111 ? 7.555 -25.859 -9.68 1 98.06 111 GLY B O 1
ATOM 2759 N N . LEU B 1 112 ? 8.758 -24.312 -10.859 1 98.31 112 LEU B N 1
ATOM 2760 C CA . LEU B 1 112 ? 7.613 -23.422 -11.031 1 98.31 112 LEU B CA 1
ATOM 2761 C C . LEU B 1 112 ? 7.688 -22.688 -12.367 1 98.31 112 LEU B C 1
ATOM 2763 O O . LEU B 1 112 ? 8.719 -22.094 -12.695 1 98.31 112 LEU B O 1
ATOM 2767 N N . ASP B 1 113 ? 6.578 -22.781 -13.086 1 96.56 113 ASP B N 1
ATOM 2768 C CA . ASP B 1 113 ? 6.508 -22.109 -14.375 1 96.56 113 ASP B CA 1
ATOM 2769 C C . ASP B 1 113 ? 5.578 -20.891 -14.312 1 96.56 113 ASP B C 1
ATOM 2771 O O . ASP B 1 113 ? 5.785 -19.906 -15.031 1 96.56 113 ASP B O 1
ATOM 2775 N N . TYR B 1 114 ? 4.52 -20.984 -13.461 1 95.56 114 TYR B N 1
ATOM 2776 C CA . TYR B 1 114 ? 3.553 -19.906 -13.312 1 95.56 114 TYR B CA 1
ATOM 2777 C C . TYR B 1 114 ? 3.254 -19.641 -11.836 1 95.56 114 TYR B C 1
ATOM 2779 O O . TYR B 1 114 ? 2.959 -20.578 -11.086 1 95.56 114 TYR B O 1
ATOM 2787 N N . LEU B 1 115 ? 3.385 -18.453 -11.453 1 98.12 115 LEU B N 1
ATOM 2788 C CA . LEU B 1 115 ? 2.83 -17.953 -10.203 1 98.12 115 LEU B CA 1
ATOM 2789 C C . LEU B 1 115 ? 1.65 -17.016 -10.469 1 98.12 115 LEU B C 1
ATOM 2791 O O . LEU B 1 115 ? 1.809 -15.969 -11.094 1 98.12 115 LEU B O 1
ATOM 2795 N N . VAL B 1 116 ? 0.459 -17.453 -10.078 1 95.06 116 VAL B N 1
ATOM 2796 C CA . VAL B 1 116 ? -0.757 -16.672 -10.289 1 95.06 116 VAL B CA 1
ATOM 2797 C C . VAL B 1 116 ? -1.263 -16.125 -8.961 1 95.06 116 VAL B C 1
ATOM 2799 O O . VAL B 1 116 ? -1.746 -16.875 -8.109 1 95.06 116 VAL B O 1
ATOM 2802 N N . LEU B 1 117 ? -1.157 -14.859 -8.789 1 96.88 117 LEU B N 1
ATOM 2803 C CA . LEU B 1 117 ? -1.579 -14.156 -7.582 1 96.88 117 LEU B CA 1
ATOM 2804 C C . LEU B 1 117 ? -2.996 -13.609 -7.734 1 96.88 117 LEU B C 1
ATOM 2806 O O . LEU B 1 117 ? -3.236 -12.703 -8.539 1 96.88 117 LEU B O 1
ATOM 2810 N N . ASN B 1 118 ? -3.92 -14.148 -6.93 1 92.31 118 ASN B N 1
ATOM 2811 C CA . ASN B 1 118 ? -5.324 -13.836 -7.168 1 92.31 118 ASN B CA 1
ATOM 2812 C C . ASN B 1 118 ? -6.086 -13.656 -5.859 1 92.31 118 ASN B C 1
ATOM 2814 O O . ASN B 1 118 ? -7.191 -13.109 -5.852 1 92.31 118 ASN B O 1
ATOM 2818 N N . HIS B 1 119 ? -5.492 -14.016 -4.746 1 94.56 119 HIS B N 1
ATOM 2819 C CA . HIS B 1 119 ? -6.227 -13.961 -3.488 1 94.56 119 HIS B CA 1
ATOM 2820 C C . HIS B 1 119 ? -6.477 -12.516 -3.061 1 94.56 119 HIS B C 1
ATOM 2822 O O . HIS B 1 119 ? -5.695 -11.625 -3.393 1 94.56 119 HIS B O 1
ATOM 2828 N N . ILE B 1 120 ? -7.57 -12.305 -2.342 1 89.44 120 ILE B N 1
ATOM 2829 C CA . ILE B 1 120 ? -7.887 -10.984 -1.821 1 89.44 120 ILE B CA 1
ATOM 2830 C C . ILE B 1 120 ? -8.508 -11.102 -0.431 1 89.44 120 ILE B C 1
ATOM 2832 O O . ILE B 1 120 ? -9.219 -12.07 -0.146 1 89.44 120 ILE B O 1
ATOM 2836 N N . GLY B 1 121 ? -8.195 -10.125 0.363 1 90 121 GLY B N 1
ATOM 2837 C CA . GLY B 1 121 ? -8.875 -10.023 1.647 1 90 121 GLY B CA 1
ATOM 2838 C C . GLY B 1 121 ? -10.234 -9.367 1.554 1 90 121 GLY B C 1
ATOM 2839 O O . GLY B 1 121 ? -10.469 -8.531 0.685 1 90 121 GLY B O 1
ATOM 2840 N N . TRP B 1 122 ? -11.039 -9.742 2.508 1 81.5 122 TRP B N 1
ATOM 2841 C CA . TRP B 1 122 ? -12.375 -9.172 2.547 1 81.5 122 TRP B CA 1
ATOM 2842 C C . TRP B 1 122 ? -12.336 -7.695 2.926 1 81.5 122 TRP B C 1
ATOM 2844 O O . TRP B 1 122 ? -11.617 -7.309 3.852 1 81.5 122 TRP B O 1
ATOM 2854 N N . SER B 1 123 ? -12.984 -6.902 2.168 1 79.69 123 SER B N 1
ATOM 2855 C CA . SER B 1 123 ? -13.18 -5.488 2.475 1 79.69 123 SER B CA 1
ATOM 2856 C C . SER B 1 123 ? -14.625 -5.066 2.227 1 79.69 123 SER B C 1
ATOM 2858 O O . SER B 1 123 ? -15.156 -5.273 1.133 1 79.69 123 SER B O 1
ATOM 2860 N N . PRO B 1 124 ? -15.227 -4.539 3.262 1 76.25 124 PRO B N 1
ATOM 2861 C CA . PRO B 1 124 ? -16.609 -4.105 3.062 1 76.25 124 PRO B CA 1
ATOM 2862 C C . PRO B 1 124 ? -16.734 -2.926 2.102 1 76.25 124 PRO B C 1
ATOM 2864 O O . PRO B 1 124 ? -15.82 -2.104 2.01 1 76.25 124 PRO B O 1
ATOM 2867 N N . PHE B 1 125 ? -17.844 -2.928 1.39 1 78.5 125 PHE B N 1
ATOM 2868 C CA . PHE B 1 125 ? -18.172 -1.779 0.554 1 78.5 125 PHE B CA 1
ATOM 2869 C C . PHE B 1 125 ? -18.812 -0.667 1.384 1 78.5 125 PHE B C 1
ATOM 2871 O O . PHE B 1 125 ? -20.031 -0.567 1.47 1 78.5 125 PHE B O 1
ATOM 2878 N N . GLU B 1 126 ? -18.031 0.027 2.039 1 85.25 126 GLU B N 1
ATOM 2879 C CA . GLU B 1 126 ? -18.453 1.113 2.918 1 85.25 126 GLU B CA 1
ATOM 2880 C C . GLU B 1 126 ? -17.422 2.234 2.947 1 85.25 126 GLU B C 1
ATOM 2882 O O . GLU B 1 126 ? -16.266 2.031 2.566 1 85.25 126 GLU B O 1
ATOM 2887 N N . MET B 1 127 ? -17.953 3.373 3.303 1 87.69 127 MET B N 1
ATOM 2888 C CA . MET B 1 127 ? -17.031 4.484 3.512 1 87.69 127 MET B CA 1
ATOM 2889 C C . MET B 1 127 ? -16.031 4.16 4.621 1 87.69 127 MET B C 1
ATOM 2891 O O . MET B 1 127 ? -16.359 3.457 5.574 1 87.69 127 MET B O 1
ATOM 2895 N N . TRP B 1 128 ? -14.891 4.703 4.426 1 91.81 128 TRP B N 1
ATOM 2896 C CA . TRP B 1 128 ? -13.836 4.41 5.391 1 91.81 128 TRP B CA 1
ATOM 2897 C C . TRP B 1 128 ? -14.211 4.91 6.781 1 91.81 128 TRP B C 1
ATOM 2899 O O . TRP B 1 128 ? -14.562 6.082 6.949 1 91.81 128 TRP B O 1
ATOM 2909 N N . ASP B 1 129 ? -14.148 4.039 7.742 1 90.94 129 ASP B N 1
ATOM 2910 C CA . ASP B 1 129 ? -14.562 4.371 9.102 1 90.94 129 ASP B CA 1
ATOM 2911 C C . ASP B 1 129 ? -13.367 4.707 9.984 1 90.94 129 ASP B C 1
ATOM 2913 O O . ASP B 1 129 ? -13.43 4.578 11.203 1 90.94 129 ASP B O 1
ATOM 2917 N N . ARG B 1 130 ? -12.242 4.996 9.367 1 91.38 130 ARG B N 1
ATOM 2918 C CA . ARG B 1 130 ? -11.047 5.438 10.07 1 91.38 130 ARG B CA 1
ATOM 2919 C C . ARG B 1 130 ? -10.352 4.266 10.758 1 91.38 130 ARG B C 1
ATOM 2921 O O . ARG B 1 130 ? -9.602 4.461 11.719 1 91.38 130 ARG B O 1
ATOM 2928 N N . ASP B 1 131 ? -10.703 3.049 10.32 1 93.5 131 ASP B N 1
ATOM 2929 C CA . ASP B 1 131 ? -10.07 1.851 10.867 1 93.5 131 ASP B CA 1
ATOM 2930 C C . ASP B 1 131 ? -8.734 1.575 10.18 1 93.5 131 ASP B C 1
ATOM 2932 O O . ASP B 1 131 ? -8.68 0.855 9.18 1 93.5 131 ASP B O 1
ATOM 2936 N N . VAL B 1 132 ? -7.676 2.016 10.82 1 95.75 132 VAL B N 1
ATOM 2937 C CA . VAL B 1 132 ? -6.34 1.878 10.258 1 95.75 132 VAL B CA 1
ATOM 2938 C C . VAL B 1 132 ? -5.895 0.419 10.328 1 95.75 132 VAL B C 1
ATOM 2940 O O . VAL B 1 132 ? -5.203 -0.073 9.438 1 95.75 132 VAL B O 1
ATOM 2943 N N . ALA B 1 133 ? -6.266 -0.213 11.344 1 95.12 133 ALA B N 1
ATOM 2944 C CA . ALA B 1 133 ? -5.875 -1.605 11.547 1 95.12 133 ALA B CA 1
ATOM 2945 C C . ALA B 1 133 ? -6.402 -2.49 10.422 1 95.12 133 ALA B C 1
ATOM 2947 O O . ALA B 1 133 ? -5.699 -3.389 9.945 1 95.12 133 ALA B O 1
ATOM 2948 N N . HIS B 1 134 ? -7.57 -2.215 10.023 1 94.69 134 HIS B N 1
ATOM 2949 C CA . HIS B 1 134 ? -8.133 -2.992 8.93 1 94.69 134 HIS B CA 1
ATOM 2950 C C . HIS B 1 134 ? -7.375 -2.746 7.629 1 94.69 134 HIS B C 1
ATOM 2952 O O . HIS B 1 134 ? -7.152 -3.674 6.852 1 94.69 134 HIS B O 1
ATOM 2958 N N . VAL B 1 135 ? -7.062 -1.517 7.355 1 96.25 135 VAL B N 1
ATOM 2959 C CA . VAL B 1 135 ? -6.305 -1.188 6.152 1 96.25 135 VAL B CA 1
ATOM 2960 C C . VAL B 1 135 ? -4.953 -1.895 6.188 1 96.25 135 VAL B C 1
ATOM 2962 O O . VAL B 1 135 ? -4.492 -2.416 5.168 1 96.25 135 VAL B O 1
ATOM 2965 N N . GLN B 1 136 ? -4.359 -1.85 7.34 1 96.88 136 GLN B N 1
ATOM 2966 C CA . GLN B 1 136 ? -3.09 -2.549 7.508 1 96.88 136 GLN B CA 1
ATOM 2967 C C . GLN B 1 136 ? -3.234 -4.035 7.191 1 96.88 136 GLN B C 1
ATOM 2969 O O . GLN B 1 136 ? -2.389 -4.613 6.504 1 96.88 136 GLN B O 1
ATOM 2974 N N . TRP B 1 137 ? -4.207 -4.648 7.73 1 96.25 137 TRP B N 1
ATOM 2975 C CA . TRP B 1 137 ? -4.484 -6.055 7.465 1 96.25 137 TRP B CA 1
ATOM 2976 C C . TRP B 1 137 ? -4.688 -6.297 5.973 1 96.25 137 TRP B C 1
ATOM 2978 O O . TRP B 1 137 ? -4.133 -7.246 5.41 1 96.25 137 TRP B O 1
ATOM 2988 N N . LEU B 1 138 ? -5.465 -5.441 5.344 1 95.38 138 LEU B N 1
ATOM 2989 C CA . LEU B 1 138 ? -5.742 -5.586 3.918 1 95.38 138 LEU B CA 1
ATOM 2990 C C . LEU B 1 138 ? -4.461 -5.438 3.102 1 95.38 138 LEU B C 1
ATOM 2992 O O . LEU B 1 138 ? -4.266 -6.156 2.117 1 95.38 138 LEU B O 1
ATOM 2996 N N . MET B 1 139 ? -3.643 -4.5 3.473 1 96.62 139 MET B N 1
ATOM 2997 C CA . MET B 1 139 ? -2.361 -4.309 2.801 1 96.62 139 MET B CA 1
ATOM 2998 C C . MET B 1 139 ? -1.481 -5.543 2.939 1 96.62 139 MET B C 1
ATOM 3000 O O . MET B 1 139 ? -0.756 -5.902 2.01 1 96.62 139 MET B O 1
ATOM 3004 N N . GLN B 1 140 ? -1.534 -6.156 4.082 1 97.56 140 GLN B N 1
ATOM 3005 C CA . GLN B 1 140 ? -0.784 -7.395 4.285 1 97.56 140 GLN B CA 1
ATOM 3006 C C . GLN B 1 140 ? -1.28 -8.5 3.355 1 97.56 140 GLN B C 1
ATOM 3008 O O . GLN B 1 140 ? -0.482 -9.164 2.691 1 97.56 140 GLN B O 1
ATOM 3013 N N . VAL B 1 141 ? -2.525 -8.648 3.277 1 97.5 141 VAL B N 1
ATOM 3014 C CA . VAL B 1 141 ? -3.115 -9.75 2.529 1 97.5 141 VAL B CA 1
ATOM 3015 C C . VAL B 1 141 ? -2.996 -9.484 1.031 1 97.5 141 VAL B C 1
ATOM 3017 O O . VAL B 1 141 ? -2.48 -10.312 0.284 1 97.5 141 VAL B O 1
ATOM 3020 N N . ASN B 1 142 ? -3.355 -8.305 0.584 1 95.31 142 ASN B N 1
ATOM 3021 C CA . ASN B 1 142 ? -3.553 -8.016 -0.833 1 95.31 142 ASN B CA 1
ATOM 3022 C C . ASN B 1 142 ? -2.248 -7.598 -1.506 1 95.31 142 ASN B C 1
ATOM 3024 O O . ASN B 1 142 ? -2.141 -7.633 -2.732 1 95.31 142 ASN B O 1
ATOM 3028 N N . PHE B 1 143 ? -1.338 -7.152 -0.731 1 97.06 143 PHE B N 1
ATOM 3029 C CA . PHE B 1 143 ? -0.166 -6.559 -1.363 1 97.06 143 PHE B CA 1
ATOM 3030 C C . PHE B 1 143 ? 1.114 -7.203 -0.841 1 97.06 143 PHE B C 1
ATOM 3032 O O . PHE B 1 143 ? 1.82 -7.887 -1.585 1 97.06 143 PHE B O 1
ATOM 3039 N N . LEU B 1 144 ? 1.409 -7.148 0.462 1 98.31 144 LEU B N 1
ATOM 3040 C CA . LEU B 1 144 ? 2.67 -7.637 1.008 1 98.31 144 LEU B CA 1
ATOM 3041 C C . LEU B 1 144 ? 2.793 -9.148 0.823 1 98.31 144 LEU B C 1
ATOM 3043 O O . LEU B 1 144 ? 3.891 -9.664 0.602 1 98.31 144 LEU B O 1
ATOM 3047 N N . SER B 1 145 ? 1.707 -9.836 0.984 1 98.44 145 SER B N 1
ATOM 3048 C CA . SER B 1 145 ? 1.753 -11.273 0.763 1 98.44 145 SER B CA 1
ATOM 3049 C C . SER B 1 145 ? 2.17 -11.602 -0.667 1 98.44 145 SER B C 1
ATOM 3051 O O . SER B 1 145 ? 2.873 -12.586 -0.905 1 98.44 145 SER B O 1
ATOM 3053 N N . TYR B 1 146 ? 1.678 -10.781 -1.679 1 98.19 146 TYR B N 1
ATOM 3054 C CA . TYR B 1 146 ? 2.107 -10.953 -3.062 1 98.19 146 TYR B CA 1
ATOM 3055 C C . TYR B 1 146 ? 3.621 -10.828 -3.184 1 98.19 146 TYR B C 1
ATOM 3057 O O . TYR B 1 146 ? 4.266 -11.641 -3.855 1 98.19 146 TYR B O 1
ATOM 3065 N N . LEU B 1 147 ? 4.137 -9.844 -2.477 1 98.12 147 LEU B N 1
ATOM 3066 C CA . LEU B 1 147 ? 5.578 -9.633 -2.529 1 98.12 147 LEU B CA 1
ATOM 3067 C C . LEU B 1 147 ? 6.328 -10.812 -1.925 1 98.12 147 LEU B C 1
ATOM 3069 O O . LEU B 1 147 ? 7.375 -11.219 -2.434 1 98.12 147 LEU B O 1
ATOM 3073 N N . GLY B 1 148 ? 5.805 -11.352 -0.829 1 98.44 148 GLY B N 1
ATOM 3074 C CA . GLY B 1 148 ? 6.41 -12.531 -0.23 1 98.44 148 GLY B CA 1
ATOM 3075 C C . GLY B 1 148 ? 6.434 -13.734 -1.16 1 98.44 148 GLY B C 1
ATOM 3076 O O . GLY B 1 148 ? 7.438 -14.438 -1.243 1 98.44 148 GLY B O 1
ATOM 3077 N N . LEU B 1 149 ? 5.34 -13.922 -1.807 1 98.75 149 LEU B N 1
ATOM 3078 C CA . LEU B 1 149 ? 5.242 -15.023 -2.762 1 98.75 149 LEU B CA 1
ATOM 3079 C C . LEU B 1 149 ? 6.23 -14.836 -3.91 1 98.75 149 LEU B C 1
ATOM 3081 O O . LEU B 1 149 ? 6.941 -15.773 -4.281 1 98.75 149 LEU B O 1
ATOM 3085 N N . VAL B 1 150 ? 6.273 -13.625 -4.43 1 98.31 150 VAL B N 1
ATOM 3086 C CA . VAL B 1 150 ? 7.148 -13.32 -5.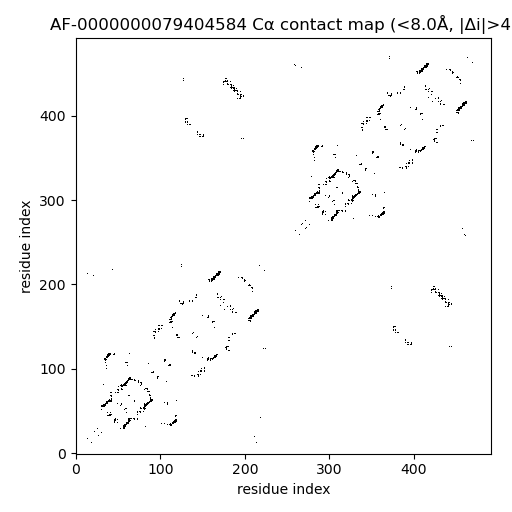559 1 98.31 150 VAL B CA 1
ATOM 3087 C C . VAL B 1 150 ? 8.609 -13.469 -5.141 1 98.31 150 VAL B C 1
ATOM 3089 O O . VAL B 1 150 ? 9.406 -14.07 -5.859 1 98.31 150 VAL B O 1
ATOM 3092 N N . SER B 1 151 ? 8.906 -12.93 -3.973 1 97.88 151 SER B N 1
ATOM 3093 C CA . SER B 1 151 ? 10.273 -13.008 -3.473 1 97.88 151 SER B CA 1
ATOM 3094 C C . SER B 1 151 ? 10.742 -14.453 -3.373 1 97.88 151 SER B C 1
ATOM 3096 O O . SER B 1 151 ? 11.867 -14.773 -3.756 1 97.88 151 SER B O 1
ATOM 3098 N N . ALA B 1 152 ? 9.914 -15.312 -2.92 1 98.31 152 ALA B N 1
ATOM 3099 C CA . ALA B 1 152 ? 10.258 -16.719 -2.721 1 98.31 152 ALA B CA 1
ATOM 3100 C C . ALA B 1 152 ? 10.258 -17.469 -4.047 1 98.31 152 ALA B C 1
ATOM 3102 O O . ALA B 1 152 ? 11.039 -18.406 -4.234 1 98.31 152 ALA B O 1
ATOM 3103 N N . ALA B 1 153 ? 9.469 -17.047 -4.977 1 98.62 153 ALA B N 1
ATOM 3104 C CA . ALA B 1 153 ? 9.219 -17.844 -6.176 1 98.62 153 ALA B CA 1
ATOM 3105 C C . ALA B 1 153 ? 10.117 -17.406 -7.324 1 98.62 153 ALA B C 1
ATOM 3107 O O . ALA B 1 153 ? 10.305 -18.141 -8.297 1 98.62 153 ALA B O 1
ATOM 3108 N N . LEU B 1 154 ? 10.68 -16.203 -7.234 1 97.5 154 LEU B N 1
ATOM 3109 C CA . LEU B 1 154 ? 11.336 -15.555 -8.367 1 97.5 154 LEU B CA 1
ATOM 3110 C C . LEU B 1 154 ? 12.5 -16.406 -8.875 1 97.5 154 LEU B C 1
ATOM 3112 O O . LEU B 1 154 ? 12.648 -16.594 -10.086 1 97.5 154 LEU B O 1
ATOM 3116 N N . PRO B 1 155 ? 13.32 -17.016 -8.008 1 97.31 155 PRO B N 1
ATOM 3117 C CA . PRO B 1 155 ? 14.406 -17.844 -8.531 1 97.31 155 PRO B CA 1
ATOM 3118 C C . PRO B 1 155 ? 13.906 -19.016 -9.383 1 97.31 155 PRO B C 1
ATOM 3120 O O . PRO B 1 155 ? 14.484 -19.297 -10.438 1 97.31 155 PRO B O 1
ATOM 3123 N N . ALA B 1 156 ? 12.898 -19.641 -8.984 1 98.19 156 ALA B N 1
ATOM 3124 C CA . ALA B 1 156 ? 12.344 -20.75 -9.75 1 98.19 156 ALA B CA 1
ATOM 3125 C C . ALA B 1 156 ? 11.734 -20.281 -11.062 1 98.19 156 ALA B C 1
ATOM 3127 O O . ALA B 1 156 ? 11.844 -20.953 -12.086 1 98.19 156 ALA B O 1
ATOM 3128 N N . LEU B 1 157 ? 11.102 -19.109 -11.016 1 97.12 157 LEU B N 1
ATOM 3129 C CA . LEU B 1 157 ? 10.531 -18.547 -12.234 1 97.12 157 LEU B CA 1
ATOM 3130 C C . LEU B 1 157 ? 11.625 -18.172 -13.227 1 97.12 157 LEU B C 1
ATOM 3132 O O . LEU B 1 157 ? 11.453 -18.328 -14.438 1 97.12 157 LEU B O 1
ATOM 3136 N N . GLU B 1 158 ? 12.68 -17.672 -12.68 1 95.81 158 GLU B N 1
ATOM 3137 C CA . GLU B 1 158 ? 13.812 -17.328 -13.531 1 95.81 158 GLU B CA 1
ATOM 3138 C C . GLU B 1 158 ? 14.391 -18.578 -14.203 1 95.81 158 GLU B C 1
ATOM 3140 O O . GLU B 1 158 ? 14.727 -18.562 -15.383 1 95.81 158 GLU B O 1
ATOM 3145 N N . GLU B 1 159 ? 14.508 -19.625 -13.438 1 96.81 159 GLU B N 1
ATOM 3146 C CA . GLU B 1 159 ? 15.047 -20.875 -13.953 1 96.81 159 GLU B CA 1
ATOM 3147 C C . GLU B 1 159 ? 14.18 -21.438 -15.078 1 96.81 159 GLU B C 1
ATOM 3149 O O . GLU B 1 159 ? 14.695 -21.938 -16.078 1 96.81 159 GLU B O 1
ATOM 3154 N N . SER B 1 160 ? 12.945 -21.328 -14.969 1 96.5 160 SER B N 1
ATOM 3155 C CA . SER B 1 160 ? 12.023 -21.906 -15.938 1 96.5 160 SER B CA 1
ATOM 3156 C C . SER B 1 160 ? 11.688 -20.922 -17.062 1 96.5 160 SER B C 1
ATOM 3158 O O . SER B 1 160 ? 11.016 -21.281 -18.031 1 96.5 160 SER B O 1
ATOM 3160 N N . LYS B 1 161 ? 12.172 -19.719 -16.875 1 94.44 161 LYS B N 1
ATOM 3161 C CA . LYS B 1 161 ? 11.719 -18.641 -17.766 1 94.44 161 LYS B CA 1
ATOM 3162 C C . LYS B 1 161 ? 10.203 -18.531 -17.75 1 94.44 161 LYS B C 1
ATOM 3164 O O . LYS B 1 161 ? 9.562 -18.484 -18.797 1 94.44 161 LYS B O 1
ATOM 3169 N N . GLY B 1 162 ? 9.734 -18.531 -16.516 1 94.94 162 GLY B N 1
ATOM 3170 C CA . GLY B 1 162 ? 8.305 -18.625 -16.297 1 94.94 162 GLY B CA 1
ATOM 3171 C C . GLY B 1 162 ? 7.605 -17.281 -16.266 1 94.94 162 GLY B C 1
ATOM 3172 O O . GLY B 1 162 ? 8.109 -16.297 -16.812 1 94.94 162 GLY B O 1
ATOM 3173 N N . SER B 1 163 ? 6.289 -17.312 -15.688 1 91.88 163 SER B N 1
ATOM 3174 C CA . SER B 1 163 ? 5.438 -16.125 -15.734 1 91.88 163 SER B CA 1
ATOM 3175 C C . SER B 1 163 ? 4.824 -15.836 -14.367 1 91.88 163 SER B C 1
ATOM 3177 O O . SER B 1 163 ? 4.41 -16.75 -13.656 1 91.88 163 SER B O 1
ATOM 3179 N N . LEU B 1 164 ? 4.887 -14.586 -14.078 1 95.12 164 LEU B N 1
ATOM 3180 C CA . LEU B 1 164 ? 4.168 -14.039 -12.93 1 95.12 164 LEU B CA 1
ATOM 3181 C C . LEU B 1 164 ? 2.883 -13.352 -13.375 1 95.12 164 LEU B C 1
ATOM 3183 O O . LEU B 1 164 ? 2.92 -12.406 -14.164 1 95.12 164 LEU B O 1
ATOM 3187 N N . VAL B 1 165 ? 1.739 -13.875 -12.922 1 90.44 165 VAL B N 1
ATOM 3188 C CA . VAL B 1 165 ? 0.44 -13.305 -13.258 1 90.44 165 VAL B CA 1
ATOM 3189 C C . VAL B 1 165 ? -0.194 -12.688 -12.016 1 90.44 165 VAL B C 1
ATOM 3191 O O . VAL B 1 165 ? -0.406 -13.375 -11.008 1 90.44 165 VAL B O 1
ATOM 3194 N N . VAL B 1 166 ? -0.445 -11.398 -12.086 1 91.88 166 VAL B N 1
ATOM 3195 C CA . VAL B 1 166 ? -1.069 -10.664 -10.984 1 91.88 166 VAL B CA 1
ATOM 3196 C C . VAL B 1 166 ? -2.486 -10.25 -11.383 1 91.88 166 VAL B C 1
ATOM 3198 O O . VAL B 1 166 ? -2.678 -9.5 -12.344 1 91.88 166 VAL B O 1
ATOM 3201 N N . VAL B 1 167 ? -3.445 -10.773 -10.656 1 85.56 167 VAL B N 1
ATOM 3202 C CA . VAL B 1 167 ? -4.836 -10.438 -10.93 1 85.56 167 VAL B CA 1
ATOM 3203 C C . VAL B 1 167 ? -5.227 -9.188 -10.148 1 85.56 167 VAL B C 1
ATOM 3205 O O . VAL B 1 167 ? -5.094 -9.148 -8.922 1 85.56 167 VAL B O 1
ATOM 3208 N N . SER B 1 168 ? -5.594 -8.102 -10.852 1 79.81 168 SER B N 1
ATOM 3209 C CA . SER B 1 168 ? -6.027 -6.836 -10.281 1 79.81 168 SER B CA 1
ATOM 3210 C C . SER B 1 168 ? -7.387 -6.418 -10.828 1 79.81 168 SER B C 1
ATOM 3212 O O . SER B 1 168 ? -8.016 -7.164 -11.57 1 79.81 168 SER B O 1
ATOM 3214 N N . SER B 1 169 ? -8.133 -5.492 -10.25 1 64.56 169 SER B N 1
ATOM 3215 C CA . SER B 1 169 ? -9.43 -5.031 -10.719 1 64.56 169 SER B CA 1
ATOM 3216 C C . SER B 1 169 ? -9.406 -3.543 -11.047 1 64.56 169 SER B C 1
ATOM 3218 O O . SER B 1 169 ? -8.508 -2.822 -10.617 1 64.56 169 SER B O 1
ATOM 3220 N N . LEU B 1 170 ? -10.375 -3.148 -12.008 1 50.78 170 LEU B N 1
ATOM 3221 C CA . LEU B 1 170 ? -10.5 -1.763 -12.445 1 50.78 170 LEU B CA 1
ATOM 3222 C C . LEU B 1 170 ? -10.75 -0.837 -11.258 1 50.78 170 LEU B C 1
ATOM 3224 O O . LEU B 1 170 ? -10.438 0.354 -11.32 1 50.78 170 LEU B O 1
ATOM 3228 N N . VAL B 1 171 ? -11.531 -1.273 -10.273 1 48.53 171 VAL B N 1
ATOM 3229 C CA . VAL B 1 171 ? -11.711 -0.296 -9.203 1 48.53 171 VAL B CA 1
ATOM 3230 C C . VAL B 1 171 ? -10.359 0.262 -8.773 1 48.53 171 VAL B C 1
ATOM 3232 O O . VAL B 1 171 ? -10.289 1.307 -8.125 1 48.53 171 VAL B O 1
ATOM 3235 N N . GLY B 1 172 ? -9.297 -0.287 -9.203 1 45.12 172 GLY B N 1
ATOM 3236 C CA . GLY B 1 172 ? -7.973 0.208 -8.875 1 45.12 172 GLY B CA 1
ATOM 3237 C C . GLY B 1 172 ? -7.602 1.474 -9.625 1 45.12 172 GLY B C 1
ATOM 3238 O O . GLY B 1 172 ? -6.684 2.193 -9.219 1 45.12 172 GLY B O 1
ATOM 3239 N N . ARG B 1 173 ? -8.305 1.677 -10.836 1 48.88 173 ARG B N 1
ATOM 3240 C CA . ARG B 1 173 ? -7.922 2.822 -11.656 1 48.88 173 ARG B CA 1
ATOM 3241 C C . ARG B 1 173 ? -8.898 3.979 -11.469 1 48.88 173 ARG B C 1
ATOM 3243 O O . ARG B 1 173 ? -8.602 5.113 -11.852 1 48.88 173 ARG B O 1
ATOM 3250 N N . ILE B 1 174 ? -10.102 3.59 -10.93 1 47.28 174 ILE B N 1
ATOM 3251 C CA . ILE B 1 174 ? -11.062 4.648 -10.656 1 47.28 174 ILE B CA 1
ATOM 3252 C C . ILE B 1 174 ? -11.383 4.676 -9.164 1 47.28 174 ILE B C 1
ATOM 3254 O O . ILE B 1 174 ? -11.75 3.652 -8.578 1 47.28 174 ILE B O 1
ATOM 3258 N N . ALA B 1 175 ? -10.781 5.645 -8.5 1 53.88 175 ALA B N 1
ATOM 3259 C CA . ALA B 1 175 ? -11.148 5.832 -7.102 1 53.88 175 ALA B CA 1
ATOM 3260 C C . ALA B 1 175 ? -12.656 5.711 -6.91 1 53.88 175 ALA B C 1
ATOM 3262 O O . ALA B 1 175 ? -13.43 6.465 -7.508 1 53.88 175 ALA B O 1
ATOM 3263 N N . THR B 1 176 ? -13.164 4.438 -6.578 1 57.94 176 THR B N 1
ATOM 3264 C CA . THR B 1 176 ? -14.586 4.254 -6.312 1 57.94 176 THR B CA 1
ATOM 3265 C C . THR B 1 176 ? -14.906 4.535 -4.844 1 57.94 176 THR B C 1
ATOM 3267 O O . THR B 1 176 ? -14.242 4.016 -3.949 1 57.94 176 THR B O 1
ATOM 3270 N N . PRO B 1 177 ? -15.891 5.492 -4.641 1 66.5 177 PRO B N 1
ATOM 3271 C CA . PRO B 1 177 ? -16.344 5.641 -3.258 1 66.5 177 PRO B CA 1
ATOM 3272 C C . PRO B 1 177 ? -16.75 4.309 -2.623 1 66.5 177 PRO B C 1
ATOM 3274 O O . PRO B 1 177 ? -17.078 3.355 -3.334 1 66.5 177 PRO B O 1
ATOM 3277 N N . PHE B 1 178 ? -16.375 3.951 -1.335 1 71.88 178 PHE B N 1
ATOM 3278 C CA . PHE B 1 178 ? -16.797 2.836 -0.497 1 71.88 178 PHE B CA 1
ATOM 3279 C C . PHE B 1 178 ? -15.773 1.71 -0.533 1 71.88 178 PHE B C 1
ATOM 3281 O O . PHE B 1 178 ? -16.062 0.583 -0.129 1 71.88 178 PHE B O 1
ATOM 3288 N N . ALA B 1 179 ? -14.664 2.064 -1.19 1 81.38 179 ALA B N 1
ATOM 3289 C CA . ALA B 1 179 ? -13.656 1.009 -1.225 1 81.38 179 ALA B CA 1
ATOM 3290 C C . ALA B 1 179 ? -12.25 1.588 -1.098 1 81.38 179 ALA B C 1
ATOM 3292 O O . ALA B 1 179 ? -11.312 1.084 -1.713 1 81.38 179 ALA B O 1
ATOM 3293 N N . ALA B 1 180 ? -12.102 2.572 -0.311 1 88.62 180 ALA B N 1
ATOM 3294 C CA . ALA B 1 180 ? -10.836 3.289 -0.24 1 88.62 180 ALA B CA 1
ATOM 3295 C C . ALA B 1 180 ? -9.695 2.354 0.164 1 88.62 180 ALA B C 1
ATOM 3297 O O . ALA B 1 180 ? -8.656 2.314 -0.492 1 88.62 180 ALA B O 1
ATOM 3298 N N . PRO B 1 181 ? -9.898 1.498 1.246 1 90.31 181 PRO B N 1
ATOM 3299 C CA . PRO B 1 181 ? -8.812 0.585 1.61 1 90.31 181 PRO B CA 1
ATOM 3300 C C . PRO B 1 181 ? -8.484 -0.416 0.504 1 90.31 181 PRO B C 1
ATOM 3302 O O . PRO B 1 181 ? -7.316 -0.621 0.177 1 90.31 181 PRO B O 1
ATOM 3305 N N . TYR B 1 182 ? -9.484 -0.933 -0.081 1 88.5 182 TYR B N 1
ATOM 3306 C CA . TYR B 1 182 ? -9.305 -1.898 -1.159 1 88.5 182 TYR B CA 1
ATOM 3307 C C . TYR B 1 182 ? -8.617 -1.252 -2.359 1 88.5 182 TYR B C 1
ATOM 3309 O O . TYR B 1 182 ? -7.672 -1.809 -2.916 1 88.5 182 TYR B O 1
ATOM 3317 N N . THR B 1 183 ? -9.055 -0.093 -2.754 1 85.62 183 THR B N 1
ATOM 3318 C CA . THR B 1 183 ? -8.5 0.647 -3.881 1 85.62 183 THR B CA 1
ATOM 3319 C C . THR B 1 183 ? -7.02 0.944 -3.656 1 85.62 183 THR B C 1
ATOM 3321 O O . THR B 1 183 ? -6.211 0.815 -4.574 1 85.62 183 THR B O 1
ATOM 3324 N N . ALA B 1 184 ? -6.699 1.264 -2.482 1 91.56 184 ALA B N 1
ATOM 3325 C CA . ALA B 1 184 ? -5.309 1.547 -2.152 1 91.56 184 ALA B CA 1
ATOM 3326 C C . ALA B 1 184 ? -4.422 0.332 -2.416 1 91.56 184 ALA B C 1
ATOM 3328 O O . ALA B 1 184 ? -3.314 0.464 -2.941 1 91.56 184 ALA B O 1
ATOM 3329 N N . THR B 1 185 ? -4.859 -0.854 -2.049 1 92.81 185 THR B N 1
ATOM 3330 C CA . THR B 1 185 ? -4.059 -2.057 -2.24 1 92.81 185 THR B CA 1
ATOM 3331 C C . THR B 1 185 ? -3.867 -2.352 -3.727 1 92.81 185 THR B C 1
ATOM 3333 O O . THR B 1 185 ? -2.783 -2.756 -4.152 1 92.81 185 THR B O 1
ATOM 3336 N N . LYS B 1 186 ? -4.875 -2.143 -4.492 1 86.38 186 LYS B N 1
ATOM 3337 C CA . LYS B 1 186 ? -4.785 -2.404 -5.926 1 86.38 186 LYS B CA 1
ATOM 3338 C C . LYS B 1 186 ? -3.852 -1.409 -6.609 1 86.38 186 LYS B C 1
ATOM 3340 O O . LYS B 1 186 ? -3.129 -1.769 -7.543 1 86.38 186 LYS B O 1
ATOM 3345 N N . PHE B 1 187 ? -3.936 -0.176 -6.168 1 85.94 187 PHE B N 1
ATOM 3346 C CA . PHE B 1 187 ? -3.008 0.821 -6.691 1 85.94 187 PHE B CA 1
ATOM 3347 C C . PHE B 1 187 ? -1.57 0.461 -6.34 1 85.94 187 PHE B C 1
ATOM 3349 O O . PHE B 1 187 ? -0.669 0.594 -7.168 1 85.94 187 PHE B O 1
ATOM 3356 N N . ALA B 1 188 ? -1.436 0.029 -5.141 1 92.06 188 ALA B N 1
ATOM 3357 C CA . ALA B 1 188 ? -0.1 -0.392 -4.727 1 92.06 188 ALA B CA 1
ATOM 3358 C C . ALA B 1 188 ? 0.421 -1.518 -5.617 1 92.06 188 ALA B C 1
ATOM 3360 O O . ALA B 1 188 ? 1.585 -1.507 -6.023 1 92.06 188 ALA B O 1
ATOM 3361 N N . LEU B 1 189 ? -0.446 -2.463 -5.922 1 91.12 189 LEU B N 1
ATOM 3362 C CA . LEU B 1 189 ? -0.08 -3.566 -6.805 1 91.12 189 LEU B CA 1
ATOM 3363 C C . LEU B 1 189 ? 0.367 -3.047 -8.164 1 91.12 189 LEU B C 1
ATOM 3365 O O . LEU B 1 189 ? 1.407 -3.461 -8.688 1 91.12 189 LEU B O 1
ATOM 3369 N N . GLU B 1 190 ? -0.418 -2.168 -8.664 1 84.31 190 GLU B N 1
ATOM 3370 C CA . GLU B 1 190 ? -0.118 -1.628 -9.984 1 84.31 190 GLU B CA 1
ATOM 3371 C C . GLU B 1 190 ? 1.23 -0.914 -9.992 1 84.31 190 GLU B C 1
ATOM 3373 O O . GLU B 1 190 ? 2.055 -1.147 -10.883 1 84.31 190 GLU B O 1
ATOM 3378 N N . GLY B 1 191 ? 1.434 -0.092 -9.062 1 85.94 191 GLY B N 1
ATOM 3379 C CA . GLY B 1 191 ? 2.695 0.627 -8.992 1 85.94 191 GLY B CA 1
ATOM 3380 C C . GLY B 1 191 ? 3.895 -0.288 -8.836 1 85.94 191 GLY B C 1
ATOM 3381 O O . GLY B 1 191 ? 4.906 -0.112 -9.516 1 85.94 191 GLY B O 1
ATOM 3382 N N . PHE B 1 192 ? 3.758 -1.271 -7.988 1 92.88 192 PHE B N 1
ATOM 3383 C CA . PHE B 1 192 ? 4.883 -2.158 -7.715 1 92.88 192 PHE B CA 1
ATOM 3384 C C . PHE B 1 192 ? 5.188 -3.035 -8.922 1 92.88 192 PHE B C 1
ATOM 3386 O O . PHE B 1 192 ? 6.336 -3.111 -9.367 1 92.88 192 PHE B O 1
ATOM 3393 N N . PHE B 1 193 ? 4.219 -3.637 -9.422 1 90.81 193 PHE B N 1
ATOM 3394 C CA . PHE B 1 193 ? 4.469 -4.66 -10.43 1 90.81 193 PHE B CA 1
ATOM 3395 C C . PHE B 1 193 ? 4.781 -4.027 -11.773 1 90.81 193 PHE B C 1
ATOM 3397 O O . PHE B 1 193 ? 5.504 -4.605 -12.586 1 90.81 193 PHE B O 1
ATOM 3404 N N . ALA B 1 194 ? 4.211 -2.883 -12 1 84.12 194 ALA B N 1
ATOM 3405 C CA . ALA B 1 194 ? 4.672 -2.15 -13.18 1 84.12 194 ALA B CA 1
ATOM 3406 C C . ALA B 1 194 ? 6.168 -1.87 -13.102 1 84.12 194 ALA B C 1
ATOM 3408 O O . ALA B 1 194 ? 6.891 -2.025 -14.086 1 84.12 194 ALA B O 1
ATOM 3409 N N . SER B 1 195 ? 6.617 -1.459 -11.953 1 87.56 195 SER B N 1
ATOM 3410 C CA . SER B 1 195 ? 8.031 -1.185 -11.727 1 87.56 195 SER B CA 1
ATOM 3411 C C . SER B 1 195 ? 8.859 -2.465 -11.789 1 87.56 195 SER B C 1
ATOM 3413 O O . SER B 1 195 ? 9.93 -2.49 -12.398 1 87.56 195 SER B O 1
ATOM 3415 N N . LEU B 1 196 ? 8.383 -3.506 -11.195 1 91.5 196 LEU B N 1
ATOM 3416 C CA . LEU B 1 196 ? 9.102 -4.777 -11.188 1 91.5 196 LEU B CA 1
ATOM 3417 C C . LEU B 1 196 ? 9.281 -5.301 -12.609 1 91.5 196 LEU B C 1
ATOM 3419 O O . LEU B 1 196 ? 10.344 -5.809 -12.961 1 91.5 196 LEU B O 1
ATOM 3423 N N . ARG B 1 197 ? 8.227 -5.242 -13.391 1 88.12 197 ARG B N 1
ATOM 3424 C CA . ARG B 1 197 ? 8.305 -5.672 -14.781 1 88.12 197 ARG B CA 1
ATOM 3425 C C . ARG B 1 197 ? 9.445 -4.973 -15.516 1 88.12 197 ARG B C 1
ATOM 3427 O O . ARG B 1 197 ? 10.234 -5.617 -16.203 1 88.12 197 ARG B O 1
ATOM 3434 N N . GLN B 1 198 ? 9.492 -3.674 -15.289 1 85.81 198 GLN B N 1
ATOM 3435 C CA . GLN B 1 198 ? 10.539 -2.891 -15.93 1 85.81 198 GLN B CA 1
ATOM 3436 C C . GLN B 1 198 ? 11.922 -3.299 -15.43 1 85.81 198 GLN B C 1
ATOM 3438 O O . GLN B 1 198 ? 12.875 -3.391 -16.203 1 85.81 198 GLN B O 1
ATOM 3443 N N . GLU B 1 199 ? 12.047 -3.566 -14.227 1 89.31 199 GLU B N 1
ATOM 3444 C CA . GLU B 1 199 ? 13.32 -3.961 -13.648 1 89.31 199 GLU B CA 1
ATOM 3445 C C . GLU B 1 199 ? 13.781 -5.316 -14.18 1 89.31 199 GLU B C 1
ATOM 3447 O O . GLU B 1 199 ? 14.961 -5.508 -14.469 1 89.31 199 GLU B O 1
ATOM 3452 N N . LEU B 1 200 ? 12.867 -6.195 -14.25 1 90.12 200 LEU B N 1
ATOM 3453 C CA . LEU B 1 200 ? 13.219 -7.516 -14.758 1 90.12 200 LEU B CA 1
ATOM 3454 C C . LEU B 1 200 ? 13.688 -7.438 -16.203 1 90.12 200 LEU B C 1
ATOM 3456 O O . LEU B 1 200 ? 14.641 -8.117 -16.594 1 90.12 200 LEU B O 1
ATOM 3460 N N . VAL B 1 201 ? 13.039 -6.637 -16.938 1 85.38 201 VAL B N 1
ATOM 3461 C CA . VAL B 1 201 ? 13.438 -6.426 -18.312 1 85.38 201 VAL B CA 1
ATOM 3462 C C . VAL B 1 201 ? 14.852 -5.84 -18.359 1 85.38 201 VAL B C 1
ATOM 3464 O O . VAL B 1 201 ? 15.688 -6.293 -19.141 1 85.38 201 VAL B O 1
ATOM 3467 N N . MET B 1 202 ? 15.133 -4.848 -17.516 1 87.62 202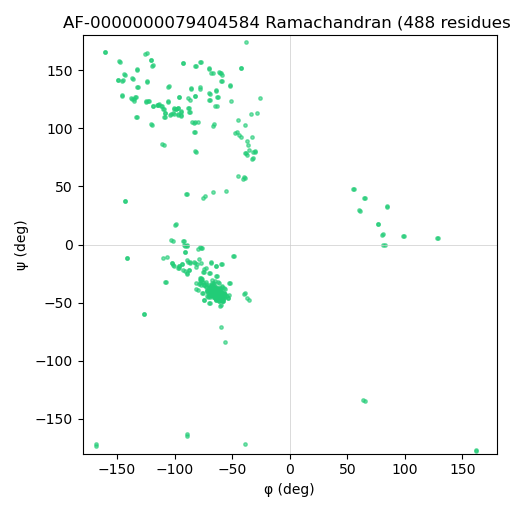 MET B N 1
ATOM 3468 C CA . MET B 1 202 ? 16.438 -4.191 -17.469 1 87.62 202 MET B CA 1
ATOM 3469 C C . MET B 1 202 ? 17.531 -5.176 -17.062 1 87.62 202 MET B C 1
ATOM 3471 O O . MET B 1 202 ? 18.672 -5.047 -17.484 1 87.62 202 MET B O 1
ATOM 3475 N N . GLN B 1 203 ? 17.125 -6.188 -16.312 1 91.31 203 GLN B N 1
ATOM 3476 C CA . GLN B 1 203 ? 18.078 -7.199 -15.859 1 91.31 203 GLN B CA 1
ATOM 3477 C C . GLN B 1 203 ? 18.172 -8.359 -16.844 1 91.31 203 GLN B C 1
ATOM 3479 O O . GLN B 1 203 ? 18.859 -9.352 -16.578 1 91.31 203 GLN B O 1
ATOM 3484 N N . GLN B 1 204 ? 17.375 -8.258 -17.891 1 90.88 204 GLN B N 1
ATOM 3485 C CA . GLN B 1 204 ? 17.344 -9.289 -18.922 1 90.88 204 GLN B CA 1
ATOM 3486 C C . GLN B 1 204 ? 16.922 -10.641 -18.359 1 90.88 204 GLN B C 1
ATOM 3488 O O . GLN B 1 204 ? 17.484 -11.672 -18.719 1 90.88 204 GLN B O 1
ATOM 3493 N N . LYS B 1 205 ? 16.156 -10.492 -17.359 1 89.5 205 LYS B N 1
ATOM 3494 C CA . LYS B 1 205 ? 15.555 -11.727 -16.844 1 89.5 205 LYS B CA 1
ATOM 3495 C C . LYS B 1 205 ? 14.391 -12.18 -17.719 1 89.5 205 LYS B C 1
ATOM 3497 O O . LYS B 1 205 ? 13.594 -11.359 -18.172 1 89.5 205 LYS B O 1
ATOM 3502 N N . GLU B 1 206 ? 14.375 -13.477 -18 1 90.44 206 GLU B N 1
ATOM 3503 C CA . GLU B 1 206 ? 13.344 -14.016 -18.875 1 90.44 206 GLU B CA 1
ATOM 3504 C C . GLU B 1 206 ? 12.117 -14.461 -18.078 1 90.44 206 GLU B C 1
ATOM 3506 O O . GLU B 1 206 ? 11.672 -15.602 -18.203 1 90.44 206 GLU B O 1
ATOM 3511 N N . VAL B 1 207 ? 11.711 -13.68 -17.156 1 92.56 207 VAL B N 1
ATOM 3512 C CA . VAL B 1 207 ? 10.461 -13.867 -16.438 1 92.56 207 VAL B CA 1
ATOM 3513 C C . VAL B 1 207 ? 9.422 -12.844 -16.906 1 92.56 207 VAL B C 1
ATOM 3515 O O . VAL B 1 207 ? 9.695 -11.641 -16.938 1 92.56 207 VAL B O 1
ATOM 3518 N N . SER B 1 208 ? 8.297 -13.305 -17.359 1 89.44 208 SER B N 1
ATOM 3519 C CA . SER B 1 208 ? 7.223 -12.414 -17.781 1 89.44 208 SER B CA 1
ATOM 3520 C C . SER B 1 208 ? 6.352 -11.992 -16.609 1 89.44 208 SER B C 1
ATOM 3522 O O . SER B 1 208 ? 6.055 -12.812 -15.727 1 89.44 208 SER B O 1
ATOM 3524 N N . VAL B 1 209 ? 6.082 -10.719 -16.547 1 91.12 209 VAL B N 1
ATOM 3525 C CA . VAL B 1 209 ? 5.16 -10.188 -15.547 1 91.12 209 VAL B CA 1
ATOM 3526 C C . VAL B 1 209 ? 3.918 -9.625 -16.234 1 91.12 209 VAL B C 1
ATOM 3528 O O . VAL B 1 209 ? 4.02 -8.711 -17.062 1 91.12 209 VAL B O 1
ATOM 3531 N N . THR B 1 210 ? 2.758 -10.227 -15.867 1 82.69 210 THR B N 1
ATOM 3532 C CA . THR B 1 210 ? 1.494 -9.773 -16.438 1 82.69 210 THR B CA 1
ATOM 3533 C C . THR B 1 210 ? 0.526 -9.344 -15.344 1 82.69 210 THR B C 1
ATOM 3535 O O . THR B 1 210 ? 0.294 -10.086 -14.383 1 82.69 210 THR B O 1
ATOM 3538 N N . VAL B 1 211 ? 0.086 -8.141 -15.438 1 82.12 211 VAL B N 1
ATOM 3539 C CA . VAL B 1 211 ? -0.964 -7.652 -14.555 1 82.12 211 VAL B CA 1
ATOM 3540 C C . VAL B 1 211 ? -2.312 -7.715 -15.266 1 82.12 211 VAL B C 1
ATOM 3542 O O . VAL B 1 211 ? -2.512 -7.059 -16.281 1 82.12 211 VAL B O 1
ATOM 3545 N N . CYS B 1 212 ? -3.219 -8.547 -14.711 1 74.5 212 CYS B N 1
ATOM 3546 C CA . CYS B 1 212 ? -4.551 -8.711 -15.289 1 74.5 212 CYS B CA 1
ATOM 3547 C C . CYS B 1 212 ? -5.566 -7.832 -14.57 1 74.5 212 CYS B C 1
ATOM 3549 O O . CYS B 1 212 ? -5.805 -8 -13.375 1 74.5 212 CYS B O 1
ATOM 3551 N N . ILE B 1 213 ? -6.078 -6.844 -15.242 1 65.19 213 ILE B N 1
ATOM 3552 C CA . ILE B 1 213 ? -7.082 -5.949 -14.672 1 65.19 213 ILE B CA 1
ATOM 3553 C C . ILE B 1 213 ? -8.477 -6.438 -15.039 1 65.19 213 ILE B C 1
ATOM 3555 O O . ILE B 1 213 ? -8.844 -6.469 -16.219 1 65.19 213 ILE B O 1
ATOM 3559 N N . LEU B 1 214 ? -9.18 -6.918 -14.016 1 60.84 214 LEU B N 1
ATOM 3560 C CA . LEU B 1 214 ? -10.539 -7.418 -14.227 1 60.84 214 LEU B CA 1
ATOM 3561 C C . LEU B 1 214 ? -11.547 -6.281 -14.211 1 60.84 214 LEU B C 1
ATOM 3563 O O . LEU B 1 214 ? -11.43 -5.352 -13.406 1 60.84 214 LEU B O 1
ATOM 3567 N N . GLY B 1 215 ? -12.008 -5.91 -15.297 1 44.84 215 GLY B N 1
ATOM 3568 C CA . GLY B 1 215 ? -13.055 -4.902 -15.328 1 44.84 215 GLY B CA 1
ATOM 3569 C C . GLY B 1 215 ? -14.117 -5.105 -14.266 1 44.84 215 GLY B C 1
ATOM 3570 O O . GLY B 1 215 ? -14.117 -6.125 -13.57 1 44.84 215 GLY B O 1
ATOM 3571 N N . LEU B 1 216 ? -14.852 -3.979 -13.727 1 38.72 216 LEU B N 1
ATOM 3572 C CA . LEU B 1 216 ? -15.922 -4.051 -12.742 1 38.72 216 LEU B CA 1
ATOM 3573 C C . LEU B 1 216 ? -16.688 -5.371 -12.859 1 38.72 216 LEU B C 1
ATOM 3575 O O . LEU B 1 216 ? -17.234 -5.684 -13.914 1 38.72 216 LEU B O 1
ATOM 3579 N N . ILE B 1 217 ? -16.094 -6.281 -12.32 1 37.41 217 ILE B N 1
ATOM 3580 C CA . ILE B 1 217 ? -16.781 -7.562 -12.336 1 37.41 217 ILE B CA 1
ATOM 3581 C C . ILE B 1 217 ? -17.844 -7.586 -11.234 1 37.41 217 ILE B C 1
ATOM 3583 O O . ILE B 1 217 ? -17.594 -7.133 -10.117 1 37.41 217 ILE B O 1
ATOM 3587 N N . ASP B 1 218 ? -19.188 -7.473 -11.406 1 30.78 218 ASP B N 1
ATOM 3588 C CA . ASP B 1 218 ? -20.219 -7.852 -10.438 1 30.78 218 ASP B CA 1
ATOM 3589 C C . ASP B 1 218 ? -19.844 -9.148 -9.719 1 30.78 218 ASP B C 1
ATOM 3591 O O . ASP B 1 218 ? -20.125 -10.242 -10.211 1 30.78 218 ASP B O 1
ATOM 3595 N N . THR B 1 219 ? -18.859 -9.25 -9.125 1 36.81 219 THR B N 1
ATOM 3596 C CA . THR B 1 219 ? -18.672 -10.508 -8.406 1 36.81 219 THR B CA 1
ATOM 3597 C C . THR B 1 219 ? -19.797 -10.719 -7.398 1 36.81 219 THR B C 1
ATOM 3599 O O . THR B 1 219 ? -20.469 -9.773 -6.992 1 36.81 219 THR B O 1
ATOM 3602 N N . GLU B 1 220 ? -20.281 -11.828 -7.09 1 33.66 220 GLU B N 1
ATOM 3603 C CA . GLU B 1 220 ? -21.312 -12.125 -6.102 1 33.66 220 GLU B CA 1
ATOM 3604 C C . GLU B 1 220 ? -21.141 -11.258 -4.855 1 33.66 220 GLU B C 1
ATOM 3606 O O . GLU B 1 220 ? -22.141 -10.789 -4.293 1 33.66 220 GLU B O 1
ATOM 3611 N N . SER B 1 221 ? -20.078 -11.055 -4.398 1 35.56 221 SER B N 1
ATOM 3612 C CA . SER B 1 221 ? -19.938 -10.25 -3.188 1 35.56 221 SER B CA 1
ATOM 3613 C C . SER B 1 221 ? -20.141 -8.766 -3.486 1 35.56 221 SER B C 1
ATOM 3615 O O . SER B 1 221 ? -20.609 -8.016 -2.635 1 35.56 221 SER B O 1
ATOM 3617 N N . ALA B 1 222 ? -19.766 -8.25 -4.57 1 33.97 222 ALA B N 1
ATOM 3618 C CA . ALA B 1 222 ? -20.016 -6.863 -4.945 1 33.97 222 ALA B CA 1
ATOM 3619 C C . ALA B 1 222 ? -21.469 -6.68 -5.379 1 33.97 222 ALA B C 1
ATOM 3621 O O . ALA B 1 222 ? -22.094 -5.652 -5.086 1 33.97 222 ALA B O 1
ATOM 3622 N N . LEU B 1 223 ? -22.141 -7.539 -6.145 1 30.44 223 LEU B N 1
ATOM 3623 C CA . LEU B 1 223 ? -23.547 -7.48 -6.523 1 30.44 223 LEU B CA 1
ATOM 3624 C C . LEU B 1 223 ? -24.453 -7.574 -5.293 1 30.44 223 LEU B C 1
ATOM 3626 O O . LEU B 1 223 ? -25.5 -6.941 -5.242 1 30.44 223 LEU B O 1
ATOM 3630 N N . LYS B 1 224 ? -24.219 -8.391 -4.363 1 35.41 224 LYS B N 1
ATOM 3631 C CA . LYS B 1 224 ? -25.094 -8.398 -3.191 1 35.41 224 LYS B CA 1
ATOM 3632 C C . LYS B 1 224 ? -25.047 -7.059 -2.461 1 35.41 224 LYS B C 1
ATOM 3634 O O . LYS B 1 224 ? -26.031 -6.637 -1.865 1 35.41 224 LYS B O 1
ATOM 3639 N N . LYS B 1 225 ? -23.938 -6.441 -2.488 1 32.81 225 LYS B N 1
ATOM 3640 C CA . LYS B 1 225 ? -23.906 -5.223 -1.687 1 32.81 225 LYS B CA 1
ATOM 3641 C C . LYS B 1 225 ? -24.359 -4.016 -2.502 1 32.81 225 LYS B C 1
ATOM 3643 O O . LYS B 1 225 ? -24.844 -3.029 -1.943 1 32.81 225 LYS B O 1
ATOM 3648 N N . THR B 1 226 ? -24.266 -4 -3.779 1 29.92 226 THR B N 1
ATOM 3649 C CA . THR B 1 226 ? -24.781 -2.869 -4.539 1 29.92 226 THR B CA 1
ATOM 3650 C C . THR B 1 226 ? -26.297 -3 -4.734 1 29.92 226 THR B C 1
ATOM 3652 O O . THR B 1 226 ? -26.938 -2.082 -5.242 1 29.92 226 THR B O 1
ATOM 3655 N N . ARG B 1 227 ? -26.953 -4.129 -4.605 1 30 227 ARG B N 1
ATOM 3656 C CA . ARG B 1 227 ? -28.406 -4.098 -4.734 1 30 227 ARG B CA 1
ATOM 3657 C C . ARG B 1 227 ? -29.016 -3.043 -3.814 1 30 227 ARG B C 1
ATOM 3659 O O . ARG B 1 227 ? -30.125 -2.559 -4.062 1 30 227 ARG B O 1
ATOM 3666 N N . CYS B 1 228 ? -28.438 -2.783 -2.652 1 27.16 228 CYS B N 1
ATOM 3667 C CA . CYS B 1 228 ? -29.297 -1.912 -1.854 1 27.16 228 CYS B CA 1
ATOM 3668 C C . CYS B 1 228 ? -29.297 -0.493 -2.408 1 27.16 228 CYS B C 1
ATOM 3670 O O . CYS B 1 228 ? -30.125 0.332 -2.014 1 27.16 228 CYS B O 1
ATOM 3672 N N . VAL B 1 229 ? -28.359 -0.085 -3.164 1 27.58 229 VAL B N 1
ATOM 3673 C CA . VAL B 1 229 ? -28.516 1.347 -3.385 1 27.58 229 VAL B CA 1
ATOM 3674 C C . VAL B 1 229 ? -29.406 1.58 -4.609 1 27.58 229 VAL B C 1
ATOM 3676 O O . VAL B 1 229 ? -29.75 2.723 -4.93 1 27.58 229 VAL B O 1
ATOM 3679 N N . HIS B 1 230 ? -29.703 0.592 -5.449 1 26.88 230 HIS B N 1
ATOM 3680 C CA . HIS B 1 230 ? -30.547 0.974 -6.578 1 26.88 230 HIS B CA 1
ATOM 3681 C C . HIS B 1 230 ? -32 1.082 -6.164 1 26.88 230 HIS B C 1
ATOM 3683 O O . HIS B 1 230 ? -32.875 1.369 -6.996 1 26.88 230 HIS B O 1
ATOM 3689 N N . GLY B 1 231 ? -32.5 0.618 -4.969 1 25.31 231 GLY B N 1
ATOM 3690 C CA . GLY B 1 231 ? -33.938 0.62 -4.984 1 25.31 231 GLY B CA 1
ATOM 3691 C C . GLY B 1 231 ? -34.531 1.981 -5.297 1 25.31 231 GLY B C 1
ATOM 3692 O O . GLY B 1 231 ? -35.406 2.1 -6.16 1 25.31 231 GLY B O 1
ATOM 3693 N N . SER B 1 232 ? -34.688 2.855 -4.344 1 25.11 232 SER B N 1
ATOM 3694 C CA . SER B 1 232 ? -35.844 3.744 -4.266 1 25.11 232 SER B CA 1
ATOM 3695 C C . SER B 1 232 ? -35.719 4.914 -5.234 1 25.11 232 SER B C 1
ATOM 3697 O O . SER B 1 232 ? -36.406 5.918 -5.109 1 25.11 232 SER B O 1
ATOM 3699 N N . ILE B 1 233 ? -34.656 5.078 -5.996 1 23.12 233 ILE B N 1
ATOM 3700 C CA . ILE B 1 233 ? -34.906 6.293 -6.762 1 23.12 233 ILE B CA 1
ATOM 3701 C C . ILE B 1 233 ? -35.938 6.012 -7.836 1 23.12 233 ILE B C 1
ATOM 3703 O O . ILE B 1 233 ? -35.656 5.41 -8.867 1 23.12 233 ILE B O 1
ATOM 3707 N N . ARG B 1 234 ? -37 5.246 -7.488 1 22.91 234 ARG B N 1
ATOM 3708 C CA . ARG B 1 234 ? -38.125 5.266 -8.406 1 22.91 234 ARG B CA 1
ATOM 3709 C C . ARG B 1 234 ? -38.344 6.66 -8.992 1 22.91 234 ARG B C 1
ATOM 3711 O O . ARG B 1 234 ? -37.844 7.648 -8.438 1 22.91 234 ARG B O 1
ATOM 3718 N N . ARG B 1 235 ? -39.281 6.707 -9.914 1 22.83 235 ARG B N 1
ATOM 3719 C CA . ARG B 1 235 ? -39.969 7.562 -10.875 1 22.83 235 ARG B CA 1
ATOM 3720 C C . ARG B 1 235 ? -40.562 8.797 -10.195 1 22.83 235 ARG B C 1
ATOM 3722 O O . ARG B 1 235 ? -41.531 8.695 -9.445 1 22.83 235 ARG B O 1
ATOM 3729 N N . GLY B 1 236 ? -39.875 9.531 -9.336 1 19.44 236 GLY B N 1
ATOM 3730 C CA . GLY B 1 236 ? -40.719 10.703 -9.109 1 19.44 236 GLY B CA 1
ATOM 3731 C C . GLY B 1 236 ? -41.281 11.289 -10.391 1 19.44 236 GLY B C 1
ATOM 3732 O O . GLY B 1 236 ? -40.562 11.414 -11.391 1 19.44 236 GLY B O 1
ATOM 3733 N N . ALA B 1 237 ? -42.5 10.891 -10.688 1 21.05 237 ALA B N 1
ATOM 3734 C CA . ALA B 1 237 ? -43.531 11.422 -11.578 1 21.05 237 ALA B CA 1
ATOM 3735 C C . ALA B 1 237 ? -43.469 12.938 -11.664 1 21.05 237 ALA B C 1
ATOM 3737 O O . ALA B 1 237 ? -43.531 13.633 -10.648 1 21.05 237 ALA B O 1
ATOM 3738 N N . CYS B 1 238 ? -42.375 13.445 -12.445 1 19.81 238 CYS B N 1
ATOM 3739 C CA . CYS B 1 238 ? -42.688 14.789 -12.922 1 19.81 238 CYS B CA 1
ATOM 3740 C C . CYS B 1 238 ? -44.156 14.891 -13.312 1 19.81 238 CYS B C 1
ATOM 3742 O O . CYS B 1 238 ? -44.656 14.078 -14.102 1 19.81 238 CYS B O 1
ATOM 3744 N N . GLY B 1 239 ? -44.969 15.031 -12.203 1 21.16 239 GLY B N 1
ATOM 3745 C CA . GLY B 1 239 ? -46.375 15.406 -12.367 1 21.16 239 GLY B CA 1
ATOM 3746 C C . GLY B 1 239 ? -46.625 16.188 -13.641 1 21.16 239 GLY B C 1
ATOM 3747 O O . GLY B 1 239 ? -45.719 16.797 -14.203 1 21.16 239 GLY B O 1
ATOM 3748 N N . ARG B 1 240 ? -47.594 15.664 -14.438 1 20.5 240 ARG B N 1
ATOM 3749 C CA . ARG B 1 240 ? -48.406 16.203 -15.516 1 20.5 240 ARG B CA 1
ATOM 3750 C C . ARG B 1 240 ? -48.688 17.688 -15.281 1 20.5 240 ARG B C 1
ATOM 3752 O O . ARG B 1 240 ? -49.219 18.062 -14.219 1 20.5 240 ARG B O 1
ATOM 3759 N N . ASN B 1 241 ? -47.656 18.594 -15.625 1 18.84 241 ASN B N 1
ATOM 3760 C CA . ASN B 1 241 ? -48.188 19.891 -15.969 1 18.84 241 ASN B CA 1
ATOM 3761 C C . ASN B 1 241 ? -49.5 19.781 -16.719 1 18.84 241 ASN B C 1
ATOM 3763 O O . ASN B 1 241 ? -49.625 19.016 -17.688 1 18.84 241 ASN B O 1
ATOM 3767 N N . ARG B 1 242 ? -50.688 19.75 -15.961 1 20.19 242 ARG B N 1
ATOM 3768 C CA . ARG B 1 242 ? -52 20.094 -16.469 1 20.19 242 ARG B CA 1
ATOM 3769 C C . ARG B 1 242 ? -51.906 21.203 -17.516 1 20.19 242 ARG B C 1
ATOM 3771 O O . ARG B 1 242 ? -51.125 22.141 -17.375 1 20.19 242 ARG B O 1
ATOM 3778 N N . SER B 1 243 ? -52.219 20.812 -18.781 1 20.88 243 SER B N 1
ATOM 3779 C CA . SER B 1 243 ? -52.75 21.641 -19.859 1 20.88 243 SER B CA 1
ATOM 3780 C C . SER B 1 243 ? -53.719 22.688 -19.344 1 20.88 243 SER B C 1
ATOM 3782 O O . SER B 1 243 ? -54.594 22.375 -18.547 1 20.88 243 SER B O 1
ATOM 3784 N N . TYR B 1 244 ? -53.25 23.891 -18.875 1 18.92 244 TYR B N 1
ATOM 3785 C CA . TYR B 1 244 ? -54.188 24.984 -19.109 1 18.92 244 TYR B CA 1
ATOM 3786 C C . TYR B 1 244 ? -54.75 24.922 -20.531 1 18.92 244 TYR B C 1
ATOM 3788 O O . TYR B 1 244 ? -54.031 25.188 -21.5 1 18.92 244 TYR B O 1
ATOM 3796 N N . LYS B 1 245 ? -55.438 23.828 -20.984 1 16.69 245 LYS B N 1
ATOM 3797 C CA . LYS B 1 245 ? -56.531 24.047 -21.938 1 16.69 245 LYS B CA 1
ATOM 3798 C C . LYS B 1 245 ? -57.406 25.203 -21.5 1 16.69 245 LYS B C 1
ATOM 3800 O O . LYS B 1 245 ? -57.844 25.25 -20.344 1 16.69 245 LYS B O 1
ATOM 3805 N N . SER B 1 246 ? -57.188 26.312 -22.312 1 17.98 246 SER B N 1
ATOM 3806 C CA . SER B 1 246 ? -58.188 26.547 -23.359 1 17.98 246 SER B CA 1
ATOM 3807 C C . SER B 1 246 ? -58.281 25.359 -24.312 1 17.98 246 SER B C 1
ATOM 3809 O O . SER B 1 246 ? -57.281 24.641 -24.531 1 17.98 246 SER B O 1
#

pLDDT: mean 77.46, std 26.34, range [16.69, 98.88]

Secondary structure (DSSP, 8-state):
-HHHHHHHHHHHHHHHHHHHHHHHH--HHHHTT-EEEEESTTSHHHHHHHHHHHHTT-EEEEEES-HHHHHHHHHHHHHHT-SEEEEEE--TTSTTHHHHHHHHHHHHHSS-SEEEE-------SS---S-HHHHHHHHIIIIIHHHHHHHHHHHHHHHHT-EEEEEEEGGGTS--TT-HHHHHHHHHHHHHHHHHHHHHHHTT---EEEEEEE-S---HHHHHHHHHHHSS--------------/-HHHHHHHHHHHHHHHHHHHHHHHH--HHHHTT-EEEEESTTSHHHHHHHHHHHHTT-EEEEEES-HHHHHHHHHHHHHHT-SEEEEEE--TTSTTHHHHHHHHHHHHHSS-SEEEE-------SS---S-HHHHHHHHIIIIIHHHHHHHHHHHHHHHHT-EEEEEEEGGGTS--TT-HHHHHHHHHHHHHHHHHHHHHHHTT---EEEEEEE-S---HHHHHHHGGGGSS--------------